Protein AF-B4D9F5-F1 (afdb_monomer_lite)

Sequence (417 aa):
MSVTVQQAARTLLSYIGVTQFTPQPAGSQLESCQPGDLDNVALALTQALHEVHEVSPIANREVSTGAMLYGPAAVTLDVTQGSTTIANLTGYAARMNGGTIRIGGDDQDNELASQTQLARPYNGPTATGVAATIYGDSVTLPSNYSRAIGPLWLPNQFPMPIADSLEEFLRLSGWPMVVSPDGRGDLSPLFSFIRKSVGRPRVALALGAYDGTLDYVPRRLRVAPLPDQNYTLAFRAAANPPRFTRADIVSPLTTLTVSGSGGDADQSYTYLCDINGYRAFLGVTRPGYAIFYAPWASAYVLASSLTGLSAAPASYWQSGAVTSPLGGYSNEGSATGTVSVMTSDSGGGAGDPGTVIPIVDAAVELILIPMALWRFTSTPSFRNSEAKPGIEKQYRIALDKLKNSRALTAPRQVTYY

Structure (mmCIF, N/CA/C/O backbone):
data_AF-B4D9F5-F1
#
_entry.id   AF-B4D9F5-F1
#
loop_
_atom_site.group_PDB
_atom_site.id
_atom_site.type_symbol
_atom_site.label_atom_id
_atom_site.label_alt_id
_atom_site.label_comp_id
_atom_site.label_asym_id
_atom_site.label_entity_id
_atom_site.label_seq_id
_atom_site.pdbx_PDB_ins_code
_atom_site.Cartn_x
_atom_site.Cartn_y
_atom_site.Cartn_z
_atom_site.occupancy
_atom_site.B_iso_or_equiv
_atom_site.auth_seq_id
_atom_site.auth_comp_id
_atom_site.auth_asym_id
_atom_site.auth_atom_id
_atom_site.pdbx_PDB_model_num
ATOM 1 N N . MET A 1 1 ? 17.961 -14.082 -19.729 1.00 53.88 1 MET A N 1
ATOM 2 C CA . MET A 1 1 ? 18.798 -13.307 -18.795 1.00 53.88 1 MET A CA 1
ATOM 3 C C . MET A 1 1 ? 17.982 -12.080 -18.446 1.00 53.88 1 MET A C 1
ATOM 5 O O . MET A 1 1 ? 17.697 -11.308 -19.351 1.00 53.88 1 MET A O 1
ATOM 9 N N . SER A 1 2 ? 17.567 -11.949 -17.183 1.00 62.69 2 SER A N 1
ATOM 10 C CA . SER A 1 2 ? 16.666 -10.885 -16.724 1.00 62.69 2 SER A CA 1
ATOM 11 C C . SER A 1 2 ? 17.178 -9.498 -17.089 1.00 62.69 2 SER A C 1
ATOM 13 O O . SER A 1 2 ? 18.296 -9.151 -16.705 1.00 62.69 2 SER A O 1
ATOM 15 N N . VAL A 1 3 ? 16.365 -8.712 -17.802 1.00 70.50 3 VAL A N 1
ATOM 16 C CA . VAL A 1 3 ? 16.721 -7.330 -18.148 1.00 70.50 3 VAL A CA 1
ATOM 17 C C . VAL A 1 3 ? 16.555 -6.439 -16.919 1.00 70.50 3 VAL A C 1
ATOM 19 O O . VAL A 1 3 ? 15.478 -6.376 -16.320 1.00 70.50 3 VAL A O 1
ATOM 22 N N . THR A 1 4 ? 17.622 -5.741 -16.536 1.00 77.88 4 THR A N 1
ATOM 23 C CA . THR A 1 4 ? 17.597 -4.812 -15.398 1.00 77.88 4 THR A CA 1
ATOM 24 C C . THR A 1 4 ? 17.112 -3.425 -15.817 1.00 77.88 4 THR A C 1
ATOM 26 O O . THR A 1 4 ? 17.246 -3.022 -16.977 1.00 77.88 4 THR A O 1
ATOM 29 N N . VAL A 1 5 ? 16.604 -2.642 -14.858 1.00 78.56 5 VAL A N 1
ATOM 30 C CA . VAL A 1 5 ? 16.257 -1.221 -15.072 1.00 78.56 5 VAL A CA 1
ATOM 31 C C . VAL A 1 5 ? 17.439 -0.444 -15.645 1.00 78.56 5 VAL A C 1
ATOM 33 O O . VAL A 1 5 ? 17.272 0.354 -16.566 1.00 78.56 5 VAL A O 1
ATOM 36 N N . GLN A 1 6 ? 18.651 -0.733 -15.167 1.00 78.50 6 GLN A N 1
ATOM 37 C CA .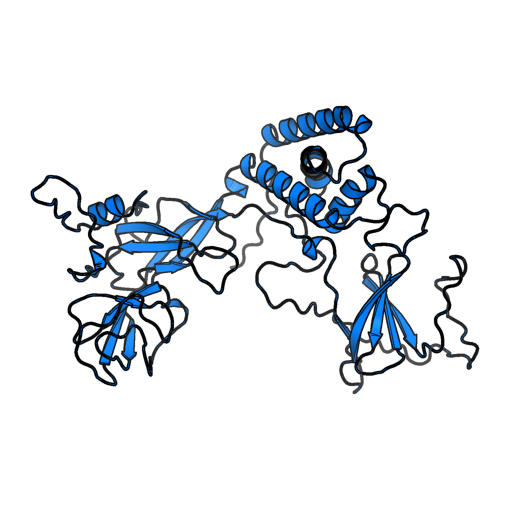 GLN A 1 6 ? 19.869 -0.101 -15.658 1.00 78.50 6 GLN A CA 1
ATOM 38 C C . GLN A 1 6 ? 20.132 -0.417 -17.137 1.00 78.50 6 GLN A C 1
ATOM 40 O O . GLN A 1 6 ? 20.511 0.479 -17.889 1.00 78.50 6 GLN A O 1
ATOM 45 N N . GLN A 1 7 ? 19.932 -1.664 -17.573 1.00 79.94 7 GLN A N 1
ATOM 46 C CA . GLN A 1 7 ? 20.091 -2.040 -18.981 1.00 79.94 7 GLN A CA 1
ATOM 47 C C . GLN A 1 7 ? 19.067 -1.321 -19.863 1.00 79.94 7 GLN A C 1
ATOM 49 O O . GLN A 1 7 ? 19.457 -0.708 -20.854 1.00 79.94 7 GLN A O 1
ATOM 54 N N . ALA A 1 8 ? 17.793 -1.302 -19.459 1.00 85.06 8 ALA A N 1
ATOM 55 C CA . ALA A 1 8 ? 16.754 -0.566 -20.178 1.00 85.06 8 ALA A CA 1
ATOM 56 C C . ALA A 1 8 ? 17.067 0.942 -20.249 1.00 85.06 8 ALA A C 1
ATOM 58 O O . ALA A 1 8 ? 16.972 1.550 -21.315 1.00 85.06 8 ALA A O 1
ATOM 59 N N . ALA A 1 9 ? 17.520 1.541 -19.144 1.00 86.81 9 ALA A N 1
ATOM 60 C CA . ALA A 1 9 ? 17.922 2.943 -19.094 1.00 86.81 9 ALA A CA 1
ATOM 61 C C . ALA A 1 9 ? 19.122 3.246 -20.008 1.00 86.81 9 ALA A C 1
ATOM 63 O O . ALA A 1 9 ? 19.103 4.259 -20.707 1.00 86.81 9 ALA A O 1
ATOM 64 N N . ARG A 1 10 ? 20.135 2.364 -20.068 1.00 83.00 10 ARG A N 1
ATOM 65 C CA . ARG A 1 10 ? 21.254 2.490 -21.026 1.00 83.00 10 ARG A CA 1
ATOM 66 C C . ARG A 1 10 ? 20.759 2.481 -22.462 1.00 83.00 10 ARG A C 1
ATOM 68 O O . ARG A 1 10 ? 21.216 3.295 -23.258 1.00 83.00 10 ARG A O 1
ATOM 75 N N . THR A 1 11 ? 19.817 1.596 -22.789 1.00 85.38 11 THR A N 1
ATOM 76 C CA . THR A 1 11 ? 19.225 1.570 -24.126 1.00 85.38 11 THR A CA 1
ATOM 77 C C . THR A 1 11 ? 18.565 2.906 -24.441 1.00 85.38 11 THR A C 1
ATOM 79 O O . THR A 1 11 ? 18.879 3.475 -25.478 1.00 85.38 11 THR A O 1
ATOM 82 N N . LEU A 1 12 ? 17.736 3.461 -23.550 1.00 86.50 12 LEU A N 1
ATOM 83 C CA . LEU A 1 12 ? 17.093 4.764 -23.772 1.00 86.50 12 LEU A CA 1
ATOM 84 C C . LEU A 1 12 ? 18.111 5.901 -23.949 1.00 86.50 12 LEU A C 1
ATOM 86 O O . LEU A 1 12 ? 17.980 6.705 -24.869 1.00 86.50 12 LEU A O 1
ATOM 90 N N . LEU A 1 13 ? 19.142 5.944 -23.104 1.00 85.44 13 LEU A N 1
ATOM 91 C CA . LEU A 1 13 ? 20.198 6.957 -23.177 1.00 85.44 13 LEU A CA 1
ATOM 92 C C . LEU A 1 13 ? 21.021 6.872 -24.469 1.00 85.44 13 LEU A C 1
ATOM 94 O O . LEU A 1 13 ? 21.401 7.905 -25.018 1.00 85.44 13 LEU A O 1
ATOM 98 N N . SER A 1 14 ? 21.227 5.670 -25.012 1.00 83.56 14 SER A N 1
ATOM 99 C CA . SER A 1 14 ? 21.954 5.497 -26.275 1.00 83.56 14 SER A CA 1
ATOM 100 C C . SER A 1 14 ? 21.280 6.213 -27.458 1.00 83.56 14 SER A C 1
ATOM 102 O O . SER A 1 14 ? 21.963 6.672 -28.370 1.00 83.56 14 SER A O 1
ATOM 104 N N . TYR A 1 15 ? 19.952 6.406 -27.414 1.00 80.31 15 TYR A N 1
ATOM 105 C CA . TYR A 1 15 ? 19.202 7.133 -28.451 1.00 80.31 15 TYR A CA 1
ATOM 106 C C . TYR A 1 15 ? 19.418 8.651 -28.426 1.00 80.31 15 TYR A C 1
ATOM 108 O O . TYR A 1 15 ? 19.107 9.320 -29.414 1.00 80.31 15 TYR A O 1
ATOM 116 N N . ILE A 1 16 ? 19.947 9.194 -27.327 1.00 76.62 16 ILE A N 1
ATOM 117 C CA . ILE A 1 16 ? 20.369 10.599 -27.226 1.00 76.62 16 ILE A CA 1
ATOM 118 C C . ILE A 1 16 ? 21.895 10.744 -27.235 1.00 76.62 16 ILE A C 1
ATOM 120 O O . ILE A 1 16 ? 22.392 11.794 -26.848 1.00 76.62 16 ILE A O 1
ATOM 124 N N . GLY A 1 17 ? 22.610 9.688 -27.651 1.00 71.12 17 GLY A N 1
ATOM 125 C CA . GLY A 1 17 ? 24.068 9.660 -27.800 1.00 71.12 17 GLY A CA 1
ATOM 126 C C . GLY A 1 17 ? 24.854 9.519 -26.491 1.00 71.12 17 GLY A C 1
ATOM 127 O O . GLY A 1 17 ? 26.079 9.405 -26.505 1.00 71.12 17 GLY A O 1
ATOM 128 N N . VAL A 1 18 ? 24.165 9.406 -25.351 1.00 72.38 18 VAL A N 1
ATOM 129 C CA . VAL A 1 18 ? 24.802 9.241 -24.042 1.00 72.38 18 VAL A CA 1
ATOM 130 C C . VAL A 1 18 ? 25.343 7.818 -23.895 1.00 72.38 18 VAL A C 1
ATOM 132 O O . VAL A 1 18 ? 24.595 6.839 -23.878 1.00 72.38 18 VAL A O 1
ATOM 135 N N . THR A 1 19 ? 26.664 7.708 -23.745 1.00 63.00 1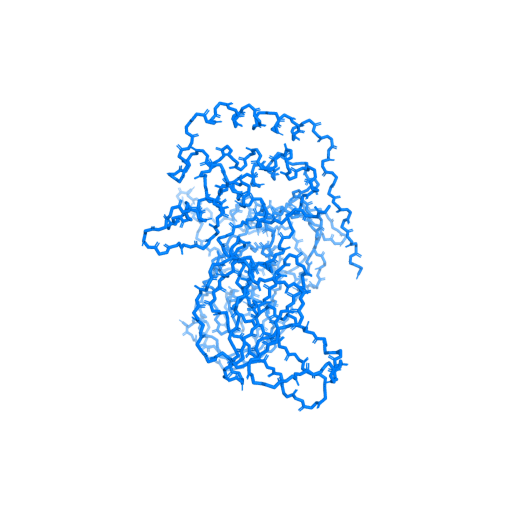9 THR A N 1
ATOM 136 C CA . THR A 1 19 ? 27.371 6.418 -23.621 1.00 63.00 19 THR A CA 1
ATOM 137 C C . THR A 1 19 ? 27.733 6.057 -22.177 1.00 63.00 19 THR A C 1
ATOM 139 O O . THR A 1 19 ? 28.068 4.905 -21.897 1.00 63.00 19 THR A O 1
ATOM 142 N N . GLN A 1 20 ? 27.654 7.013 -21.242 1.00 61.31 20 GLN A N 1
ATOM 143 C CA . GLN A 1 20 ? 28.023 6.836 -19.832 1.00 61.31 20 GLN A CA 1
ATOM 144 C C . GLN A 1 20 ? 27.036 7.548 -18.891 1.00 61.31 20 GLN A C 1
ATOM 146 O O . GLN A 1 20 ? 26.533 8.626 -19.197 1.00 61.31 20 GLN A O 1
ATOM 151 N N . PHE A 1 21 ? 26.778 6.950 -17.721 1.00 55.16 21 PHE A N 1
ATOM 152 C CA . PHE A 1 21 ? 25.875 7.506 -16.700 1.00 55.16 21 PHE A CA 1
ATOM 153 C C . PHE A 1 21 ? 26.505 8.621 -15.853 1.00 55.16 21 PHE A C 1
ATOM 155 O O . PHE A 1 21 ? 25.785 9.398 -15.228 1.00 55.16 21 PHE A O 1
ATOM 162 N N . THR A 1 22 ? 27.834 8.689 -15.804 1.00 54.19 22 THR A N 1
ATOM 163 C CA . THR A 1 22 ? 28.564 9.644 -14.969 1.00 54.19 22 THR A CA 1
ATOM 164 C C . THR A 1 22 ? 28.655 10.998 -15.685 1.00 54.19 22 THR A C 1
ATOM 166 O O . THR A 1 22 ? 29.118 11.036 -16.830 1.00 54.19 22 THR A O 1
ATOM 169 N N . PRO A 1 23 ? 28.243 12.114 -15.050 1.00 48.38 23 PRO A N 1
ATOM 170 C CA . PRO A 1 23 ? 28.476 13.452 -15.589 1.00 48.38 23 PRO A CA 1
ATOM 171 C C . PRO A 1 23 ? 29.981 13.672 -15.774 1.00 48.38 23 PRO A C 1
ATOM 173 O O . PRO A 1 23 ? 30.749 13.455 -14.836 1.00 48.38 23 PRO A O 1
ATOM 176 N N . GLN A 1 24 ? 30.420 14.070 -16.970 1.00 53.34 24 GLN A N 1
ATOM 177 C CA . GLN A 1 24 ? 31.840 14.321 -17.222 1.00 53.34 24 GLN A CA 1
ATOM 178 C C . GLN A 1 24 ? 32.225 15.778 -16.921 1.00 53.34 24 GLN A C 1
ATOM 180 O O . GLN A 1 24 ? 31.389 16.678 -17.037 1.00 53.34 24 GLN A O 1
ATOM 185 N N . PRO A 1 25 ? 33.492 16.036 -16.54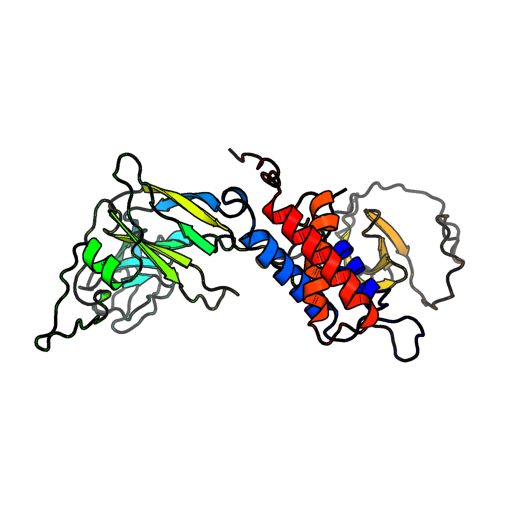3 1.00 47.66 25 PRO A N 1
ATOM 186 C CA . PRO A 1 25 ? 34.002 17.395 -16.412 1.00 47.66 25 PRO A CA 1
ATOM 187 C C . PRO A 1 25 ? 33.937 18.142 -17.754 1.00 47.66 25 PRO A C 1
ATOM 189 O O . PRO A 1 25 ? 33.998 17.543 -18.832 1.00 47.66 25 PRO A O 1
ATOM 192 N N . ALA A 1 26 ? 33.815 19.468 -17.682 1.00 46.59 26 ALA A N 1
ATOM 193 C CA . ALA A 1 26 ? 33.733 20.328 -18.859 1.00 46.59 26 ALA A CA 1
ATOM 194 C C . ALA A 1 26 ? 34.939 20.108 -19.799 1.00 46.59 26 ALA A C 1
ATOM 196 O O . ALA A 1 26 ? 36.085 20.204 -19.364 1.00 46.59 26 ALA A O 1
ATOM 197 N N . GLY A 1 27 ? 34.675 19.824 -21.083 1.00 52.50 27 GLY A N 1
ATOM 198 C CA . GLY A 1 27 ? 35.700 19.652 -22.127 1.00 52.50 27 GLY A CA 1
ATOM 199 C C . GLY A 1 27 ? 35.870 18.233 -22.691 1.00 52.50 27 GLY A C 1
ATOM 200 O O . GLY A 1 27 ? 36.669 18.047 -23.605 1.00 52.50 27 GLY A O 1
ATOM 201 N N . SER A 1 28 ? 35.129 17.237 -22.199 1.00 51.16 28 SER A N 1
ATOM 202 C CA . SER A 1 28 ? 35.133 15.889 -22.785 1.00 51.16 28 SER A CA 1
ATOM 203 C C . SER A 1 28 ? 34.336 15.804 -24.091 1.00 51.16 28 SER A C 1
ATOM 205 O O . SER A 1 28 ? 33.254 16.377 -24.199 1.00 51.16 28 SER A O 1
ATOM 207 N N . GLN A 1 29 ? 34.852 15.049 -25.069 1.00 47.91 29 GLN A N 1
ATOM 208 C CA . GLN A 1 29 ? 34.153 14.732 -26.325 1.00 47.91 29 GLN A CA 1
ATOM 209 C C . GLN A 1 29 ? 33.138 13.584 -26.192 1.00 47.91 29 GLN A C 1
ATOM 211 O O . GLN A 1 29 ? 32.431 13.281 -27.149 1.00 47.91 29 GLN A O 1
ATOM 216 N N . LEU A 1 30 ? 33.066 12.927 -25.031 1.00 51.31 30 LEU A N 1
ATOM 217 C CA . LEU A 1 30 ? 32.059 11.904 -24.768 1.00 51.31 30 LEU A CA 1
ATOM 218 C C . LEU A 1 30 ? 30.767 12.575 -24.296 1.00 51.31 30 LEU A C 1
ATOM 220 O O . LEU A 1 30 ? 30.758 13.274 -23.280 1.00 51.31 30 LEU A O 1
ATOM 224 N N . GLU A 1 31 ? 29.668 12.344 -25.015 1.00 61.62 31 GLU A N 1
ATOM 225 C CA . GLU A 1 31 ? 28.345 12.816 -24.609 1.00 61.62 31 GLU A CA 1
ATOM 226 C C . GLU A 1 31 ? 27.951 12.154 -23.281 1.00 61.62 31 GLU A C 1
ATOM 228 O O . GLU A 1 31 ? 27.708 10.945 -23.192 1.00 61.62 31 GLU A O 1
ATOM 233 N N . SER A 1 32 ? 27.951 12.961 -22.221 1.00 64.25 32 SER A N 1
ATOM 234 C CA . SER A 1 32 ? 27.592 12.545 -20.868 1.00 64.25 32 SER A CA 1
ATOM 235 C C . SER A 1 32 ? 26.184 13.001 -20.506 1.00 64.25 32 SER A C 1
ATOM 237 O O . SER A 1 32 ? 25.652 13.972 -21.057 1.00 64.25 32 SER A O 1
ATOM 239 N N . CYS A 1 33 ? 25.591 12.272 -19.564 1.00 71.00 33 CYS A N 1
ATOM 240 C CA . CYS A 1 33 ? 24.262 12.534 -19.036 1.00 71.00 33 CYS A CA 1
ATOM 241 C C . CYS A 1 33 ? 24.187 13.953 -18.442 1.00 71.00 33 CYS A C 1
ATOM 243 O O . CYS A 1 33 ? 24.977 14.305 -17.563 1.00 71.00 33 CYS A O 1
ATOM 245 N N . GLN A 1 34 ? 23.258 14.777 -18.928 1.00 78.31 34 GLN A N 1
ATOM 246 C CA . GLN A 1 34 ? 23.015 16.115 -18.394 1.00 78.31 34 GLN A CA 1
ATOM 247 C C . GLN A 1 34 ? 22.156 16.058 -17.122 1.00 78.31 34 GLN A C 1
ATOM 249 O O . GLN A 1 34 ? 21.435 15.079 -16.894 1.00 78.31 34 GLN A O 1
ATOM 254 N N . PRO A 1 35 ? 22.178 17.112 -16.284 1.00 75.38 35 PRO A N 1
ATOM 255 C CA . PRO A 1 35 ? 21.233 17.235 -15.179 1.00 75.38 35 PRO A CA 1
ATOM 256 C C . PRO A 1 35 ? 19.783 17.059 -15.662 1.00 75.38 35 PRO A C 1
ATOM 258 O O . PRO A 1 35 ? 19.350 17.731 -16.594 1.00 75.38 35 PRO A O 1
ATOM 261 N N . GLY A 1 36 ? 19.040 16.146 -15.031 1.00 78.50 36 GLY A N 1
ATOM 262 C CA . GLY A 1 36 ? 17.645 15.837 -15.369 1.00 78.50 36 GLY A CA 1
ATOM 263 C C . GLY A 1 36 ? 17.443 14.729 -16.411 1.00 78.50 36 GLY A C 1
ATOM 264 O O . GLY A 1 36 ? 16.337 14.201 -16.509 1.00 78.50 36 GLY A O 1
ATOM 265 N N . ASP A 1 37 ? 18.478 14.298 -17.140 1.00 82.50 37 ASP A N 1
ATOM 266 C CA . ASP A 1 37 ? 18.341 13.221 -18.135 1.00 82.50 37 ASP A CA 1
ATOM 267 C C . ASP A 1 37 ? 17.940 11.890 -17.480 1.00 82.50 37 ASP A C 1
ATOM 269 O O . ASP A 1 37 ? 17.031 11.213 -17.957 1.00 82.50 37 ASP A O 1
ATOM 273 N N . LEU A 1 38 ? 18.560 11.531 -16.349 1.00 83.62 38 LEU A N 1
ATOM 274 C CA . LEU A 1 38 ? 18.204 10.316 -15.603 1.00 83.62 38 LEU A CA 1
ATOM 275 C C . LEU A 1 38 ? 16.782 10.372 -15.039 1.00 83.62 38 LEU A C 1
ATOM 277 O O . LEU A 1 38 ? 16.089 9.358 -15.042 1.00 83.62 38 LEU A O 1
ATOM 281 N N . ASP A 1 39 ? 16.343 11.548 -14.589 1.00 84.00 39 ASP A N 1
ATOM 282 C CA . ASP A 1 39 ? 14.986 11.750 -14.079 1.00 84.00 39 ASP A CA 1
ATOM 283 C C . ASP A 1 39 ? 13.960 11.593 -15.214 1.00 84.00 39 ASP A C 1
ATOM 285 O O . ASP A 1 39 ? 12.950 10.908 -15.057 1.00 84.00 39 ASP A O 1
ATOM 289 N N . ASN A 1 40 ? 14.264 12.127 -16.402 1.00 87.38 40 ASN A N 1
ATOM 290 C CA . ASN A 1 40 ? 13.439 11.970 -17.601 1.00 87.38 40 ASN A CA 1
ATOM 291 C C . ASN A 1 40 ? 13.394 10.517 -18.103 1.00 87.38 40 ASN A C 1
ATOM 293 O O . ASN A 1 40 ? 12.336 10.052 -18.530 1.00 87.38 40 ASN A O 1
ATOM 297 N N . VAL A 1 41 ? 14.503 9.774 -18.020 1.00 89.69 41 VAL A N 1
ATOM 298 C CA . VAL A 1 41 ? 14.540 8.339 -18.352 1.00 89.69 41 VAL A CA 1
ATOM 299 C C . VAL A 1 41 ? 13.726 7.519 -17.347 1.00 89.69 41 VAL A C 1
ATOM 301 O O . VAL A 1 41 ? 12.915 6.688 -17.760 1.00 89.69 41 VAL A O 1
ATOM 304 N N . ALA A 1 42 ? 13.882 7.771 -16.044 1.00 86.69 42 ALA A N 1
ATOM 305 C CA . ALA A 1 42 ? 13.099 7.109 -14.997 1.00 86.69 42 ALA A CA 1
ATOM 306 C C . ALA A 1 42 ? 11.596 7.371 -15.169 1.00 86.69 42 ALA A C 1
ATOM 308 O O . ALA A 1 42 ? 10.781 6.444 -15.099 1.00 86.69 42 ALA A O 1
ATOM 309 N N . LEU A 1 43 ? 11.230 8.619 -15.476 1.00 88.00 43 LEU A N 1
ATOM 310 C CA . LEU A 1 43 ? 9.855 9.010 -15.762 1.00 88.00 43 LEU A CA 1
ATOM 311 C C . LEU A 1 43 ? 9.306 8.291 -17.001 1.00 88.00 43 LEU A C 1
ATOM 313 O O . LEU A 1 43 ? 8.202 7.752 -16.946 1.00 88.00 43 LEU A O 1
ATOM 317 N N . ALA A 1 44 ? 10.066 8.239 -18.097 1.00 91.31 44 ALA A N 1
ATOM 318 C CA . ALA A 1 44 ? 9.645 7.575 -19.328 1.00 91.31 44 ALA A CA 1
ATOM 319 C C . ALA A 1 44 ? 9.434 6.063 -19.135 1.00 91.31 44 ALA A C 1
ATOM 321 O O . ALA A 1 44 ? 8.420 5.523 -19.583 1.00 91.31 44 ALA A O 1
ATOM 322 N N . LEU A 1 45 ? 10.343 5.388 -18.421 1.00 89.88 45 LEU A N 1
ATOM 323 C CA . LEU A 1 45 ? 10.194 3.972 -18.069 1.00 89.88 45 LEU A CA 1
ATOM 324 C C . LEU A 1 45 ? 8.977 3.739 -17.164 1.00 89.88 45 LEU A C 1
ATOM 326 O O . LEU A 1 45 ? 8.207 2.809 -17.399 1.00 89.88 45 LEU A O 1
ATOM 330 N N . THR A 1 46 ? 8.761 4.607 -16.172 1.00 86.50 46 THR A N 1
ATOM 331 C CA . THR A 1 46 ? 7.597 4.540 -15.276 1.00 86.50 46 THR A CA 1
ATOM 332 C C . THR A 1 46 ? 6.285 4.709 -16.041 1.00 86.50 46 THR A C 1
ATOM 334 O O . THR A 1 46 ? 5.355 3.925 -15.864 1.00 86.50 46 THR A O 1
ATOM 337 N N . GLN A 1 47 ? 6.201 5.693 -16.938 1.00 86.75 47 GLN A N 1
ATOM 338 C CA . GLN A 1 47 ? 5.016 5.913 -17.769 1.00 86.75 47 GLN A CA 1
ATOM 339 C C . GLN A 1 47 ? 4.742 4.732 -18.706 1.00 86.75 47 GLN A C 1
ATOM 341 O O . GLN A 1 47 ? 3.589 4.336 -18.874 1.00 86.75 47 GLN A O 1
ATOM 346 N N . ALA A 1 48 ? 5.786 4.143 -19.290 1.00 89.81 48 ALA A N 1
ATOM 347 C CA . ALA A 1 48 ? 5.643 2.956 -20.122 1.00 89.81 48 ALA A CA 1
ATOM 348 C C . ALA A 1 48 ? 5.138 1.752 -19.319 1.00 89.81 48 ALA A C 1
ATOM 350 O O . ALA A 1 48 ? 4.226 1.064 -19.766 1.00 89.81 48 ALA A O 1
ATOM 351 N N . LEU A 1 49 ? 5.663 1.528 -18.112 1.00 86.69 49 LEU A N 1
ATOM 352 C CA . LEU A 1 49 ? 5.166 0.484 -17.215 1.00 86.69 49 LEU A CA 1
ATOM 353 C C . LEU A 1 49 ? 3.720 0.704 -16.790 1.00 86.69 49 LEU A C 1
ATOM 355 O O . LEU A 1 49 ? 2.968 -0.262 -16.714 1.00 86.69 49 LEU A O 1
ATOM 359 N N . HIS A 1 50 ? 3.323 1.948 -16.523 1.00 85.12 50 HIS A N 1
ATOM 360 C CA . HIS A 1 50 ? 1.931 2.274 -16.227 1.00 85.12 50 HIS A CA 1
ATOM 361 C C . HIS A 1 50 ? 1.019 1.874 -17.392 1.00 85.12 50 HIS A C 1
ATOM 363 O O . HIS A 1 50 ? 0.010 1.211 -17.176 1.00 85.12 50 HIS A O 1
ATOM 369 N N . GLU A 1 51 ? 1.402 2.201 -18.625 1.00 89.25 51 GLU A N 1
ATOM 370 C CA . GLU A 1 51 ? 0.631 1.838 -19.814 1.00 89.25 51 GLU A CA 1
ATOM 371 C C . GLU A 1 51 ? 0.606 0.317 -20.041 1.00 89.25 51 GLU A C 1
ATOM 373 O O . GLU A 1 51 ? -0.451 -0.258 -20.307 1.00 89.25 51 GLU A O 1
ATOM 378 N N . VAL A 1 52 ? 1.745 -0.364 -19.851 1.00 87.50 52 VAL A N 1
ATOM 379 C CA . VAL A 1 52 ? 1.807 -1.833 -19.883 1.00 87.50 52 VAL A CA 1
ATOM 380 C C . VAL A 1 52 ? 0.865 -2.430 -18.843 1.00 87.50 52 VAL A C 1
ATOM 382 O O . VAL A 1 52 ? 0.093 -3.337 -19.153 1.00 87.50 52 VAL A O 1
ATOM 385 N N . HIS A 1 53 ? 0.899 -1.911 -17.618 1.00 84.12 53 HIS A N 1
ATOM 386 C CA . HIS A 1 53 ? 0.052 -2.350 -16.520 1.00 84.12 53 HIS A CA 1
ATOM 387 C C . HIS A 1 53 ? -1.430 -2.132 -16.845 1.00 84.12 53 HIS A C 1
ATOM 389 O O . HIS A 1 53 ? -2.219 -3.054 -16.683 1.00 84.12 53 HIS A O 1
ATOM 395 N N . GLU A 1 54 ? -1.825 -0.969 -17.367 1.00 85.94 54 GLU A N 1
ATOM 396 C CA . GLU A 1 54 ? -3.217 -0.647 -17.717 1.00 85.94 54 GLU A CA 1
ATOM 397 C C . GLU A 1 54 ? -3.818 -1.570 -18.783 1.00 85.94 54 GLU A C 1
ATOM 399 O O . GLU A 1 54 ? -4.991 -1.949 -18.682 1.00 85.94 54 GLU A O 1
ATOM 404 N N . VAL A 1 55 ? -3.021 -1.957 -19.779 1.00 85.50 55 VAL A N 1
ATOM 405 C CA . VAL A 1 55 ? -3.455 -2.851 -20.864 1.00 85.50 55 VAL A CA 1
ATOM 406 C C . VAL A 1 55 ? -3.281 -4.329 -20.484 1.00 85.50 55 VAL A C 1
ATOM 408 O O . VAL A 1 55 ? -3.868 -5.206 -21.117 1.00 85.50 55 VAL A O 1
ATOM 411 N N . SER A 1 56 ? -2.530 -4.628 -19.420 1.00 80.88 56 SER A N 1
ATOM 412 C CA . SER A 1 56 ? -2.291 -6.002 -18.980 1.00 80.88 56 SER A CA 1
ATOM 413 C C . SER A 1 56 ? -3.581 -6.729 -18.568 1.00 80.88 56 SER A C 1
ATOM 415 O O . SER A 1 56 ? -4.540 -6.117 -18.070 1.00 80.88 56 SER A O 1
ATOM 417 N N . PRO A 1 57 ? -3.614 -8.068 -18.710 1.00 81.19 57 PRO A N 1
ATOM 418 C CA . PRO A 1 57 ? -4.704 -8.880 -18.191 1.00 81.19 57 PRO A CA 1
ATOM 419 C C . PRO A 1 57 ? -4.960 -8.601 -16.711 1.00 81.19 57 PRO A C 1
ATOM 421 O O . PRO A 1 57 ? -4.041 -8.310 -15.946 1.00 81.19 57 PRO A O 1
ATOM 424 N N . ILE A 1 58 ? -6.217 -8.748 -16.296 1.00 80.88 58 ILE A N 1
ATOM 425 C CA . ILE A 1 58 ? -6.643 -8.532 -14.907 1.00 80.88 58 ILE A CA 1
ATOM 426 C C . ILE A 1 58 ? -5.796 -9.349 -13.918 1.00 80.88 58 ILE A C 1
ATOM 428 O O . ILE A 1 58 ? -5.417 -8.824 -12.880 1.00 80.88 58 ILE A O 1
ATOM 432 N N . ALA A 1 59 ? -5.407 -10.577 -14.272 1.00 76.62 59 ALA A N 1
ATOM 433 C CA . ALA A 1 59 ? -4.575 -11.442 -13.430 1.00 76.62 59 ALA A CA 1
ATOM 434 C C . ALA A 1 59 ? -3.196 -10.852 -13.064 1.00 76.62 59 ALA A C 1
ATOM 436 O O . ALA A 1 59 ? -2.612 -11.260 -12.068 1.00 76.62 59 ALA A O 1
ATOM 437 N N . ASN A 1 60 ? -2.684 -9.894 -13.845 1.00 74.75 60 ASN A N 1
ATOM 438 C CA . ASN A 1 60 ? -1.405 -9.225 -13.578 1.00 74.75 60 ASN A CA 1
ATOM 439 C C . ASN A 1 60 ? -1.589 -7.919 -12.785 1.00 74.75 60 ASN A C 1
ATOM 441 O O . ASN A 1 60 ? -0.618 -7.359 -12.286 1.00 74.75 60 ASN A O 1
ATOM 445 N N . ARG A 1 61 ? -2.828 -7.423 -12.698 1.00 82.25 61 ARG A N 1
ATOM 446 C CA . ARG A 1 61 ? -3.198 -6.188 -11.993 1.00 82.25 61 ARG A CA 1
ATOM 447 C C . ARG A 1 61 ? -3.886 -6.445 -10.665 1.00 82.25 61 ARG A C 1
ATOM 449 O O . ARG A 1 61 ? -3.928 -5.552 -9.827 1.00 82.25 61 ARG A O 1
ATOM 456 N N . GLU A 1 62 ? -4.475 -7.619 -10.493 1.00 88.56 62 GLU A N 1
ATOM 457 C CA . GLU A 1 62 ? -5.249 -7.987 -9.319 1.00 88.56 62 GLU A CA 1
ATOM 458 C C . GLU A 1 62 ? -4.617 -9.188 -8.625 1.00 88.56 62 GLU A C 1
ATOM 460 O O . GLU A 1 62 ? -4.343 -10.209 -9.251 1.00 88.56 62 GLU A O 1
ATOM 465 N N . VAL A 1 63 ? -4.437 -9.080 -7.313 1.00 88.88 63 VAL A N 1
ATOM 466 C CA . VAL A 1 63 ? -3.944 -10.168 -6.465 1.00 88.88 63 VAL A CA 1
ATOM 467 C C . VAL A 1 63 ? -5.029 -10.532 -5.463 1.00 88.88 63 VAL A C 1
ATOM 469 O O . VAL A 1 63 ? -5.647 -9.656 -4.858 1.00 88.88 63 VAL A O 1
ATOM 472 N N . SER A 1 64 ? -5.274 -11.830 -5.284 1.00 90.75 64 SER A N 1
ATOM 473 C CA . SER A 1 64 ? -6.115 -12.309 -4.184 1.00 90.75 64 SER A CA 1
ATOM 474 C C . SER A 1 64 ? -5.299 -12.278 -2.901 1.00 90.75 64 SER A C 1
ATOM 476 O O . SER A 1 64 ? -4.234 -12.883 -2.828 1.00 90.75 64 SER A O 1
ATOM 478 N N . THR A 1 65 ? -5.782 -11.552 -1.905 1.00 92.38 65 THR A N 1
ATOM 479 C CA . THR A 1 65 ? -5.091 -11.341 -0.635 1.00 92.38 65 THR A CA 1
ATOM 480 C C . THR A 1 65 ? -6.094 -11.377 0.515 1.00 92.38 65 THR A C 1
ATOM 482 O O . THR A 1 65 ? -7.306 -11.513 0.325 1.00 92.38 65 THR A O 1
ATOM 485 N N . GLY A 1 66 ? -5.592 -11.259 1.735 1.00 91.50 66 GLY A N 1
ATOM 486 C CA . GLY A 1 66 ? -6.430 -11.097 2.903 1.00 91.50 66 GLY A CA 1
ATOM 487 C C . GLY A 1 66 ? -5.738 -10.322 4.007 1.00 91.50 66 GLY A C 1
ATOM 488 O O . GLY A 1 66 ? -4.549 -10.017 3.941 1.00 91.50 66 GLY A O 1
ATOM 489 N N . ALA A 1 67 ? -6.516 -9.986 5.022 1.00 93.31 67 ALA A N 1
ATOM 490 C CA . ALA A 1 67 ? -6.050 -9.350 6.237 1.00 93.31 67 ALA A CA 1
ATOM 491 C C . ALA A 1 67 ? -6.819 -9.900 7.436 1.00 93.31 67 ALA A C 1
ATOM 493 O O . ALA A 1 67 ? -7.894 -10.483 7.293 1.00 93.31 67 ALA A O 1
ATOM 494 N N . MET A 1 68 ? -6.277 -9.693 8.630 1.00 94.25 68 MET A N 1
ATOM 495 C CA . MET A 1 68 ? -6.986 -9.992 9.867 1.00 94.25 68 MET A CA 1
ATOM 496 C C . MET A 1 68 ? -7.705 -8.733 10.350 1.00 94.25 68 MET A C 1
ATOM 498 O O . MET A 1 68 ? -7.071 -7.701 10.561 1.00 94.25 68 MET A O 1
ATOM 502 N N . LEU A 1 69 ? -9.018 -8.827 10.538 1.00 94.88 69 LEU A N 1
ATOM 503 C CA . LEU A 1 69 ? -9.786 -7.877 11.333 1.00 94.88 69 LEU A CA 1
ATOM 504 C C . LEU A 1 69 ? -9.722 -8.345 12.778 1.00 94.88 69 LEU A C 1
ATOM 506 O O . LEU A 1 69 ? -10.120 -9.467 13.090 1.00 94.88 69 LEU A O 1
ATOM 510 N N . TYR A 1 70 ? -9.191 -7.505 13.652 1.00 96.44 70 TYR A N 1
ATOM 511 C CA . TYR A 1 70 ? -9.041 -7.850 15.057 1.00 96.44 70 TYR A CA 1
ATOM 512 C C . TYR A 1 70 ? -10.302 -7.462 15.820 1.00 96.44 70 TYR A C 1
ATOM 514 O O . TYR A 1 70 ? -10.834 -6.369 15.634 1.00 96.44 70 TYR A O 1
ATOM 522 N N . GLY A 1 71 ? -10.760 -8.356 16.688 1.00 96.50 71 GLY A N 1
ATOM 523 C CA . GLY A 1 71 ? -11.838 -8.085 17.622 1.00 96.50 71 GLY A CA 1
ATOM 524 C C . GLY A 1 71 ? -11.436 -7.077 18.707 1.00 96.50 71 GLY A C 1
ATOM 525 O O . GLY A 1 71 ? -10.363 -6.467 18.639 1.00 96.50 71 GLY A O 1
ATOM 526 N N . PRO A 1 72 ? -12.284 -6.913 19.732 1.00 98.12 72 PRO A N 1
ATOM 527 C CA . PRO A 1 72 ? -12.065 -5.952 20.802 1.00 98.12 72 PRO A CA 1
ATOM 528 C C . PRO A 1 72 ? -10.807 -6.292 21.613 1.00 98.12 72 PRO A C 1
ATOM 530 O O . PRO A 1 72 ? -10.654 -7.411 22.104 1.00 98.12 72 PRO A O 1
ATOM 533 N N . ALA A 1 73 ? -9.919 -5.315 21.786 1.00 98.12 73 ALA A N 1
ATOM 534 C CA . ALA A 1 73 ? -8.721 -5.414 22.611 1.00 98.12 73 ALA A CA 1
ATOM 535 C C . ALA A 1 73 ? -8.793 -4.411 23.766 1.00 98.12 73 ALA A C 1
ATOM 537 O O . ALA A 1 73 ? -8.977 -3.212 23.547 1.00 98.12 73 ALA A O 1
ATOM 538 N N . ALA A 1 74 ? -8.646 -4.900 24.996 1.00 98.06 74 ALA A N 1
ATOM 539 C CA . ALA A 1 74 ? -8.593 -4.052 26.181 1.00 98.06 74 ALA A CA 1
ATOM 540 C C . ALA A 1 74 ? -7.230 -3.353 26.284 1.00 98.06 74 ALA A C 1
ATOM 542 O O . ALA A 1 74 ? -6.190 -3.992 26.121 1.00 98.06 74 ALA A O 1
ATOM 543 N N . VAL A 1 75 ? -7.252 -2.055 26.577 1.00 98.25 75 VAL A N 1
ATOM 544 C CA . VAL A 1 75 ? -6.066 -1.220 26.811 1.00 98.25 75 VAL A CA 1
ATOM 545 C C . VAL A 1 75 ? -6.320 -0.262 27.972 1.00 98.25 75 VAL A C 1
ATOM 547 O O . VAL A 1 75 ? -7.469 -0.035 28.360 1.00 98.25 75 VAL A O 1
ATOM 550 N N . THR A 1 76 ? -5.257 0.329 28.510 1.00 98.19 76 THR A N 1
ATOM 551 C CA . THR A 1 76 ? -5.359 1.439 29.468 1.00 98.19 76 THR A CA 1
ATOM 552 C C . THR A 1 76 ? -4.542 2.622 28.986 1.00 98.19 76 THR A C 1
ATOM 554 O O . THR A 1 76 ? -3.483 2.423 28.392 1.00 98.19 76 THR A O 1
ATOM 557 N N . LEU A 1 77 ? -5.006 3.838 29.261 1.00 98.19 77 LEU A N 1
ATOM 558 C CA . LEU A 1 77 ? -4.302 5.060 28.893 1.00 98.19 77 LEU A CA 1
ATOM 559 C C . LEU A 1 77 ? -4.557 6.208 29.870 1.00 98.19 77 LEU A C 1
ATOM 561 O O . LEU A 1 77 ? -5.577 6.244 30.553 1.00 98.19 77 LEU A O 1
ATOM 565 N N . ASP A 1 78 ? -3.644 7.168 29.876 1.00 98.31 78 ASP A N 1
ATOM 566 C CA . ASP A 1 78 ? -3.814 8.452 30.540 1.00 98.31 78 ASP A CA 1
ATOM 567 C C . ASP A 1 78 ? -4.304 9.475 29.515 1.00 98.31 78 ASP A C 1
ATOM 569 O O . ASP A 1 78 ? -3.738 9.614 28.423 1.00 98.31 78 ASP A O 1
ATOM 573 N N . VAL A 1 79 ? -5.366 10.190 29.873 1.00 97.75 79 VAL A N 1
ATOM 574 C CA . VAL A 1 79 ? -6.051 11.143 28.998 1.00 97.75 79 VAL A CA 1
ATOM 575 C C . VAL A 1 79 ? -6.280 12.462 29.713 1.00 97.75 79 VAL A C 1
ATOM 577 O O . VAL A 1 79 ? -6.584 12.506 30.905 1.00 97.75 79 VAL A O 1
ATOM 580 N N . THR A 1 80 ? -6.184 13.544 28.949 1.00 98.19 80 THR A N 1
ATOM 581 C CA . THR A 1 80 ? -6.478 14.903 29.407 1.00 98.19 80 THR A CA 1
ATOM 582 C C . THR A 1 80 ? -7.666 15.436 28.626 1.00 98.19 80 THR A C 1
ATOM 584 O O . THR A 1 80 ? -7.687 15.346 27.397 1.00 98.19 80 THR A O 1
ATOM 587 N N . GLN A 1 81 ? -8.646 16.004 29.326 1.00 97.69 81 GLN A N 1
ATOM 588 C CA . GLN A 1 81 ? -9.813 16.615 28.696 1.00 97.69 81 GLN A CA 1
ATOM 589 C C . GLN A 1 81 ? -9.390 17.672 27.664 1.00 97.69 81 GLN A C 1
ATOM 591 O O . GLN A 1 81 ? -8.516 18.498 27.924 1.00 97.69 81 GLN A O 1
ATOM 596 N N . GLY A 1 82 ? -10.007 17.642 26.483 1.00 96.06 82 GLY A N 1
ATOM 597 C CA . GLY A 1 82 ? -9.722 18.560 25.382 1.00 96.06 82 GLY A CA 1
ATOM 598 C C . GLY A 1 82 ? -8.393 18.304 24.662 1.00 96.06 82 GLY A C 1
ATOM 599 O O . GLY A 1 82 ? -8.038 19.070 23.769 1.00 96.06 82 GLY A O 1
ATOM 600 N N . SER A 1 83 ? -7.665 17.235 25.000 1.00 97.12 83 SER A N 1
ATOM 601 C CA . SER A 1 83 ? -6.390 16.881 24.371 1.00 97.12 83 SER A CA 1
ATOM 602 C C . SER A 1 83 ? -6.541 15.728 23.383 1.00 97.12 83 SER A C 1
ATOM 604 O O . SER A 1 83 ? -7.298 14.786 23.616 1.00 97.12 83 SER A O 1
ATOM 606 N N . THR A 1 84 ? -5.779 15.771 22.290 1.00 96.56 84 THR A N 1
ATOM 607 C CA . THR A 1 84 ? -5.552 14.608 21.413 1.00 96.56 84 THR A CA 1
ATOM 608 C C . THR A 1 84 ? -4.424 13.714 21.921 1.00 96.56 84 THR A C 1
ATOM 610 O O . THR A 1 84 ? -4.246 12.614 21.414 1.00 96.56 84 THR A O 1
ATOM 613 N N . THR A 1 85 ? -3.608 14.183 22.862 1.00 97.50 85 THR A N 1
ATOM 614 C CA . THR A 1 85 ? -2.420 13.460 23.323 1.00 97.50 85 THR A CA 1
ATOM 615 C C . THR A 1 85 ? -2.797 12.384 24.331 1.00 97.50 85 THR A C 1
ATOM 617 O O . THR A 1 85 ? -3.553 12.636 25.268 1.00 97.50 85 THR A O 1
ATOM 620 N N . ILE A 1 86 ? -2.208 11.207 24.149 1.00 96.81 86 ILE A N 1
ATOM 621 C CA . ILE A 1 86 ? -2.312 10.058 25.040 1.00 96.81 86 ILE A CA 1
ATOM 622 C C . ILE A 1 86 ? -0.982 9.889 25.773 1.00 96.81 86 ILE A C 1
ATOM 624 O O . ILE A 1 86 ? 0.079 9.923 25.145 1.00 96.81 86 ILE A O 1
ATOM 628 N N . ALA A 1 87 ? -1.035 9.637 27.078 1.00 96.94 87 ALA A N 1
ATOM 629 C CA . ALA A 1 87 ? 0.114 9.164 27.843 1.00 96.94 87 ALA A CA 1
ATOM 630 C C . ALA A 1 87 ? -0.097 7.711 28.303 1.00 96.94 87 ALA A C 1
ATOM 632 O O . ALA A 1 87 ? -1.225 7.240 28.425 1.00 96.94 87 ALA A O 1
ATOM 633 N N . ASN A 1 88 ? 1.005 6.985 28.520 1.00 96.06 88 ASN A N 1
ATOM 634 C CA . ASN A 1 88 ? 1.025 5.646 29.126 1.00 96.06 88 ASN A CA 1
ATOM 635 C C . ASN A 1 88 ? 0.040 4.621 28.524 1.00 96.06 88 ASN A C 1
ATOM 637 O O . ASN A 1 88 ? -0.554 3.827 29.252 1.00 96.06 88 ASN A O 1
ATOM 641 N N . LEU A 1 89 ? -0.124 4.605 27.194 1.00 97.38 89 LEU A N 1
ATOM 642 C CA . LEU A 1 89 ? -0.955 3.603 26.520 1.00 97.38 89 LEU A CA 1
ATOM 643 C C . LEU A 1 89 ? -0.335 2.201 26.663 1.00 97.38 89 LEU A C 1
ATOM 645 O O . LEU A 1 89 ? 0.660 1.881 26.006 1.00 97.38 89 LEU A O 1
ATOM 649 N N . THR A 1 90 ? -0.939 1.355 27.499 1.00 97.12 90 THR A N 1
ATOM 650 C CA . THR A 1 90 ? -0.519 -0.039 27.703 1.00 97.12 90 THR A CA 1
ATOM 651 C C . THR A 1 90 ? -1.331 -0.997 26.828 1.00 97.12 90 THR A C 1
ATOM 653 O O . THR A 1 90 ? -2.468 -0.713 26.457 1.00 97.12 90 THR A O 1
ATOM 656 N N . GLY A 1 91 ? -0.739 -2.137 26.451 1.00 94.19 91 GLY A N 1
ATOM 657 C CA . GLY A 1 91 ? -1.385 -3.114 25.561 1.00 94.19 91 GLY A CA 1
ATOM 658 C C . GLY A 1 91 ? -1.418 -2.707 24.081 1.00 94.19 91 GLY A C 1
ATOM 659 O O . GLY A 1 91 ? -2.019 -3.406 23.266 1.00 94.19 91 GLY A O 1
ATOM 660 N N . TYR A 1 92 ? -0.756 -1.602 23.723 1.00 96.00 92 TYR A N 1
ATOM 661 C CA . TYR A 1 92 ? -0.638 -1.136 22.345 1.00 96.00 92 TYR A CA 1
ATOM 662 C C . TYR A 1 92 ? 0.089 -2.145 21.448 1.00 96.00 92 TYR A C 1
ATOM 664 O O . TYR A 1 92 ? 1.124 -2.707 21.806 1.00 96.00 92 TYR A O 1
ATOM 672 N N . ALA A 1 93 ? -0.419 -2.301 20.228 1.00 94.19 93 ALA A N 1
ATOM 673 C CA . ALA A 1 93 ? 0.270 -2.952 19.125 1.00 94.19 93 ALA A CA 1
ATOM 674 C C . ALA A 1 93 ? 0.117 -2.087 17.870 1.00 94.19 93 ALA A C 1
ATOM 676 O O . ALA A 1 93 ? -0.963 -1.557 17.632 1.00 94.19 93 ALA A O 1
ATOM 677 N N . ALA A 1 94 ? 1.143 -2.004 17.016 1.00 90.50 94 ALA A N 1
ATOM 678 C CA . ALA A 1 94 ? 1.125 -1.141 15.824 1.00 90.50 94 ALA A CA 1
ATOM 679 C C . ALA A 1 94 ? -0.087 -1.366 14.893 1.00 90.50 94 ALA A C 1
ATOM 681 O O . ALA A 1 94 ? -0.576 -0.433 14.262 1.00 90.50 94 ALA A O 1
ATOM 682 N N . ARG A 1 95 ? -0.633 -2.590 14.867 1.00 89.69 95 ARG A N 1
ATOM 683 C CA . ARG A 1 95 ? -1.869 -2.943 14.142 1.00 89.69 95 ARG A CA 1
ATOM 684 C C . ARG A 1 95 ? -3.130 -2.197 14.608 1.00 89.69 95 ARG A C 1
ATOM 686 O O . ARG A 1 95 ? -4.145 -2.271 13.931 1.00 89.69 95 ARG A O 1
ATOM 693 N N . MET A 1 96 ? -3.093 -1.557 15.776 1.00 94.88 96 MET A N 1
ATOM 694 C CA . MET A 1 96 ? -4.209 -0.799 16.349 1.00 94.88 96 MET A CA 1
ATOM 695 C C . MET A 1 96 ? -4.343 0.599 15.735 1.00 94.88 96 MET A C 1
ATOM 697 O O . MET A 1 96 ? -5.382 1.236 15.904 1.00 94.88 96 MET A O 1
ATOM 701 N N . ASN A 1 97 ? -3.320 1.078 15.019 1.00 91.44 97 ASN A N 1
ATOM 702 C CA . ASN A 1 97 ? -3.353 2.385 14.372 1.00 91.44 97 ASN A CA 1
ATOM 703 C C . ASN A 1 97 ? -4.475 2.461 13.333 1.00 91.44 97 ASN A C 1
ATOM 705 O O . ASN A 1 97 ? -4.638 1.591 12.478 1.00 91.44 97 ASN A O 1
ATOM 709 N N . GLY A 1 98 ? -5.246 3.538 13.410 1.00 89.75 98 GLY A N 1
ATOM 710 C CA . GLY A 1 98 ? -6.445 3.772 12.621 1.00 89.75 98 GLY A CA 1
ATOM 711 C C . GLY A 1 98 ? -7.696 3.056 13.122 1.00 89.75 98 GLY A C 1
ATOM 712 O O . GLY A 1 98 ? -8.768 3.293 12.568 1.00 89.75 98 GLY A O 1
ATOM 713 N N . GLY A 1 99 ? -7.593 2.193 14.135 1.00 93.50 99 GLY A N 1
ATOM 714 C CA . GLY A 1 99 ? -8.740 1.528 14.746 1.00 93.50 99 GLY A CA 1
ATOM 715 C C . GLY A 1 99 ? -9.575 2.473 15.608 1.00 93.50 99 GLY A C 1
ATOM 716 O O . GLY A 1 99 ? -9.095 3.489 16.121 1.00 93.50 99 GLY A O 1
ATOM 717 N N . THR A 1 100 ? -10.843 2.122 15.784 1.00 95.50 100 THR A N 1
ATOM 718 C CA . THR A 1 100 ? -11.749 2.812 16.701 1.00 95.50 100 THR A CA 1
ATOM 719 C C . THR A 1 100 ? -11.383 2.489 18.142 1.00 95.50 100 THR A C 1
ATOM 721 O O . THR A 1 100 ? -11.241 1.320 18.497 1.00 95.50 100 THR A O 1
ATOM 724 N N . ILE A 1 101 ? -11.297 3.509 18.991 1.00 96.81 101 ILE A N 1
ATOM 725 C CA . ILE A 1 101 ? -11.083 3.376 20.431 1.00 96.81 101 ILE A CA 1
ATOM 726 C C . ILE A 1 101 ? -12.290 3.923 21.197 1.00 96.81 101 ILE A C 1
ATOM 728 O O . ILE A 1 101 ? -12.746 5.039 20.959 1.00 96.81 101 ILE A O 1
ATOM 732 N N . ARG A 1 102 ? -12.803 3.126 22.133 1.00 96.44 102 ARG A N 1
ATOM 733 C CA . ARG A 1 102 ? -13.858 3.503 23.075 1.00 96.44 102 ARG A CA 1
ATOM 734 C C . ARG A 1 102 ? -13.235 3.697 24.449 1.00 96.44 102 ARG A C 1
ATOM 736 O O . ARG A 1 102 ? -12.783 2.722 25.044 1.00 96.44 102 ARG A O 1
ATOM 743 N N . ILE A 1 103 ? -13.190 4.938 24.923 1.00 97.00 103 ILE A N 1
ATOM 744 C CA . ILE A 1 103 ? -12.506 5.324 26.164 1.00 97.00 103 ILE A CA 1
ATOM 745 C C . ILE A 1 103 ? -13.544 5.487 27.281 1.00 97.00 103 ILE A C 1
ATOM 747 O O . ILE A 1 103 ? -14.601 6.079 27.068 1.00 97.00 103 ILE A O 1
ATOM 751 N N . GLY A 1 104 ? -13.275 4.941 28.470 1.00 95.88 104 GLY A N 1
ATOM 752 C CA . GLY A 1 104 ? -14.128 5.159 29.638 1.00 95.88 104 GLY A CA 1
ATOM 753 C C . GLY A 1 104 ? -14.223 6.646 29.994 1.00 95.88 104 GLY A C 1
ATOM 754 O O . GLY A 1 104 ? -13.218 7.343 29.990 1.00 95.88 104 GLY A O 1
ATOM 755 N N . GLY A 1 105 ? -15.426 7.137 30.294 1.00 92.62 105 GLY A N 1
ATOM 756 C CA . GLY A 1 105 ? -15.657 8.558 30.581 1.00 92.62 105 GLY A CA 1
ATOM 757 C C . GLY A 1 105 ? -15.882 9.442 29.349 1.00 92.62 105 GLY A C 1
ATOM 758 O O . GLY A 1 105 ? -16.265 10.593 29.530 1.00 92.62 105 GLY A O 1
ATOM 759 N N . ASP A 1 106 ? -15.711 8.917 28.129 1.00 92.56 106 ASP A N 1
ATOM 760 C CA . ASP A 1 106 ? -16.163 9.568 26.893 1.00 92.56 106 ASP A CA 1
ATOM 761 C C . ASP A 1 106 ? -17.454 8.913 26.382 1.00 92.56 106 ASP A C 1
ATOM 763 O O . ASP A 1 106 ? -17.583 7.682 26.315 1.00 92.56 106 ASP A O 1
ATOM 767 N N . ASP A 1 107 ? -18.414 9.735 25.978 1.00 88.75 107 ASP A N 1
ATOM 768 C CA . ASP A 1 107 ? -19.653 9.262 25.363 1.00 88.75 107 ASP A CA 1
ATOM 769 C C . ASP A 1 107 ? -19.459 8.942 23.874 1.00 88.75 107 ASP A C 1
ATOM 771 O O . ASP A 1 107 ? -20.261 8.213 23.283 1.00 88.75 107 ASP A O 1
ATOM 775 N N . GLN A 1 108 ? -18.361 9.414 23.276 1.00 88.12 108 GLN A N 1
ATOM 776 C CA . GLN A 1 108 ? -18.055 9.265 21.859 1.00 88.12 108 GLN A CA 1
ATOM 777 C C . GLN A 1 108 ? -16.950 8.228 21.627 1.00 88.12 108 GLN A C 1
ATOM 779 O O . GLN A 1 108 ? -15.983 8.118 22.379 1.00 88.12 108 GLN A O 1
ATOM 784 N N . ASP A 1 109 ? -17.076 7.469 20.537 1.00 92.31 109 ASP A N 1
ATOM 785 C CA . ASP A 1 109 ? -15.960 6.668 20.036 1.00 92.31 109 ASP A CA 1
ATOM 786 C C . ASP A 1 109 ? -14.946 7.600 19.357 1.00 92.31 109 ASP A C 1
ATOM 788 O O . ASP A 1 109 ? -15.342 8.542 18.670 1.00 92.31 109 ASP A O 1
ATOM 792 N N . ASN A 1 110 ? -13.649 7.322 19.492 1.00 93.06 110 ASN A N 1
ATOM 793 C CA . ASN A 1 110 ? -12.556 8.058 18.853 1.00 93.06 110 ASN A CA 1
ATOM 794 C C . ASN A 1 110 ? -11.760 7.137 17.909 1.00 93.06 110 ASN A C 1
ATOM 796 O O . ASN A 1 110 ? -12.071 5.956 17.767 1.00 93.06 110 ASN A O 1
ATOM 800 N N . GLU A 1 111 ? -10.744 7.662 17.235 1.00 93.06 111 GLU A N 1
ATOM 801 C CA . GLU A 1 111 ? -9.801 6.885 16.430 1.00 93.06 111 GLU A CA 1
ATOM 802 C C . GLU A 1 111 ? -8.391 7.026 17.003 1.00 93.06 111 GLU A C 1
ATOM 804 O O . GLU A 1 111 ? -7.969 8.124 17.371 1.00 93.06 111 GLU A O 1
ATOM 809 N N . LEU A 1 112 ? -7.658 5.915 17.057 1.00 93.88 112 LEU A N 1
ATOM 810 C CA . LEU A 1 112 ? -6.256 5.906 17.454 1.00 93.88 112 LEU A CA 1
ATOM 811 C C . LEU A 1 112 ? -5.380 6.303 16.259 1.00 93.88 112 LEU A C 1
ATOM 813 O O . LEU A 1 112 ? -5.232 5.529 15.315 1.00 93.88 112 LEU A O 1
ATOM 817 N N . ALA A 1 113 ? -4.793 7.499 16.278 1.00 91.00 113 ALA A N 1
ATOM 818 C CA . ALA A 1 113 ? -3.904 7.957 15.209 1.00 91.00 113 ALA A CA 1
ATOM 819 C C . ALA A 1 113 ? -2.501 7.341 15.342 1.00 91.00 113 ALA A C 1
ATOM 821 O O . ALA A 1 113 ? -1.913 6.916 14.347 1.00 91.00 113 ALA A O 1
ATOM 822 N N . SER A 1 114 ? -1.994 7.255 16.573 1.00 92.19 114 SER A N 1
ATOM 823 C CA . SER A 1 114 ? -0.720 6.626 16.929 1.00 92.19 114 SER A CA 1
ATOM 824 C C . SER A 1 114 ? -0.743 6.174 18.395 1.00 92.19 114 SER A C 1
ATOM 826 O O . SER A 1 114 ? -1.721 6.404 19.105 1.00 92.19 114 SER A O 1
ATOM 828 N N . GLN A 1 115 ? 0.351 5.585 18.891 1.00 95.50 115 GLN A N 1
ATOM 829 C CA . GLN A 1 115 ? 0.484 5.205 20.306 1.00 95.50 115 GLN A CA 1
ATOM 830 C C . GLN A 1 115 ? 0.263 6.378 21.282 1.00 95.50 115 GLN A C 1
ATOM 832 O O . GLN A 1 115 ? -0.144 6.163 22.422 1.00 95.50 115 GLN A O 1
ATOM 837 N N . THR A 1 116 ? 0.543 7.609 20.852 1.00 96.44 116 THR A N 1
ATOM 838 C CA . THR A 1 116 ? 0.515 8.812 21.694 1.00 96.44 116 THR A CA 1
ATOM 839 C C . THR A 1 116 ? -0.556 9.812 21.267 1.00 96.44 116 THR A C 1
ATOM 841 O O . THR A 1 116 ? -0.607 10.915 21.811 1.00 96.44 116 THR A O 1
ATOM 844 N N . GLN A 1 117 ? -1.411 9.466 20.298 1.00 95.75 117 GLN A N 1
ATOM 845 C CA . GLN A 1 117 ? -2.320 10.432 19.688 1.00 95.75 117 GLN A CA 1
ATOM 846 C C . GLN A 1 117 ? -3.673 9.830 19.287 1.00 95.75 117 GLN A C 1
ATOM 848 O O . GLN A 1 117 ? -3.755 8.809 18.603 1.00 95.75 117 GLN A O 1
ATOM 853 N N . LEU A 1 118 ? -4.741 10.529 19.664 1.00 95.00 118 LEU A N 1
ATOM 854 C CA . LEU A 1 118 ? -6.108 10.371 19.180 1.00 95.00 118 LEU A CA 1
ATOM 855 C C . LEU A 1 118 ? -6.348 11.272 17.965 1.00 95.00 118 LEU A C 1
ATOM 857 O O . LEU A 1 118 ? -5.787 12.362 17.863 1.00 95.00 118 LEU A O 1
ATOM 861 N N . ALA A 1 119 ? -7.244 10.860 17.072 1.00 91.75 119 ALA A N 1
ATOM 862 C CA . ALA A 1 119 ? -7.642 11.675 15.925 1.00 91.75 119 ALA A CA 1
ATOM 863 C C . ALA A 1 119 ? -8.451 12.922 16.328 1.00 91.75 119 ALA A C 1
ATOM 865 O O . ALA A 1 119 ? -8.456 13.919 15.609 1.00 91.75 119 ALA A O 1
ATOM 866 N N . ARG A 1 120 ? -9.157 12.864 17.463 1.00 91.38 120 ARG A N 1
ATOM 867 C CA . ARG A 1 120 ? -9.954 13.971 18.009 1.00 91.38 120 ARG A CA 1
ATOM 868 C C . ARG A 1 120 ? -9.648 14.189 19.490 1.00 91.38 120 ARG A C 1
ATOM 870 O O . ARG A 1 120 ? -9.253 13.229 20.154 1.00 91.38 120 ARG A O 1
ATOM 877 N N . PRO A 1 121 ? -9.838 15.410 20.014 1.00 95.00 121 PRO A N 1
ATOM 878 C CA . PRO A 1 121 ? -9.752 15.662 21.446 1.00 95.00 121 PRO A CA 1
ATOM 879 C C . PRO A 1 121 ? -10.659 14.728 22.257 1.00 95.00 121 PRO A C 1
ATOM 881 O O . PRO A 1 121 ? -11.792 14.470 21.855 1.00 95.00 121 PRO A O 1
ATOM 884 N N . TYR A 1 122 ? -10.160 14.227 23.384 1.00 95.56 122 TYR A N 1
ATOM 885 C CA . TYR A 1 122 ? -10.947 13.459 24.352 1.00 95.56 122 TYR A CA 1
ATOM 886 C C . TYR A 1 122 ? -11.887 14.387 25.134 1.00 95.56 122 TYR A C 1
ATOM 888 O O . TYR A 1 122 ? -11.448 15.418 25.647 1.00 95.56 122 TYR A O 1
ATOM 896 N N . ASN A 1 123 ? -13.172 14.038 25.233 1.00 93.88 123 ASN A N 1
ATOM 897 C CA . ASN A 1 123 ? -14.190 14.915 25.828 1.00 93.88 123 ASN A CA 1
ATOM 898 C C . ASN A 1 123 ? -14.515 14.592 27.295 1.00 93.88 123 ASN A C 1
ATOM 900 O O . ASN A 1 123 ? -15.169 15.398 27.961 1.00 93.88 123 ASN A O 1
ATOM 904 N N . GLY A 1 124 ? -14.057 13.447 27.807 1.00 95.00 124 GLY A N 1
ATOM 905 C CA . GLY A 1 124 ? -14.283 13.042 29.193 1.00 95.00 124 GLY A CA 1
ATOM 906 C C . GLY A 1 124 ? -13.362 13.731 30.217 1.00 95.00 124 GLY A C 1
ATOM 907 O O . GLY A 1 124 ? -12.479 14.512 29.850 1.00 95.00 124 GLY A O 1
ATOM 908 N N . PRO A 1 125 ? -13.530 13.442 31.522 1.00 97.50 125 PRO A N 1
ATOM 909 C CA . PRO A 1 125 ? -12.678 13.985 32.581 1.00 97.50 125 PRO A CA 1
ATOM 910 C C . PRO A 1 125 ? -11.226 13.509 32.471 1.00 97.50 125 PRO A C 1
ATOM 912 O O . PRO A 1 125 ? -10.980 12.334 32.189 1.00 97.50 125 PRO A O 1
ATOM 915 N N . THR A 1 126 ? -10.272 14.400 32.757 1.00 98.06 126 THR A N 1
ATOM 916 C CA . THR A 1 126 ? -8.844 14.057 32.874 1.00 98.06 126 THR A CA 1
ATOM 917 C C . THR A 1 126 ? -8.641 12.970 33.926 1.00 98.06 126 THR A C 1
ATOM 919 O O . THR A 1 126 ? -9.055 13.134 35.075 1.00 98.06 126 THR A O 1
ATOM 922 N N . ALA A 1 127 ? -7.988 11.875 33.544 1.00 97.38 127 ALA A N 1
ATOM 923 C CA . ALA A 1 127 ? -7.756 10.730 34.414 1.00 97.38 127 ALA A CA 1
ATOM 924 C C . ALA A 1 127 ? -6.561 9.894 33.933 1.00 97.38 127 ALA A C 1
ATOM 926 O O . ALA A 1 127 ? -6.199 9.907 32.755 1.00 97.38 127 ALA A O 1
ATOM 927 N N . THR A 1 128 ? -5.963 9.153 34.864 1.00 98.06 128 THR A N 1
ATOM 928 C CA . THR A 1 128 ? -4.890 8.190 34.600 1.00 98.06 128 THR A CA 1
ATOM 929 C C . THR A 1 128 ? -5.416 6.758 34.675 1.00 98.06 128 THR A C 1
ATOM 931 O O . THR A 1 128 ? -6.374 6.476 35.397 1.00 98.06 128 THR A O 1
ATOM 934 N N . GLY A 1 129 ? -4.810 5.845 33.915 1.00 97.00 129 GLY A N 1
ATOM 935 C CA . GLY A 1 129 ? -5.180 4.429 33.894 1.00 97.00 129 GLY A CA 1
ATOM 936 C C . GLY A 1 129 ? -6.610 4.168 33.413 1.00 97.00 129 GLY A C 1
ATOM 937 O O . GLY A 1 129 ? -7.232 3.191 33.833 1.00 97.00 129 GLY A O 1
ATOM 938 N N . VAL A 1 130 ? -7.150 5.031 32.550 1.00 98.00 130 VAL A N 1
ATOM 939 C CA . VAL A 1 130 ? -8.511 4.907 32.025 1.00 98.00 130 VAL A CA 1
ATOM 940 C C . VAL A 1 130 ? -8.610 3.654 31.167 1.00 98.00 130 VAL A C 1
ATOM 942 O O . VAL A 1 130 ? -7.858 3.480 30.206 1.00 98.00 130 VAL A O 1
ATOM 945 N N . ALA A 1 131 ? -9.555 2.777 31.507 1.00 97.88 131 ALA A N 1
ATOM 946 C CA . ALA A 1 131 ? -9.852 1.596 30.713 1.00 97.88 131 ALA A CA 1
ATOM 947 C C . ALA A 1 131 ? -10.477 1.998 29.370 1.00 97.88 131 ALA A C 1
ATOM 949 O O . ALA A 1 131 ? -11.416 2.798 29.313 1.00 97.88 131 ALA A O 1
ATOM 950 N N . ALA A 1 132 ? -9.983 1.405 28.290 1.00 98.12 132 ALA A N 1
ATOM 951 C CA . ALA A 1 132 ? -10.520 1.592 26.955 1.00 98.12 132 ALA A CA 1
ATOM 952 C C . ALA A 1 132 ? -10.523 0.281 26.166 1.00 98.12 132 ALA A C 1
ATOM 954 O O . ALA A 1 132 ? -9.902 -0.718 26.534 1.00 98.12 132 ALA A O 1
ATOM 955 N N . THR A 1 133 ? -11.258 0.279 25.062 1.00 98.31 133 THR A N 1
ATOM 956 C CA . THR A 1 133 ? -11.333 -0.854 24.140 1.00 98.31 133 THR A CA 1
ATOM 957 C C . THR A 1 133 ? -11.041 -0.381 22.730 1.00 98.31 133 THR A C 1
ATOM 959 O O . THR A 1 133 ? -11.710 0.527 22.238 1.00 98.31 133 THR A O 1
ATOM 962 N N . ILE A 1 134 ? -10.064 -1.002 22.076 1.00 97.75 134 ILE A N 1
ATOM 963 C CA . ILE A 1 134 ? -9.743 -0.759 20.670 1.00 97.75 134 ILE A CA 1
ATOM 964 C C . ILE A 1 134 ? -10.371 -1.861 19.820 1.00 97.75 134 ILE A C 1
ATOM 966 O O . ILE A 1 134 ? -10.265 -3.041 20.148 1.00 97.75 134 ILE A O 1
ATOM 970 N N . TYR A 1 135 ? -10.993 -1.478 18.713 1.00 97.62 135 TYR A N 1
ATOM 971 C CA . TYR A 1 135 ? -11.585 -2.376 17.731 1.00 97.62 135 TYR A CA 1
ATOM 972 C C . TYR A 1 135 ? -10.778 -2.309 16.433 1.00 97.62 135 TYR A C 1
ATOM 974 O O . TYR A 1 135 ? -10.458 -1.224 15.947 1.00 97.62 135 TYR A O 1
ATOM 982 N N . GLY A 1 136 ? -10.463 -3.465 15.846 1.00 95.38 136 GLY A N 1
ATOM 983 C CA . GLY A 1 136 ? -9.740 -3.567 14.577 1.00 95.38 136 GLY A CA 1
ATOM 984 C C . GLY A 1 136 ? -10.632 -3.326 13.359 1.00 95.38 136 GLY A C 1
ATOM 985 O O . GLY A 1 136 ? -10.650 -4.153 12.450 1.00 95.38 136 GLY A O 1
ATOM 986 N N . ASP A 1 137 ? -11.384 -2.220 13.337 1.00 95.06 137 ASP A N 1
ATOM 987 C CA . ASP A 1 137 ? -12.300 -1.852 12.244 1.00 95.06 137 ASP A CA 1
ATOM 988 C C . ASP A 1 137 ? -11.607 -1.180 11.049 1.00 95.06 137 ASP A C 1
ATOM 990 O O . ASP A 1 137 ? -12.273 -0.703 10.134 1.00 95.06 137 ASP A O 1
ATOM 994 N N . SER A 1 138 ? -10.276 -1.132 11.045 1.00 92.94 138 SER A N 1
ATOM 995 C CA . SER A 1 138 ? -9.465 -0.542 9.985 1.00 92.94 138 SER A CA 1
ATOM 996 C C . SER A 1 138 ? -8.307 -1.465 9.630 1.00 92.94 138 SER A C 1
ATOM 998 O O . SER A 1 138 ? -7.553 -1.894 10.500 1.00 92.94 138 SER A O 1
ATOM 1000 N N . VAL A 1 139 ? -8.133 -1.722 8.337 1.00 91.75 139 VAL A N 1
ATOM 1001 C CA . VAL A 1 139 ? -6.997 -2.463 7.782 1.00 91.75 139 VAL A CA 1
ATOM 1002 C C . VAL A 1 139 ? -6.199 -1.534 6.884 1.00 91.75 139 VAL A C 1
ATOM 1004 O O . VAL A 1 139 ? -6.717 -1.046 5.881 1.00 91.75 139 VAL A O 1
ATOM 1007 N N . THR A 1 140 ? -4.929 -1.313 7.205 1.00 89.12 140 THR A N 1
ATOM 1008 C CA . THR A 1 140 ? -4.007 -0.620 6.298 1.00 89.12 140 THR A CA 1
ATOM 1009 C C . THR A 1 140 ? -3.611 -1.564 5.171 1.00 89.12 140 THR A C 1
ATOM 1011 O O . THR A 1 140 ? -3.094 -2.654 5.421 1.00 89.12 140 THR A O 1
ATOM 1014 N N . LEU A 1 141 ? -3.863 -1.159 3.928 1.00 86.56 141 LEU A N 1
ATOM 1015 C CA . LEU A 1 141 ? -3.403 -1.911 2.771 1.00 86.56 141 LEU A CA 1
ATOM 1016 C C . LEU A 1 141 ? -1.879 -1.771 2.634 1.00 86.56 141 LEU A C 1
ATOM 1018 O O . LEU A 1 141 ? -1.359 -0.664 2.790 1.00 86.56 141 LEU A O 1
ATOM 1022 N N . PRO A 1 142 ? -1.166 -2.864 2.317 1.00 84.19 142 PRO A N 1
ATOM 1023 C CA . PRO A 1 142 ? 0.232 -2.810 1.910 1.00 84.19 142 PRO A CA 1
ATOM 1024 C C . PRO A 1 142 ? 0.511 -1.758 0.827 1.00 84.19 142 PRO A C 1
ATOM 1026 O O . PRO A 1 142 ? -0.314 -1.527 -0.059 1.00 84.19 142 PRO A O 1
ATOM 1029 N N . SER A 1 143 ? 1.702 -1.154 0.868 1.00 78.00 143 SER A N 1
ATOM 1030 C CA . SER A 1 143 ? 2.126 -0.077 -0.044 1.00 78.00 143 SER A CA 1
ATOM 1031 C C . SER A 1 143 ? 2.139 -0.478 -1.521 1.00 78.00 143 SER A C 1
ATOM 1033 O O . SER A 1 143 ? 2.040 0.373 -2.401 1.00 78.00 143 SER A O 1
ATOM 1035 N N . ASN A 1 144 ? 2.235 -1.773 -1.821 1.00 79.81 144 ASN A N 1
ATOM 1036 C CA . ASN A 1 144 ? 2.179 -2.310 -3.176 1.00 79.81 144 ASN A CA 1
ATOM 1037 C C . ASN A 1 144 ? 0.748 -2.424 -3.727 1.00 79.81 144 ASN A C 1
ATOM 1039 O O . ASN A 1 144 ? 0.586 -2.772 -4.897 1.00 79.81 144 ASN A O 1
ATOM 1043 N N . TYR A 1 145 ? -0.287 -2.122 -2.937 1.00 84.56 145 TYR A N 1
ATOM 1044 C CA . TYR A 1 145 ? -1.676 -2.151 -3.384 1.00 84.56 145 TYR A CA 1
ATOM 1045 C C . TYR A 1 145 ? -2.242 -0.747 -3.572 1.00 84.56 145 TYR A C 1
ATOM 1047 O O . TYR A 1 145 ? -2.196 0.108 -2.689 1.00 84.56 145 TYR A O 1
ATOM 1055 N N . SER A 1 146 ? -2.842 -0.528 -4.740 1.00 80.62 146 SER A N 1
ATOM 1056 C CA . SER A 1 146 ? -3.572 0.692 -5.040 1.00 80.62 146 SER A CA 1
ATOM 1057 C C . SER A 1 146 ? -4.949 0.675 -4.396 1.00 80.62 146 SER A C 1
ATOM 1059 O O . SER A 1 146 ? -5.366 1.688 -3.882 1.00 80.62 146 SER A O 1
ATOM 1061 N N . ARG A 1 147 ? -5.719 -0.412 -4.375 1.00 85.31 147 ARG A N 1
ATOM 1062 C CA . ARG A 1 147 ? -7.033 -0.421 -3.695 1.00 85.31 147 ARG A CA 1
ATOM 1063 C C . ARG A 1 147 ? -7.514 -1.831 -3.424 1.00 85.31 147 ARG A C 1
ATOM 1065 O O . ARG A 1 147 ? -7.163 -2.746 -4.161 1.00 85.31 147 ARG A O 1
ATOM 1072 N N . ALA A 1 148 ? -8.384 -1.982 -2.432 1.00 89.62 148 ALA A N 1
ATOM 1073 C CA . ALA A 1 148 ? -9.221 -3.168 -2.333 1.00 89.62 148 ALA A CA 1
ATOM 1074 C C . ALA A 1 148 ? -10.293 -3.135 -3.437 1.00 89.62 148 ALA A C 1
ATOM 1076 O O . ALA A 1 148 ? -10.835 -2.080 -3.766 1.00 89.62 148 ALA A O 1
ATOM 1077 N N . ILE A 1 149 ? -10.575 -4.296 -4.013 1.00 89.31 149 ILE A N 1
ATOM 1078 C CA . ILE A 1 149 ? -11.590 -4.536 -5.031 1.00 89.31 149 ILE A CA 1
ATOM 1079 C C . ILE A 1 149 ? -12.638 -5.456 -4.416 1.00 89.31 149 ILE A C 1
ATOM 1081 O O . ILE A 1 149 ? -12.321 -6.526 -3.889 1.00 89.31 149 ILE A O 1
ATOM 1085 N N . GLY A 1 150 ? -13.893 -5.024 -4.503 1.00 84.12 150 GLY A N 1
ATOM 1086 C CA . GLY A 1 150 ? -15.025 -5.762 -3.973 1.00 84.12 150 GLY A CA 1
ATOM 1087 C C . GLY A 1 150 ? -15.435 -6.981 -4.820 1.00 84.12 150 GLY A C 1
ATOM 1088 O O . GLY A 1 150 ? -15.017 -7.138 -5.975 1.00 84.12 150 GLY A O 1
ATOM 1089 N N . PRO A 1 151 ? -16.296 -7.840 -4.254 1.00 88.50 151 PRO A N 1
ATOM 1090 C CA . PRO A 1 151 ? -16.743 -7.798 -2.862 1.00 88.50 151 PRO A CA 1
ATOM 1091 C C . PRO A 1 151 ? -15.688 -8.370 -1.899 1.00 88.50 151 PRO A C 1
ATOM 1093 O O . PRO A 1 151 ? -14.807 -9.133 -2.300 1.00 88.50 151 PRO A O 1
ATOM 1096 N N . LEU A 1 152 ? -15.787 -7.993 -0.625 1.00 93.75 152 LEU A N 1
ATOM 1097 C CA . LEU A 1 152 ? -14.957 -8.538 0.447 1.00 93.75 152 LEU A CA 1
ATOM 1098 C C . LEU A 1 152 ? -15.635 -9.766 1.056 1.00 93.75 152 LEU A C 1
ATOM 1100 O O . LEU A 1 152 ? -16.862 -9.850 1.094 1.00 93.75 152 LEU A O 1
ATOM 1104 N N . TRP A 1 153 ? -14.854 -10.698 1.583 1.00 94.94 153 TRP A N 1
ATOM 1105 C CA . TRP A 1 153 ? -15.367 -11.964 2.096 1.00 94.94 153 TRP A CA 1
ATOM 1106 C C . TRP A 1 153 ? -14.961 -12.176 3.546 1.00 94.94 153 TRP A C 1
ATOM 1108 O O . TRP A 1 153 ? -13.785 -12.081 3.895 1.00 94.94 153 TRP A O 1
ATOM 1118 N N . LEU A 1 154 ? -15.954 -12.506 4.369 1.00 93.12 154 LEU A N 1
ATOM 1119 C CA . LEU A 1 154 ? -15.778 -13.008 5.726 1.00 93.12 154 LEU A CA 1
ATOM 1120 C C . LEU A 1 154 ? -16.227 -14.483 5.769 1.00 93.12 154 LEU A C 1
ATOM 1122 O O . LEU A 1 154 ? -17.225 -14.822 5.128 1.00 93.12 154 LEU A O 1
ATOM 1126 N N . PRO A 1 155 ? -15.544 -15.371 6.517 1.00 88.38 155 PRO A N 1
ATOM 1127 C CA . PRO A 1 155 ? -15.868 -16.797 6.570 1.00 88.38 155 PRO A CA 1
ATOM 1128 C C . PRO A 1 155 ? -17.313 -17.045 6.998 1.00 88.38 155 PRO A C 1
ATOM 1130 O O . PRO A 1 155 ? -17.683 -16.641 8.090 1.00 88.38 155 PRO A O 1
ATOM 1133 N N . ASN A 1 156 ? -18.129 -17.754 6.214 1.00 87.25 156 ASN A N 1
ATOM 1134 C CA . ASN A 1 156 ? -19.546 -18.025 6.528 1.00 87.25 156 ASN A CA 1
ATOM 1135 C C . ASN A 1 156 ? -20.443 -16.767 6.544 1.00 87.25 156 ASN A C 1
ATOM 1137 O O . ASN A 1 156 ? -21.273 -16.606 7.443 1.00 87.25 156 ASN A O 1
ATOM 1141 N N . GLN A 1 157 ? -20.264 -15.850 5.588 1.00 86.56 157 GLN A N 1
ATOM 1142 C CA . GLN A 1 157 ? -21.132 -14.682 5.397 1.00 86.56 157 GLN A CA 1
ATOM 1143 C C . GLN A 1 157 ? -21.357 -14.373 3.921 1.00 86.56 157 GLN A C 1
ATOM 1145 O O . GLN A 1 157 ? -20.561 -14.750 3.063 1.00 86.56 157 GLN A O 1
ATOM 1150 N N . PHE A 1 158 ? -22.429 -13.629 3.647 1.00 86.12 158 PHE A N 1
ATOM 1151 C CA . PHE A 1 158 ? -22.600 -12.950 2.371 1.00 86.12 158 PHE A CA 1
ATOM 1152 C C . PHE A 1 158 ? -21.435 -11.994 2.068 1.00 86.12 158 PHE A C 1
ATOM 1154 O O . PHE A 1 158 ? -20.864 -11.414 2.999 1.00 86.12 158 PHE A O 1
ATOM 1161 N N . PRO A 1 159 ? -21.105 -11.801 0.780 1.00 91.94 159 PRO A N 1
ATOM 1162 C CA . PRO A 1 159 ? -20.067 -10.868 0.376 1.00 91.94 159 PRO A CA 1
ATOM 1163 C C . PRO A 1 159 ? -20.390 -9.458 0.874 1.00 91.94 159 PRO A C 1
ATOM 1165 O O . PRO A 1 159 ? -21.496 -8.952 0.688 1.00 91.94 159 PRO A O 1
ATOM 1168 N N . MET A 1 160 ? -19.411 -8.832 1.510 1.00 93.88 160 MET A N 1
ATOM 1169 C CA . MET A 1 160 ? -19.502 -7.482 2.037 1.00 93.88 160 MET A CA 1
ATOM 1170 C C . MET A 1 160 ? -19.222 -6.475 0.907 1.00 93.88 160 MET A C 1
ATOM 1172 O O . MET A 1 160 ? -18.141 -6.529 0.305 1.00 93.88 160 MET A O 1
ATOM 1176 N N . PRO A 1 161 ? -20.164 -5.566 0.588 1.00 93.44 161 PRO A N 1
ATOM 1177 C CA . PRO A 1 161 ? -19.928 -4.518 -0.393 1.00 93.44 161 PRO A CA 1
ATOM 1178 C C . PRO A 1 161 ? -18.892 -3.512 0.117 1.00 93.44 161 PRO A C 1
ATOM 1180 O O . PRO A 1 161 ? -18.772 -3.264 1.321 1.00 93.44 161 PRO A O 1
ATOM 1183 N N . ILE A 1 162 ? -18.160 -2.921 -0.826 1.00 93.38 162 ILE A N 1
ATOM 1184 C CA . ILE A 1 162 ? -17.352 -1.725 -0.588 1.00 93.38 162 ILE A CA 1
ATOM 1185 C C . ILE A 1 162 ? -18.207 -0.545 -1.040 1.00 93.38 162 ILE A C 1
ATOM 1187 O O . ILE A 1 162 ? -18.620 -0.520 -2.193 1.00 93.38 162 ILE A O 1
ATOM 1191 N N . ALA A 1 163 ? -18.498 0.374 -0.129 1.00 91.19 163 ALA A N 1
ATOM 1192 C CA . ALA A 1 163 ? -19.217 1.602 -0.422 1.00 91.19 163 ALA A CA 1
ATOM 1193 C C . ALA A 1 163 ? -18.346 2.550 -1.257 1.00 91.19 163 ALA A C 1
ATOM 1195 O O . ALA A 1 163 ? -17.145 2.687 -0.994 1.00 91.19 163 ALA A O 1
ATOM 1196 N N . ASP A 1 164 ? -18.965 3.233 -2.216 1.00 86.00 164 ASP A N 1
ATOM 1197 C CA . ASP A 1 164 ? -18.294 4.180 -3.111 1.00 86.00 164 ASP A CA 1
ATOM 1198 C C . ASP A 1 164 ? -18.038 5.534 -2.433 1.00 86.00 164 ASP A C 1
ATOM 1200 O O . ASP A 1 164 ? -17.151 6.291 -2.831 1.00 86.00 164 ASP A O 1
ATOM 1204 N N . SER A 1 165 ? -18.804 5.846 -1.384 1.00 85.56 165 SER A N 1
ATOM 1205 C CA . SER A 1 165 ? -18.694 7.089 -0.626 1.00 85.56 165 SER A CA 1
ATOM 1206 C C . SER A 1 165 ? -18.893 6.874 0.873 1.00 85.56 165 SER A C 1
ATOM 1208 O O . SER A 1 165 ? -19.439 5.865 1.326 1.00 85.56 165 SER A O 1
ATOM 1210 N N . LEU A 1 166 ? -18.471 7.862 1.668 1.00 83.38 166 LEU A N 1
ATOM 1211 C CA . LEU A 1 166 ? -18.726 7.868 3.108 1.00 83.38 166 LEU A CA 1
ATOM 1212 C C . LEU A 1 166 ? -20.231 7.873 3.420 1.00 83.38 166 LEU A C 1
ATOM 1214 O O . LEU A 1 166 ? -20.664 7.203 4.351 1.00 83.38 166 LEU A O 1
ATOM 1218 N N . GLU A 1 167 ? -21.028 8.595 2.636 1.00 79.44 167 GLU A N 1
ATOM 1219 C CA . GLU A 1 167 ? -22.483 8.648 2.794 1.00 79.44 167 GLU A CA 1
ATOM 1220 C C . GLU A 1 167 ? -23.116 7.268 2.587 1.00 79.44 167 GLU A C 1
ATOM 1222 O O . GLU A 1 167 ? -23.893 6.798 3.421 1.00 79.44 167 GLU A O 1
ATOM 1227 N N . GLU A 1 168 ? -22.722 6.572 1.518 1.00 85.25 168 GLU A N 1
ATOM 1228 C CA . GLU A 1 168 ? -23.192 5.216 1.269 1.00 85.25 168 GLU A CA 1
ATOM 1229 C C . GLU A 1 168 ? -22.739 4.257 2.372 1.00 85.25 168 GLU A C 1
ATOM 1231 O O . GLU A 1 168 ? -23.534 3.43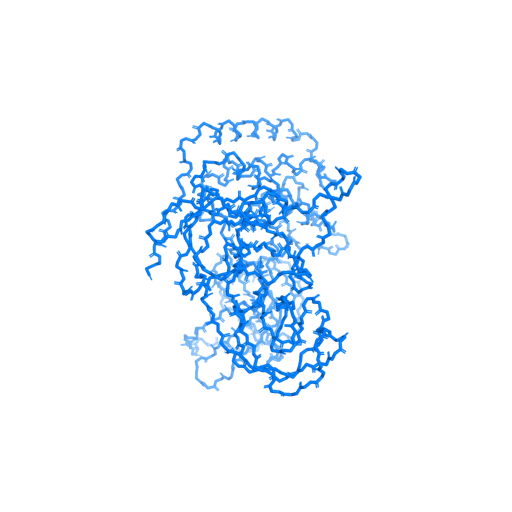6 2.836 1.00 85.25 168 GLU A O 1
ATOM 1236 N N . PHE A 1 169 ? -21.495 4.384 2.837 1.00 89.00 169 PHE A N 1
ATOM 1237 C CA . PHE A 1 169 ? -20.981 3.582 3.940 1.00 89.00 169 PHE A CA 1
ATOM 1238 C C . PHE A 1 169 ? -21.832 3.751 5.198 1.00 89.00 169 PHE A C 1
ATOM 1240 O O . PHE A 1 169 ? -22.217 2.752 5.804 1.00 89.00 169 PHE A O 1
ATOM 1247 N N . LEU A 1 170 ? -22.170 4.985 5.578 1.00 83.56 170 LEU A N 1
ATOM 1248 C CA . LEU A 1 170 ? -23.005 5.270 6.748 1.00 83.56 170 LEU A CA 1
ATOM 1249 C C . LEU A 1 170 ? -24.421 4.702 6.579 1.00 83.56 170 LEU A C 1
ATOM 1251 O O . LEU A 1 170 ? -24.917 4.016 7.477 1.00 83.56 170 LEU A O 1
ATOM 1255 N N . ARG A 1 171 ? -25.027 4.896 5.400 1.00 83.00 171 ARG A N 1
ATOM 1256 C CA . ARG A 1 171 ? -26.348 4.351 5.054 1.00 83.00 171 ARG A CA 1
ATOM 1257 C C . ARG A 1 171 ? -26.379 2.824 5.161 1.00 83.00 171 ARG A C 1
ATOM 1259 O O . ARG A 1 171 ? -27.266 2.264 5.801 1.00 83.00 171 ARG A O 1
ATOM 1266 N N . LEU A 1 172 ? -25.405 2.139 4.560 1.00 86.31 172 LEU A N 1
ATOM 1267 C CA . LEU A 1 172 ? -25.295 0.674 4.577 1.00 86.31 172 LEU A CA 1
ATOM 1268 C C . LEU A 1 172 ? -24.918 0.122 5.956 1.00 86.31 172 LEU A C 1
ATOM 1270 O O . LEU A 1 172 ? -25.306 -0.992 6.305 1.00 86.31 172 LEU A O 1
ATOM 1274 N N . SER A 1 173 ? -24.201 0.908 6.756 1.00 84.06 173 SER A N 1
ATOM 1275 C CA . SER A 1 173 ? -23.852 0.567 8.136 1.00 84.06 173 SER A CA 1
ATOM 1276 C C . SER A 1 173 ? -25.053 0.654 9.092 1.00 84.06 173 SER A C 1
ATOM 1278 O O . SER A 1 173 ? -24.918 0.309 10.265 1.00 84.06 173 SER A O 1
ATOM 1280 N N . GLY A 1 174 ? -26.220 1.106 8.611 1.00 76.00 174 GLY A N 1
ATOM 1281 C CA . GLY A 1 174 ? -27.443 1.242 9.402 1.00 76.00 174 GLY A CA 1
ATOM 1282 C C . GLY A 1 174 ? -27.468 2.488 10.286 1.00 76.00 174 GLY A C 1
ATOM 1283 O O . GLY A 1 174 ? -28.185 2.506 11.285 1.00 76.00 174 GLY A O 1
ATOM 1284 N N . TRP A 1 175 ? -26.681 3.515 9.950 1.00 70.31 175 TRP A N 1
ATOM 1285 C CA . TRP A 1 175 ? -26.680 4.772 10.692 1.00 70.31 175 TRP A CA 1
ATOM 1286 C C . TRP A 1 175 ? -27.843 5.638 10.221 1.00 70.31 175 TRP A C 1
ATOM 1288 O O . TRP A 1 175 ? -28.044 5.772 9.010 1.00 70.31 175 TRP A O 1
ATOM 1298 N N . PRO A 1 176 ? -28.611 6.240 11.143 1.00 59.28 176 PRO A N 1
ATOM 1299 C CA . PRO A 1 176 ? -29.660 7.164 10.760 1.00 59.28 176 PRO A CA 1
ATOM 1300 C C . PRO A 1 176 ? -29.020 8.375 10.076 1.00 59.28 176 PRO A C 1
ATOM 1302 O O . PRO A 1 176 ? -28.242 9.108 10.686 1.00 59.28 176 PRO A O 1
ATOM 1305 N N . MET A 1 177 ? -29.344 8.587 8.801 1.00 57.12 177 MET A N 1
ATOM 1306 C CA . MET A 1 177 ? -29.057 9.855 8.143 1.00 57.12 177 MET A CA 1
ATOM 1307 C C . MET A 1 177 ? -30.020 10.891 8.718 1.00 57.12 177 MET A C 1
ATOM 1309 O O . MET A 1 177 ? -31.222 10.839 8.458 1.00 57.12 177 MET A O 1
ATOM 1313 N N . VAL A 1 178 ? -29.506 11.802 9.543 1.00 55.75 178 VAL A N 1
ATOM 1314 C CA . VAL A 1 178 ? -30.284 12.955 9.996 1.00 55.75 178 VAL A CA 1
ATOM 1315 C C . VAL A 1 178 ? -30.317 13.938 8.835 1.00 55.75 178 VAL A C 1
ATOM 1317 O O . VAL A 1 178 ? -29.324 14.592 8.537 1.00 55.75 178 VAL A O 1
ATOM 1320 N N . VAL A 1 179 ? -31.450 13.999 8.142 1.00 55.53 179 VAL A N 1
ATOM 1321 C CA . VAL A 1 179 ? -31.709 15.057 7.165 1.00 55.53 179 VAL A CA 1
ATOM 1322 C C . VAL A 1 179 ? -32.009 16.317 7.970 1.00 55.53 179 VAL A C 1
ATOM 1324 O O . VAL A 1 179 ? -32.897 16.291 8.828 1.00 55.53 179 VAL A O 1
ATOM 1327 N N . SER A 1 180 ? -31.257 17.398 7.759 1.00 54.91 180 SER A N 1
ATOM 1328 C CA . SER A 1 180 ? -31.565 18.656 8.437 1.00 54.91 180 SER A CA 1
ATOM 1329 C C . SER A 1 180 ? -32.934 19.183 7.969 1.00 54.91 180 SER A C 1
ATOM 1331 O O . SER A 1 180 ? -33.406 18.823 6.886 1.00 54.91 180 SER A O 1
ATOM 1333 N N . PRO A 1 181 ? -33.624 20.015 8.774 1.00 49.47 181 PRO A N 1
ATOM 1334 C CA . PRO A 1 181 ? -34.973 20.502 8.457 1.00 49.47 181 PRO A CA 1
ATOM 1335 C C . PRO A 1 181 ? -35.098 21.247 7.117 1.00 49.47 181 PRO A C 1
ATOM 1337 O O . PRO A 1 181 ? -36.198 21.378 6.589 1.00 49.47 181 PRO A O 1
ATOM 1340 N N . ASP A 1 182 ? -33.989 21.734 6.562 1.00 66.06 182 ASP A N 1
ATOM 1341 C CA . ASP A 1 182 ? -33.893 22.391 5.255 1.00 66.06 182 ASP A CA 1
ATOM 1342 C C . ASP A 1 182 ? -33.706 21.408 4.080 1.00 66.06 182 ASP A C 1
ATOM 1344 O O . ASP A 1 182 ? -33.507 21.831 2.940 1.00 66.06 182 ASP A O 1
ATOM 1348 N N . GLY A 1 183 ? -33.773 20.096 4.332 1.00 51.06 183 GLY A N 1
ATOM 1349 C CA . GLY A 1 183 ? -33.652 19.055 3.311 1.00 51.06 183 GLY A CA 1
ATOM 1350 C C . GLY A 1 183 ? -32.232 18.865 2.782 1.00 51.06 183 GLY A C 1
ATOM 1351 O O . GLY A 1 183 ? -32.032 18.103 1.834 1.00 51.06 183 GLY A O 1
ATOM 1352 N N . ARG A 1 184 ? -31.237 19.540 3.368 1.00 52.31 184 ARG A N 1
ATOM 1353 C CA . ARG A 1 184 ? -29.833 19.307 3.042 1.00 52.31 184 ARG A CA 1
ATOM 1354 C C . ARG A 1 184 ? -29.360 18.086 3.828 1.00 52.31 184 ARG A C 1
ATOM 1356 O O . ARG A 1 184 ? -29.641 17.920 5.009 1.00 52.31 184 ARG A O 1
ATOM 1363 N N . GLY A 1 185 ? -28.690 17.159 3.156 1.00 49.84 185 GLY A N 1
ATOM 1364 C CA . GLY A 1 185 ? -27.979 16.094 3.852 1.00 49.84 185 GLY A CA 1
ATOM 1365 C C . GLY A 1 185 ? -26.764 16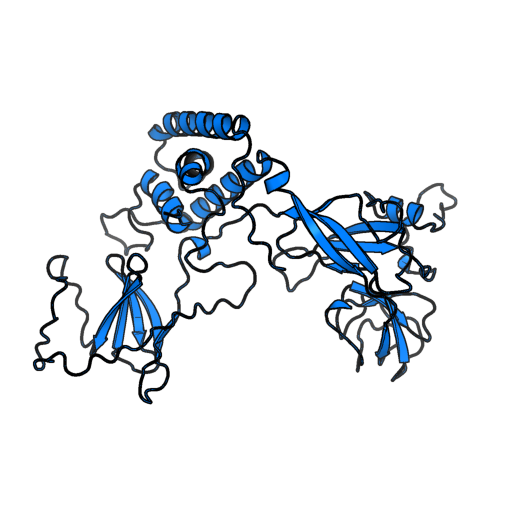.713 4.523 1.00 49.84 185 GLY A C 1
ATOM 1366 O O . GLY A 1 185 ? -25.697 16.746 3.917 1.00 49.84 185 GLY A O 1
ATOM 1367 N N . ASP A 1 186 ? -26.924 17.265 5.725 1.00 47.53 186 ASP A N 1
ATOM 1368 C CA . ASP A 1 186 ? -25.782 17.752 6.484 1.00 47.53 186 ASP A CA 1
ATOM 1369 C C . ASP A 1 186 ? -24.996 16.528 6.959 1.00 47.53 186 ASP A C 1
ATOM 1371 O O . ASP A 1 186 ? -25.304 15.888 7.967 1.00 47.53 186 ASP A O 1
ATOM 1375 N N . LEU A 1 187 ? -23.959 16.184 6.193 1.00 48.72 187 LEU A N 1
ATOM 1376 C CA . LEU A 1 187 ? -22.910 15.241 6.570 1.00 48.72 187 LEU A CA 1
ATOM 1377 C C . LEU A 1 187 ? -22.051 15.863 7.682 1.00 48.72 187 LEU A C 1
ATOM 1379 O O . LEU A 1 187 ? -20.827 15.935 7.574 1.00 48.72 187 LEU A O 1
ATOM 1383 N N . SER A 1 188 ? -22.675 16.341 8.763 1.00 44.91 188 SER A N 1
ATOM 1384 C CA . SER A 1 188 ? -21.957 16.572 10.011 1.00 44.91 188 SER A CA 1
ATOM 1385 C C . SER A 1 188 ? -21.226 15.268 10.326 1.00 44.91 188 SER A C 1
ATOM 1387 O O . SER A 1 188 ? -21.862 14.216 10.247 1.00 44.91 188 SER A O 1
ATOM 1389 N N . PRO A 1 189 ? -19.908 15.275 10.593 1.00 47.59 189 PRO A N 1
ATOM 1390 C CA . PRO A 1 189 ? -19.129 14.051 10.737 1.00 47.59 189 PRO A CA 1
ATOM 1391 C C . PRO A 1 189 ? -19.692 13.214 11.894 1.00 47.59 189 PRO A C 1
ATOM 1393 O O . PRO A 1 189 ? -19.314 13.385 13.047 1.00 47.59 189 PRO A O 1
ATOM 1396 N N . LEU A 1 190 ? -20.599 12.286 11.565 1.00 46.75 190 LEU A N 1
ATOM 1397 C CA . LEU A 1 190 ? -21.422 11.473 12.475 1.00 46.75 190 LEU A CA 1
ATOM 1398 C C . LEU A 1 190 ? -20.604 10.576 13.415 1.00 46.75 190 LEU A C 1
ATOM 1400 O O . LEU A 1 190 ? -21.157 9.920 14.294 1.00 46.75 190 LEU A O 1
ATOM 1404 N N . PHE A 1 191 ? -19.278 10.601 13.291 1.00 47.47 191 PHE A N 1
ATOM 1405 C CA . PHE A 1 191 ? -18.348 10.071 14.276 1.00 47.47 191 PHE A CA 1
ATOM 1406 C C . PHE A 1 191 ? -18.502 10.714 15.670 1.00 47.47 191 PHE A C 1
ATOM 1408 O O . PHE A 1 191 ? -17.905 10.206 16.617 1.00 47.47 191 PHE A O 1
ATOM 1415 N N . SER A 1 192 ? -19.230 11.829 15.822 1.00 49.78 192 SER A N 1
ATOM 1416 C CA . SER A 1 192 ? -19.268 12.628 17.057 1.00 49.78 192 SER A CA 1
ATOM 1417 C C . SER A 1 192 ? -20.485 12.450 17.969 1.00 49.78 192 SER A C 1
ATOM 1419 O O . SER A 1 192 ? -20.490 13.070 19.018 1.00 49.78 192 SER A O 1
ATOM 1421 N N . PHE A 1 193 ? -21.523 11.668 17.650 1.00 54.94 193 PHE A N 1
ATOM 1422 C CA . PHE A 1 193 ? -22.717 11.642 18.532 1.00 54.94 193 PHE A CA 1
ATOM 1423 C C . PHE A 1 193 ? -23.231 10.255 18.909 1.00 54.94 193 PHE A C 1
ATOM 1425 O O . PHE A 1 193 ? -23.989 10.135 19.867 1.00 54.94 193 PHE A O 1
ATOM 1432 N N . ILE A 1 194 ? -22.848 9.203 18.181 1.00 67.69 194 ILE A N 1
ATOM 1433 C CA . ILE A 1 194 ? -23.371 7.854 18.412 1.00 67.69 194 ILE A CA 1
ATOM 1434 C C . ILE A 1 194 ? -22.208 6.864 18.414 1.00 67.69 194 ILE A C 1
ATOM 1436 O O . ILE A 1 194 ? -21.380 6.846 17.503 1.00 67.69 194 ILE A O 1
ATOM 1440 N N . ARG A 1 195 ? -22.151 6.026 19.454 1.00 83.19 195 ARG A N 1
ATOM 1441 C CA . ARG A 1 195 ? -21.214 4.904 19.533 1.00 83.19 195 ARG A CA 1
ATOM 1442 C C . ARG A 1 195 ? -21.479 3.926 18.398 1.00 83.19 195 ARG A C 1
ATOM 1444 O O . ARG A 1 195 ? -22.617 3.518 18.170 1.00 83.19 195 ARG A O 1
ATOM 1451 N N . LYS A 1 196 ? -20.419 3.505 17.715 1.00 87.00 196 LYS A N 1
ATOM 1452 C CA . LYS A 1 196 ? -20.522 2.523 16.643 1.00 87.00 196 LYS A CA 1
ATOM 1453 C C . LYS A 1 196 ? -21.030 1.197 17.204 1.00 87.00 196 LYS A C 1
ATOM 1455 O O . LYS A 1 196 ? -20.612 0.750 18.281 1.00 87.00 196 LYS A O 1
ATOM 1460 N N . SER A 1 197 ? -21.938 0.567 16.464 1.00 90.44 197 SER A N 1
ATOM 1461 C CA . SER A 1 197 ? -22.419 -0.769 16.796 1.00 90.44 197 SER A CA 1
ATOM 1462 C C . SER A 1 197 ? -21.260 -1.762 16.751 1.00 90.44 197 SER A C 1
ATOM 1464 O O . SER A 1 197 ? -20.365 -1.659 15.910 1.00 90.44 197 SER A O 1
ATOM 1466 N N . VAL A 1 198 ? -21.273 -2.710 17.684 1.00 94.12 198 VAL A N 1
ATOM 1467 C CA . VAL A 1 198 ? -20.326 -3.826 17.736 1.00 94.12 198 VAL A CA 1
ATOM 1468 C C . VAL A 1 198 ? -21.045 -5.064 17.229 1.00 94.12 198 VAL A C 1
ATOM 1470 O O . VAL A 1 198 ? -22.199 -5.307 17.581 1.00 94.12 198 VAL A O 1
ATOM 1473 N N . GLY A 1 199 ? -20.383 -5.825 16.372 1.00 94.31 199 GLY A N 1
ATOM 1474 C CA . GLY A 1 199 ? -20.926 -7.036 15.795 1.00 94.31 199 GLY A CA 1
ATOM 1475 C C . GLY A 1 199 ? -20.125 -7.488 14.588 1.00 94.31 199 GLY A C 1
ATOM 1476 O O . GLY A 1 199 ? -19.026 -7.023 14.295 1.00 94.31 199 GLY A O 1
ATOM 1477 N N . ARG A 1 200 ? -20.725 -8.395 13.836 1.00 94.00 200 ARG A N 1
ATOM 1478 C CA . ARG A 1 200 ? -20.127 -8.905 12.614 1.00 94.00 200 ARG A CA 1
ATOM 1479 C C . ARG A 1 200 ? -20.138 -7.848 11.496 1.00 94.00 200 ARG A C 1
ATOM 1481 O O . ARG A 1 200 ? -21.239 -7.410 11.145 1.00 94.00 200 ARG A O 1
ATOM 1488 N N . PRO A 1 201 ? -18.987 -7.473 10.899 1.00 95.25 201 PRO A N 1
ATOM 1489 C CA . PRO A 1 201 ? -18.932 -6.452 9.850 1.00 95.25 201 PRO A CA 1
ATOM 1490 C C . PRO A 1 201 ? -19.760 -6.817 8.610 1.00 95.25 201 PRO A C 1
ATOM 1492 O O . PRO A 1 201 ? -19.863 -7.989 8.251 1.00 95.25 201 PRO A O 1
ATOM 1495 N N . ARG A 1 202 ? -20.380 -5.826 7.960 1.00 94.06 202 ARG A N 1
ATOM 1496 C CA . ARG A 1 202 ? -21.319 -6.005 6.833 1.00 94.06 202 ARG A CA 1
ATOM 1497 C C . ARG A 1 202 ? -21.071 -5.086 5.646 1.00 94.06 202 ARG A C 1
ATOM 1499 O O . ARG A 1 202 ? -21.533 -5.413 4.560 1.00 94.06 202 ARG A O 1
ATOM 1506 N N . VAL A 1 203 ? -20.379 -3.968 5.836 1.00 94.12 203 VAL A N 1
ATOM 1507 C CA . VAL A 1 203 ? -19.988 -3.032 4.776 1.00 94.12 203 VAL A CA 1
ATOM 1508 C C . VAL A 1 203 ? -18.566 -2.545 5.025 1.00 94.12 203 VAL A C 1
ATOM 1510 O O . VAL A 1 203 ? -18.117 -2.489 6.174 1.00 94.12 203 VAL A O 1
ATOM 1513 N N . ALA A 1 204 ? -17.861 -2.189 3.956 1.00 94.69 204 ALA A N 1
ATOM 1514 C CA . ALA A 1 204 ? -16.562 -1.546 4.040 1.00 94.69 204 ALA A CA 1
ATOM 1515 C C . ALA A 1 204 ? -16.489 -0.239 3.252 1.00 94.69 204 ALA A C 1
ATOM 1517 O O . ALA A 1 204 ? -17.289 -0.002 2.356 1.00 94.69 204 ALA A O 1
ATOM 1518 N N . LEU A 1 205 ? -15.496 0.586 3.564 1.00 92.50 205 LEU A N 1
ATOM 1519 C CA . LEU A 1 205 ? -15.162 1.817 2.858 1.00 92.50 205 LEU A CA 1
ATOM 1520 C C . LEU A 1 205 ? -13.651 1.895 2.673 1.00 92.50 205 LEU A C 1
ATOM 1522 O O . LEU A 1 205 ? -12.892 1.729 3.629 1.00 92.50 205 LEU A O 1
ATOM 1526 N N . ALA A 1 206 ? -13.211 2.172 1.449 1.00 88.69 206 ALA A N 1
ATOM 1527 C CA . ALA A 1 206 ? -11.814 2.471 1.173 1.00 88.69 206 ALA A CA 1
ATOM 1528 C C . ALA A 1 206 ? -11.570 3.974 1.364 1.00 88.69 206 ALA A C 1
ATOM 1530 O O . ALA A 1 206 ? -12.130 4.796 0.644 1.00 88.69 206 ALA A O 1
ATOM 1531 N N . LEU A 1 207 ? -10.723 4.335 2.326 1.00 83.69 207 LEU A N 1
ATOM 1532 C CA . LEU A 1 207 ? -10.337 5.717 2.602 1.00 83.69 207 LEU A CA 1
ATOM 1533 C C . LEU A 1 207 ? -8.864 5.936 2.271 1.00 83.69 207 LEU A C 1
ATOM 1535 O O . LEU A 1 207 ? -8.018 5.096 2.581 1.00 83.69 207 LEU A O 1
ATOM 1539 N N . GLY A 1 208 ? -8.548 7.094 1.695 1.00 74.44 208 GLY A N 1
ATOM 1540 C CA . GLY A 1 208 ? -7.189 7.622 1.745 1.00 74.44 208 GLY A CA 1
ATOM 1541 C C . GLY A 1 208 ? -6.938 8.206 3.133 1.00 74.44 208 GLY A C 1
ATOM 1542 O O . GLY A 1 208 ? -7.697 9.062 3.578 1.00 74.44 208 GLY A O 1
ATOM 1543 N N . ALA A 1 209 ? -5.903 7.741 3.822 1.00 61.28 209 ALA A N 1
ATOM 1544 C CA . ALA A 1 209 ? -5.404 8.357 5.042 1.00 61.28 209 ALA A CA 1
ATOM 1545 C C . ALA A 1 209 ? -4.080 9.042 4.708 1.00 61.28 209 ALA A C 1
ATOM 1547 O O . ALA A 1 209 ? -3.199 8.419 4.127 1.00 61.28 209 ALA A O 1
ATOM 1548 N N . TYR A 1 210 ? -3.939 10.324 5.031 1.00 49.59 210 TYR A N 1
ATOM 1549 C CA . TYR A 1 210 ? -2.637 10.977 4.953 1.00 49.59 210 TYR A CA 1
ATOM 1550 C C . TYR A 1 210 ? -1.802 10.534 6.159 1.00 49.59 210 TYR A C 1
ATOM 1552 O O . TYR A 1 210 ? -2.246 10.672 7.297 1.00 49.59 210 TYR A O 1
ATOM 1560 N N . ASP A 1 211 ? -0.615 9.993 5.905 1.00 50.16 211 ASP A N 1
ATOM 1561 C CA . ASP A 1 211 ? 0.388 9.689 6.921 1.00 50.16 211 ASP A CA 1
ATOM 1562 C C . ASP A 1 211 ? 1.647 10.467 6.546 1.00 50.16 211 ASP A C 1
ATOM 1564 O O . ASP A 1 211 ? 2.264 10.194 5.520 1.00 50.16 211 ASP A O 1
ATOM 1568 N N . GLY A 1 212 ? 1.999 11.471 7.352 1.00 46.44 212 GLY A N 1
ATOM 1569 C CA . GLY A 1 212 ? 3.131 12.360 7.076 1.00 46.44 212 GLY A CA 1
ATOM 1570 C C . GLY A 1 212 ? 4.500 11.679 7.157 1.00 46.44 212 GLY A C 1
ATOM 1571 O O . GLY A 1 212 ? 5.503 12.325 6.869 1.00 46.44 212 GLY A O 1
ATOM 1572 N N . THR A 1 213 ? 4.556 10.405 7.558 1.00 46.28 213 THR A N 1
ATOM 1573 C CA . THR A 1 213 ? 5.785 9.598 7.571 1.00 46.28 213 THR A CA 1
ATOM 1574 C C . THR A 1 213 ? 5.969 8.753 6.310 1.00 46.28 213 THR A C 1
ATOM 1576 O O . THR A 1 213 ? 7.027 8.152 6.130 1.00 46.28 213 THR A O 1
ATOM 1579 N N . LEU A 1 214 ? 4.957 8.697 5.437 1.00 45.66 214 LEU A N 1
ATOM 1580 C CA . LEU A 1 214 ? 4.962 7.884 4.227 1.00 45.66 214 LEU A CA 1
ATOM 1581 C C . LEU A 1 214 ? 4.973 8.780 2.983 1.00 45.66 214 LEU A C 1
ATOM 1583 O O . LEU A 1 214 ? 4.168 9.699 2.857 1.00 45.66 214 LEU A O 1
ATOM 1587 N N . ASP A 1 215 ? 5.808 8.441 1.997 1.00 48.78 215 ASP A N 1
ATOM 1588 C CA . ASP A 1 215 ? 5.838 9.106 0.677 1.00 48.78 215 ASP A CA 1
ATOM 1589 C C . ASP A 1 215 ? 4.580 8.824 -0.178 1.00 48.78 215 ASP A C 1
ATOM 1591 O O . ASP A 1 215 ? 4.485 9.201 -1.349 1.00 48.78 215 ASP A O 1
ATOM 1595 N N . TYR A 1 216 ? 3.592 8.129 0.389 1.00 58.03 216 TYR A N 1
ATOM 1596 C CA . TYR A 1 216 ? 2.318 7.805 -0.235 1.00 58.03 216 TYR A CA 1
ATOM 1597 C C . TYR A 1 216 ? 1.178 7.949 0.776 1.00 58.03 216 TYR A C 1
ATOM 1599 O O . TYR A 1 216 ? 1.372 7.841 1.979 1.00 58.03 216 TYR A O 1
ATOM 1607 N N . VAL A 1 217 ? -0.041 8.154 0.276 1.00 59.56 217 VAL A N 1
ATOM 1608 C CA . VAL A 1 217 ? -1.261 8.185 1.096 1.00 59.56 217 VAL A CA 1
ATOM 1609 C C . VAL A 1 217 ? -1.672 6.735 1.392 1.00 59.56 217 VAL A C 1
ATOM 1611 O O . VAL A 1 217 ? -2.190 6.083 0.472 1.00 59.56 217 VAL A O 1
ATOM 1614 N N . PRO A 1 218 ? -1.437 6.178 2.601 1.00 59.25 218 PRO A N 1
ATOM 1615 C CA . PRO A 1 218 ? -1.897 4.836 2.926 1.00 59.25 218 PRO A CA 1
ATOM 1616 C C . PRO A 1 218 ? -3.404 4.731 2.745 1.00 59.25 218 PRO A C 1
ATOM 1618 O O . PRO A 1 218 ? -4.185 5.580 3.177 1.00 59.25 218 PRO A O 1
ATOM 1621 N N . ARG A 1 219 ? -3.831 3.653 2.093 1.00 80.31 219 ARG A N 1
ATOM 1622 C CA . ARG A 1 219 ? -5.250 3.377 1.895 1.00 80.31 219 ARG A CA 1
ATOM 1623 C C . ARG A 1 219 ? -5.705 2.415 2.971 1.00 80.31 219 ARG A C 1
ATOM 1625 O O . ARG A 1 219 ? -5.149 1.328 3.124 1.00 80.31 219 ARG A O 1
ATOM 1632 N N . ARG A 1 220 ? -6.701 2.838 3.739 1.00 88.06 220 ARG A N 1
ATOM 1633 C CA . ARG A 1 220 ? -7.298 2.047 4.811 1.00 88.06 220 ARG A CA 1
ATOM 1634 C C . ARG A 1 220 ? -8.635 1.507 4.344 1.00 88.06 220 ARG A C 1
ATOM 1636 O O . ARG A 1 220 ? -9.444 2.236 3.775 1.00 88.06 220 ARG A O 1
ATOM 1643 N N . LEU A 1 221 ? -8.867 0.232 4.605 1.00 92.25 221 LEU A N 1
ATOM 1644 C CA . LEU A 1 221 ? -10.166 -0.391 4.460 1.00 92.25 221 LEU A CA 1
ATOM 1645 C C . LEU A 1 221 ? -10.852 -0.361 5.822 1.00 92.25 221 LEU A C 1
ATOM 1647 O O . LEU A 1 221 ? -10.453 -1.088 6.731 1.00 92.25 221 LEU A O 1
ATOM 1651 N N . ARG A 1 222 ? -11.853 0.506 5.970 1.00 93.25 222 ARG A N 1
ATOM 1652 C CA . ARG A 1 222 ? -12.691 0.555 7.168 1.00 93.25 222 ARG A CA 1
ATOM 1653 C C . ARG A 1 222 ? -13.874 -0.371 7.024 1.00 93.25 222 ARG A C 1
ATOM 1655 O O . ARG A 1 222 ? -14.428 -0.462 5.936 1.00 93.25 222 ARG A O 1
ATOM 1662 N N . VAL A 1 223 ? -14.283 -1.008 8.110 1.00 94.69 223 VAL A N 1
ATOM 1663 C CA . VAL A 1 223 ? -15.447 -1.896 8.138 1.00 94.69 223 VAL A CA 1
ATOM 1664 C C . VAL A 1 223 ? -16.445 -1.457 9.204 1.00 94.69 223 VAL A C 1
ATOM 1666 O O . VAL A 1 223 ? -16.081 -0.830 10.195 1.00 94.69 223 VAL A O 1
ATOM 1669 N N . ALA A 1 224 ? -17.717 -1.778 8.997 1.00 93.62 224 ALA A N 1
ATOM 1670 C CA . ALA A 1 224 ? -18.769 -1.570 9.984 1.00 93.62 224 ALA A CA 1
ATOM 1671 C C . ALA A 1 224 ? -19.809 -2.699 9.910 1.00 93.62 224 ALA A C 1
ATOM 1673 O O . ALA A 1 224 ? -20.076 -3.197 8.808 1.00 93.62 224 ALA A O 1
ATOM 1674 N N . PRO A 1 225 ? -20.446 -3.106 11.028 1.00 94.25 225 PRO A N 1
ATOM 1675 C CA . PRO A 1 225 ? -20.166 -2.753 12.434 1.00 94.25 225 PRO A CA 1
ATOM 1676 C C . PRO A 1 225 ? -18.722 -3.013 12.909 1.00 94.25 225 PRO A C 1
ATOM 1678 O O . PRO A 1 225 ? -17.956 -3.677 12.210 1.00 94.25 225 PRO A O 1
ATOM 1681 N N . LEU A 1 226 ? -18.358 -2.491 14.090 1.00 95.31 226 LEU A N 1
ATOM 1682 C CA . LEU A 1 226 ? -17.071 -2.774 14.738 1.00 95.31 226 LEU A CA 1
ATOM 1683 C C . LEU A 1 226 ? -16.949 -4.278 15.013 1.00 95.31 226 LEU A C 1
ATOM 1685 O O . LEU A 1 226 ? -17.881 -4.828 15.598 1.00 95.31 226 LEU A O 1
ATOM 1689 N N . PRO A 1 227 ? -15.828 -4.935 14.671 1.00 96.69 227 PRO A N 1
ATOM 1690 C CA . PRO A 1 227 ? -15.680 -6.376 14.844 1.00 96.69 227 PRO A CA 1
ATOM 1691 C C . PRO A 1 227 ? -15.814 -6.781 16.320 1.00 96.69 227 PRO A C 1
ATOM 1693 O O . PRO A 1 227 ? -15.089 -6.295 17.184 1.00 96.69 227 PRO A O 1
ATOM 1696 N N . ASP A 1 228 ? -16.739 -7.695 16.599 1.00 96.88 228 ASP A N 1
ATOM 1697 C CA . ASP A 1 228 ? -16.980 -8.315 17.912 1.00 96.88 228 ASP A CA 1
ATOM 1698 C C . ASP A 1 228 ? -15.991 -9.439 18.257 1.00 96.88 228 ASP A C 1
ATOM 1700 O O . ASP A 1 228 ? -15.808 -9.781 19.423 1.00 96.88 228 ASP A O 1
ATOM 1704 N N . GLN A 1 229 ? -15.318 -9.986 17.251 1.00 96.62 229 GLN A N 1
ATOM 1705 C CA . GLN A 1 229 ? -14.281 -11.005 17.370 1.00 96.62 229 GLN A CA 1
ATOM 1706 C C . GLN A 1 229 ? -13.274 -10.863 16.228 1.00 96.62 229 GLN A C 1
ATOM 1708 O O . GLN A 1 229 ? -13.415 -10.011 15.350 1.00 96.62 229 GLN A O 1
ATOM 1713 N N . ASN A 1 230 ? -12.246 -11.707 16.230 1.00 96.81 230 ASN A N 1
ATOM 1714 C CA . ASN A 1 230 ? -11.307 -11.746 15.121 1.00 96.81 230 ASN A CA 1
ATOM 1715 C C . ASN A 1 230 ? -11.964 -12.357 13.873 1.00 96.81 230 ASN A C 1
ATOM 1717 O O . ASN A 1 230 ? -12.596 -13.410 13.955 1.00 96.81 230 ASN A O 1
ATOM 1721 N N . TYR A 1 231 ? -11.745 -11.745 12.712 1.00 96.06 231 TYR A N 1
ATOM 1722 C CA . TYR A 1 231 ? -12.198 -12.259 11.425 1.00 96.06 231 TYR A CA 1
ATOM 1723 C C . TYR A 1 231 ? -11.073 -12.260 10.395 1.00 96.06 231 TYR A C 1
ATOM 1725 O O . TYR A 1 231 ? -10.324 -11.294 10.276 1.00 96.06 231 TYR A O 1
ATOM 1733 N N . THR A 1 232 ? -11.008 -13.303 9.571 1.00 95.38 232 THR A N 1
ATOM 1734 C CA . THR A 1 232 ? -10.197 -13.278 8.350 1.00 95.38 232 THR A CA 1
ATOM 1735 C C . THR A 1 232 ? -10.979 -12.569 7.251 1.00 95.38 232 THR A C 1
ATOM 1737 O O . THR A 1 232 ? -12.083 -12.980 6.913 1.00 95.38 232 THR A O 1
ATOM 1740 N N . LEU A 1 233 ? -10.420 -11.503 6.693 1.00 95.06 233 LEU A N 1
ATOM 1741 C CA . LEU A 1 233 ? -10.997 -10.742 5.595 1.00 95.06 233 LEU A CA 1
ATOM 1742 C C . LEU A 1 233 ? -10.272 -11.105 4.304 1.00 95.06 233 LEU A C 1
ATOM 1744 O O . LEU A 1 233 ? -9.089 -10.811 4.176 1.00 95.06 233 LEU A O 1
ATOM 1748 N N . ALA A 1 234 ? -10.967 -11.710 3.347 1.00 95.06 234 ALA A N 1
ATOM 1749 C CA . ALA A 1 234 ? -10.416 -12.019 2.030 1.00 95.06 234 ALA A CA 1
ATOM 1750 C C . ALA A 1 234 ? -10.931 -11.030 0.980 1.00 95.06 234 ALA A C 1
ATOM 1752 O O . ALA A 1 234 ? -12.109 -10.666 0.974 1.00 95.06 234 ALA A O 1
ATOM 1753 N N . PHE A 1 235 ? -10.050 -10.579 0.092 1.00 93.88 235 PHE A N 1
ATOM 1754 C CA . PHE A 1 235 ? -10.387 -9.617 -0.950 1.00 93.88 235 PHE A CA 1
ATOM 1755 C C . PHE A 1 235 ? -9.407 -9.663 -2.116 1.00 93.88 235 PHE A C 1
ATOM 1757 O O . PHE A 1 235 ? -8.303 -10.193 -2.014 1.00 93.88 235 PHE A O 1
ATOM 1764 N N . ARG A 1 236 ? -9.801 -9.075 -3.244 1.00 93.06 236 ARG A N 1
ATOM 1765 C CA . ARG A 1 236 ? -8.862 -8.791 -4.330 1.00 93.06 236 ARG A CA 1
ATOM 1766 C C . ARG A 1 236 ? -8.281 -7.406 -4.125 1.00 93.06 236 ARG A C 1
ATOM 1768 O O . ARG A 1 236 ? -9.005 -6.492 -3.750 1.00 93.06 236 ARG A O 1
ATOM 1775 N N . ALA A 1 237 ? -6.998 -7.230 -4.378 1.00 90.88 237 ALA A N 1
ATOM 1776 C CA . ALA A 1 237 ? -6.354 -5.929 -4.364 1.00 90.88 237 ALA A CA 1
ATOM 1777 C C . ALA A 1 237 ? -5.854 -5.596 -5.766 1.00 90.88 237 ALA A C 1
ATOM 1779 O O . ALA A 1 237 ? -5.245 -6.439 -6.419 1.00 90.88 237 ALA A O 1
ATOM 1780 N N . ALA A 1 238 ? -6.088 -4.367 -6.217 1.00 86.94 238 ALA A N 1
ATOM 1781 C CA . ALA A 1 238 ? -5.385 -3.831 -7.371 1.00 86.94 238 ALA A CA 1
ATOM 1782 C C . ALA A 1 238 ? -3.937 -3.545 -6.959 1.00 86.94 238 ALA A C 1
ATOM 1784 O O . ALA A 1 238 ? -3.716 -2.775 -6.023 1.00 86.94 238 ALA A O 1
ATOM 1785 N N . ALA A 1 239 ? -2.960 -4.115 -7.652 1.00 84.06 239 ALA A N 1
ATOM 1786 C CA . ALA A 1 239 ? -1.560 -3.760 -7.494 1.00 84.06 239 ALA A CA 1
ATOM 1787 C C . ALA A 1 239 ? -1.326 -2.303 -7.928 1.00 84.06 239 ALA A C 1
ATOM 1789 O O . ALA A 1 239 ? -2.035 -1.757 -8.780 1.00 84.06 239 ALA A O 1
ATOM 1790 N N . ASN A 1 240 ? -0.354 -1.646 -7.301 1.00 78.25 240 ASN A N 1
ATOM 1791 C CA . ASN A 1 240 ? 0.198 -0.408 -7.831 1.00 78.25 240 ASN A CA 1
ATOM 1792 C C . ASN A 1 240 ? 1.022 -0.738 -9.084 1.00 78.25 240 ASN A C 1
ATOM 1794 O O . ASN A 1 240 ? 1.738 -1.743 -9.089 1.00 78.25 240 ASN A O 1
ATOM 1798 N N . PRO A 1 241 ? 0.954 0.092 -10.139 1.00 73.50 241 PRO A N 1
ATOM 1799 C CA . PRO A 1 241 ? 1.854 -0.079 -11.264 1.00 73.50 241 PRO A CA 1
ATOM 1800 C C . PRO A 1 241 ? 3.304 0.104 -10.778 1.00 73.50 241 PRO A C 1
ATOM 1802 O O . PRO A 1 241 ? 3.549 0.975 -9.933 1.00 73.50 241 PRO A O 1
ATOM 1805 N N . PRO A 1 242 ? 4.267 -0.685 -11.286 1.00 76.38 242 PRO A N 1
ATOM 1806 C CA . PRO A 1 242 ? 5.667 -0.510 -10.930 1.00 76.38 242 PRO A CA 1
ATOM 1807 C C . PRO A 1 242 ? 6.154 0.887 -11.325 1.00 76.38 242 PRO A C 1
ATOM 1809 O O . PRO A 1 242 ? 5.753 1.427 -12.360 1.00 76.38 242 PRO A O 1
ATOM 1812 N N . ARG A 1 243 ? 7.021 1.468 -10.497 1.00 77.56 243 ARG A N 1
ATOM 1813 C CA . ARG A 1 243 ? 7.624 2.783 -10.720 1.00 77.56 243 ARG A CA 1
ATOM 1814 C C . ARG A 1 243 ? 9.128 2.676 -10.585 1.00 77.56 243 ARG A C 1
ATOM 1816 O O . ARG A 1 243 ? 9.608 1.897 -9.770 1.00 77.56 243 ARG A O 1
ATOM 1823 N N . PHE A 1 244 ? 9.834 3.482 -11.362 1.00 80.75 244 PHE A N 1
ATOM 1824 C CA . PHE A 1 244 ? 11.270 3.650 -11.247 1.00 80.75 244 PHE A CA 1
ATOM 1825 C C . PHE A 1 244 ? 11.596 5.107 -10.965 1.00 80.75 244 PHE A C 1
ATOM 1827 O O . PHE A 1 244 ? 11.000 6.037 -11.510 1.00 80.75 244 PHE A O 1
ATOM 1834 N N . THR A 1 245 ? 12.579 5.285 -10.110 1.00 79.75 245 THR A N 1
ATOM 1835 C CA . THR A 1 245 ? 13.191 6.548 -9.750 1.00 79.75 245 THR A CA 1
ATOM 1836 C C . THR A 1 245 ? 14.585 6.618 -10.356 1.00 79.75 245 THR A C 1
ATOM 1838 O O . THR A 1 245 ? 15.132 5.636 -10.866 1.00 79.75 245 THR A O 1
ATOM 1841 N N . ARG A 1 246 ? 15.207 7.794 -10.277 1.00 77.94 246 ARG A N 1
ATOM 1842 C CA . ARG A 1 246 ? 16.615 7.945 -10.635 1.00 77.94 246 ARG A CA 1
ATOM 1843 C C . ARG A 1 246 ? 17.513 6.987 -9.845 1.00 77.94 246 ARG A C 1
ATOM 1845 O O . ARG A 1 246 ? 18.441 6.443 -10.436 1.00 77.94 246 ARG A O 1
ATOM 1852 N N . ALA A 1 247 ? 17.230 6.752 -8.562 1.00 72.12 247 ALA A N 1
ATOM 1853 C CA . ALA A 1 247 ? 18.017 5.849 -7.720 1.00 72.12 247 ALA A CA 1
ATOM 1854 C C . ALA A 1 247 ? 18.025 4.405 -8.256 1.00 72.12 247 ALA A C 1
ATOM 1856 O O . ALA A 1 247 ? 19.061 3.747 -8.217 1.00 72.12 247 ALA A O 1
ATOM 1857 N N . ASP A 1 248 ? 16.927 3.952 -8.870 1.00 73.19 248 ASP A N 1
ATOM 1858 C CA . ASP A 1 248 ? 16.847 2.618 -9.485 1.00 73.19 248 ASP A CA 1
ATOM 1859 C C . ASP A 1 248 ? 17.739 2.481 -10.739 1.00 73.19 248 ASP A C 1
ATOM 1861 O O . ASP A 1 248 ? 18.129 1.378 -11.126 1.00 73.19 248 ASP A O 1
ATOM 1865 N N . ILE A 1 249 ? 18.078 3.600 -11.393 1.00 75.38 249 ILE A N 1
ATOM 1866 C CA . ILE A 1 249 ? 18.958 3.642 -12.575 1.00 75.38 249 ILE A CA 1
ATOM 1867 C C . ILE A 1 249 ? 20.424 3.768 -12.152 1.00 75.38 249 ILE A C 1
ATOM 1869 O O . ILE A 1 249 ? 21.290 3.014 -12.609 1.00 75.38 249 ILE A O 1
ATOM 1873 N N . VAL A 1 250 ? 20.702 4.745 -11.287 1.00 68.88 250 VAL A N 1
ATOM 1874 C CA . VAL A 1 250 ? 22.012 4.985 -10.677 1.00 68.88 250 VAL A CA 1
ATOM 1875 C C . VAL A 1 250 ? 22.022 4.354 -9.301 1.00 68.88 250 VAL A C 1
ATOM 1877 O O . VAL A 1 250 ? 21.965 5.028 -8.284 1.00 68.88 250 VAL A O 1
ATOM 1880 N N . SER A 1 251 ? 22.074 3.029 -9.305 1.00 58.75 251 SER A N 1
ATOM 1881 C CA . SER A 1 251 ? 22.415 2.200 -8.160 1.00 58.75 251 SER A CA 1
ATOM 1882 C C . SER A 1 251 ? 23.160 2.932 -7.027 1.00 58.75 251 SER A C 1
ATOM 1884 O O . SER A 1 251 ? 24.336 3.280 -7.202 1.00 58.75 251 SER A O 1
ATOM 1886 N N . PRO A 1 252 ? 22.550 3.079 -5.844 1.00 49.25 252 PRO A N 1
ATOM 1887 C CA . PRO A 1 252 ? 23.208 3.645 -4.682 1.00 49.25 252 PRO A CA 1
ATOM 1888 C C . PRO A 1 252 ? 24.004 2.551 -3.965 1.00 49.25 252 PRO A C 1
ATOM 1890 O O . PRO A 1 252 ? 23.800 2.295 -2.786 1.00 49.25 252 PRO A O 1
ATOM 1893 N N . LEU A 1 253 ? 24.936 1.879 -4.649 1.00 54.41 253 LEU A N 1
ATOM 1894 C CA . LEU A 1 253 ? 25.961 1.133 -3.910 1.00 54.41 253 LEU A CA 1
ATOM 1895 C C . LEU A 1 253 ? 26.932 2.190 -3.376 1.00 54.41 253 LEU A C 1
ATOM 1897 O O . LEU A 1 253 ? 27.934 2.510 -4.009 1.00 54.41 253 LEU A O 1
ATOM 1901 N N . THR A 1 254 ? 26.518 2.837 -2.288 1.00 52.78 254 THR A N 1
ATOM 1902 C CA . THR A 1 254 ? 27.216 3.931 -1.602 1.00 52.78 254 THR A CA 1
ATOM 1903 C C . THR A 1 254 ? 28.227 3.391 -0.603 1.00 52.78 254 THR A C 1
ATOM 1905 O O . THR A 1 254 ? 29.225 4.050 -0.313 1.00 52.78 254 THR A O 1
ATOM 1908 N N . THR A 1 255 ? 27.996 2.175 -0.120 1.00 51.44 255 THR A N 1
ATOM 1909 C CA . THR A 1 255 ? 28.822 1.479 0.856 1.00 51.44 255 THR A CA 1
ATOM 1910 C C . THR A 1 255 ? 29.039 0.033 0.427 1.00 51.44 255 THR A C 1
ATOM 1912 O O . THR A 1 255 ? 28.163 -0.617 -0.144 1.00 51.44 255 THR A O 1
ATOM 1915 N N . LEU A 1 256 ? 30.247 -0.464 0.671 1.00 56.78 256 LEU A N 1
ATOM 1916 C CA . LEU A 1 256 ? 30.625 -1.856 0.468 1.00 56.78 256 LEU A CA 1
ATOM 1917 C C . LEU A 1 256 ? 31.275 -2.342 1.762 1.00 56.78 256 LEU A C 1
ATOM 1919 O O . LEU A 1 256 ? 32.252 -1.747 2.214 1.00 56.78 256 LEU A O 1
ATOM 1923 N N . THR A 1 257 ? 30.750 -3.412 2.354 1.00 59.97 257 THR A N 1
ATOM 1924 C CA . THR A 1 257 ? 31.364 -4.051 3.523 1.00 59.97 257 THR A CA 1
ATOM 1925 C C . THR A 1 257 ? 32.030 -5.348 3.091 1.00 59.97 257 THR A C 1
ATOM 1927 O O . THR A 1 257 ? 31.414 -6.191 2.444 1.00 59.97 257 THR A O 1
ATOM 1930 N N . VAL A 1 258 ? 33.306 -5.505 3.432 1.00 61.41 258 VAL A N 1
ATOM 1931 C CA . VAL A 1 258 ? 34.059 -6.738 3.206 1.00 61.41 258 VAL A CA 1
ATOM 1932 C C . VAL A 1 258 ? 34.318 -7.395 4.552 1.00 61.41 258 VAL A C 1
ATOM 1934 O O . VAL A 1 258 ? 35.064 -6.864 5.375 1.00 61.41 258 VAL A O 1
ATOM 1937 N N . SER A 1 259 ? 33.707 -8.559 4.757 1.00 57.94 259 SER A N 1
ATOM 1938 C CA . SER A 1 259 ? 33.965 -9.432 5.900 1.00 57.94 259 SER A CA 1
ATOM 1939 C C . SER A 1 259 ? 35.166 -10.331 5.602 1.00 57.94 259 SER A C 1
ATOM 1941 O O . SER A 1 259 ? 35.139 -11.128 4.661 1.00 57.94 259 SER A O 1
ATOM 1943 N N . GLY A 1 260 ? 36.239 -10.191 6.381 1.00 52.22 260 GLY A N 1
ATOM 1944 C CA . GLY A 1 260 ? 37.416 -11.054 6.284 1.00 52.22 260 GLY A CA 1
ATOM 1945 C C . GLY A 1 260 ?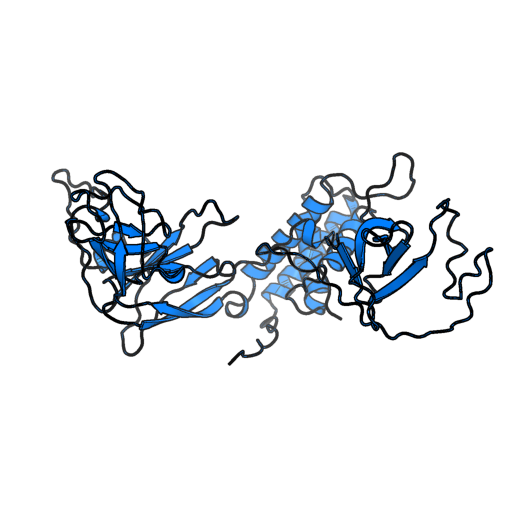 37.216 -12.371 7.037 1.00 52.22 260 GLY A C 1
ATOM 1946 O O . GLY A 1 260 ? 36.645 -12.398 8.124 1.00 52.22 260 GLY A O 1
ATOM 1947 N N . SER A 1 261 ? 37.722 -13.482 6.501 1.00 45.81 261 SER A N 1
ATOM 1948 C CA . SER A 1 261 ? 37.883 -14.710 7.286 1.00 45.81 261 SER A CA 1
ATOM 1949 C C . SER A 1 261 ? 39.169 -14.612 8.113 1.00 45.81 261 SER A C 1
ATOM 1951 O O . SER A 1 261 ? 40.242 -14.486 7.526 1.00 45.81 261 SER A O 1
ATOM 1953 N N . GLY A 1 262 ? 39.086 -14.710 9.444 1.00 49.59 262 GLY A N 1
ATOM 1954 C CA . GLY A 1 262 ? 40.277 -14.874 10.298 1.00 49.59 262 GLY A CA 1
ATOM 1955 C C . GLY A 1 262 ? 40.568 -13.769 11.320 1.00 49.59 262 GLY A C 1
ATOM 1956 O O . GLY A 1 262 ? 41.731 -13.490 11.578 1.00 49.59 262 GLY A O 1
ATOM 1957 N N . GLY A 1 263 ? 39.547 -13.163 11.933 1.00 48.88 263 GLY A N 1
ATOM 1958 C CA . GLY A 1 263 ? 39.734 -12.221 13.051 1.00 48.88 263 GLY A CA 1
ATOM 1959 C C . GLY A 1 263 ? 39.981 -10.765 12.644 1.00 48.88 263 GLY A C 1
ATOM 1960 O O . GLY A 1 263 ? 40.085 -9.905 13.516 1.00 48.88 263 GLY A O 1
ATOM 1961 N N . ASP A 1 264 ? 40.013 -10.472 11.344 1.00 57.50 264 ASP A N 1
ATOM 1962 C CA . ASP A 1 264 ? 39.959 -9.102 10.839 1.00 57.50 264 ASP A CA 1
ATOM 1963 C C . ASP A 1 264 ? 38.528 -8.559 10.975 1.00 57.50 264 ASP A C 1
ATOM 1965 O O . ASP A 1 264 ? 37.572 -9.175 10.503 1.00 57.50 264 ASP A O 1
ATOM 1969 N N . ALA A 1 265 ? 38.383 -7.408 11.638 1.00 60.50 265 ALA A N 1
ATOM 1970 C CA . ALA A 1 265 ? 37.104 -6.713 11.757 1.00 60.50 265 ALA A CA 1
ATOM 1971 C C . ALA A 1 265 ? 36.545 -6.342 10.373 1.00 60.50 265 ALA A C 1
ATOM 1973 O O . ALA A 1 265 ? 37.315 -6.036 9.456 1.00 60.50 265 ALA A O 1
ATOM 1974 N N . ASP A 1 266 ? 35.215 -6.329 10.250 1.00 68.38 266 ASP A N 1
ATOM 1975 C CA . ASP A 1 266 ? 34.514 -5.919 9.032 1.00 68.38 266 ASP A CA 1
ATOM 1976 C C . ASP A 1 266 ? 35.057 -4.582 8.512 1.00 68.38 266 ASP A C 1
ATOM 1978 O O . ASP A 1 266 ? 35.142 -3.577 9.229 1.00 68.38 266 ASP A O 1
ATOM 1982 N N . GLN A 1 267 ? 35.458 -4.576 7.243 1.00 68.94 267 GLN A N 1
ATOM 1983 C CA . GLN A 1 267 ? 36.002 -3.391 6.599 1.00 68.94 267 GLN A CA 1
ATOM 1984 C C . GLN A 1 267 ? 34.897 -2.697 5.820 1.00 68.94 267 GLN A C 1
ATOM 1986 O O . GLN A 1 267 ? 34.324 -3.272 4.896 1.00 68.94 267 GLN A O 1
ATOM 1991 N N . SER A 1 268 ? 34.628 -1.444 6.170 1.00 72.00 268 SER A N 1
ATOM 1992 C CA . SER A 1 268 ? 33.676 -0.604 5.455 1.00 72.00 268 SER A CA 1
ATOM 1993 C C . SER A 1 268 ? 34.405 0.240 4.424 1.00 72.00 268 SER A C 1
ATOM 1995 O O . SER A 1 268 ? 35.453 0.824 4.713 1.00 72.00 268 SER A O 1
ATOM 1997 N N . TYR A 1 269 ? 33.828 0.333 3.234 1.00 70.56 269 TYR A N 1
ATOM 1998 C CA . TYR A 1 269 ? 34.302 1.164 2.142 1.00 70.56 269 TYR A CA 1
ATOM 1999 C C . TYR A 1 269 ? 33.181 2.101 1.683 1.00 70.56 269 TYR A C 1
ATOM 2001 O O . TYR A 1 269 ? 32.023 1.691 1.615 1.00 70.56 269 TYR A O 1
ATOM 2009 N N . THR A 1 270 ? 33.525 3.343 1.341 1.00 68.75 270 THR A N 1
ATOM 2010 C CA . THR A 1 270 ? 32.587 4.354 0.827 1.00 68.75 270 THR A CA 1
ATOM 2011 C C . THR A 1 270 ? 32.818 4.565 -0.658 1.00 68.75 270 THR A C 1
ATOM 2013 O O . THR A 1 270 ? 33.959 4.642 -1.109 1.00 68.75 270 THR A O 1
ATOM 2016 N N . TYR A 1 271 ? 31.740 4.673 -1.423 1.00 68.38 271 TYR A N 1
ATOM 2017 C CA . TYR A 1 271 ? 31.789 4.960 -2.849 1.00 68.38 271 TYR A CA 1
ATOM 2018 C C . TYR A 1 271 ? 32.534 6.269 -3.132 1.00 68.38 271 TYR A C 1
ATOM 2020 O O . TYR A 1 271 ? 32.272 7.298 -2.508 1.00 68.38 271 TYR A O 1
ATOM 2028 N N . LEU A 1 272 ? 33.456 6.217 -4.089 1.00 66.06 272 LEU A N 1
ATOM 2029 C CA . LEU A 1 272 ? 34.236 7.361 -4.544 1.00 66.06 272 LEU A CA 1
ATOM 2030 C C . LEU A 1 272 ? 33.743 7.840 -5.911 1.00 66.06 272 LEU A C 1
ATOM 2032 O O . LEU A 1 272 ? 33.350 8.996 -6.060 1.00 66.06 272 LEU A O 1
ATOM 2036 N N . CYS A 1 273 ? 33.786 6.964 -6.916 1.00 57.38 273 CYS A N 1
ATOM 2037 C CA . CYS A 1 273 ? 33.420 7.282 -8.294 1.00 57.38 273 CYS A CA 1
ATOM 2038 C C . CYS A 1 273 ? 33.277 6.021 -9.159 1.00 57.38 273 CYS A C 1
ATOM 2040 O O . CYS A 1 273 ? 33.715 4.933 -8.783 1.00 57.38 273 CYS A O 1
ATOM 2042 N N . ASP A 1 274 ? 32.719 6.190 -10.355 1.00 59.75 274 ASP A N 1
ATOM 2043 C CA . ASP A 1 274 ? 32.752 5.188 -11.416 1.00 59.75 274 ASP A CA 1
ATOM 2044 C C . ASP A 1 274 ? 33.957 5.444 -12.336 1.00 59.75 274 ASP A C 1
ATOM 2046 O O . ASP A 1 274 ? 34.181 6.571 -12.781 1.00 59.75 274 ASP A O 1
ATOM 2050 N N . ILE A 1 275 ? 34.729 4.400 -12.652 1.00 56.31 275 ILE A N 1
ATOM 2051 C CA . ILE A 1 275 ? 35.881 4.456 -13.566 1.00 56.31 275 ILE A CA 1
ATOM 2052 C C . ILE A 1 275 ? 35.839 3.229 -14.483 1.00 56.31 275 ILE A C 1
ATOM 2054 O O . ILE A 1 275 ? 35.923 2.096 -14.019 1.00 56.31 275 ILE A O 1
ATOM 2058 N N . ASN A 1 276 ? 35.727 3.439 -15.801 1.00 63.25 276 ASN A N 1
ATOM 2059 C CA . ASN A 1 276 ? 35.777 2.380 -16.826 1.00 63.25 276 ASN A CA 1
ATOM 2060 C C . ASN A 1 276 ? 34.824 1.188 -16.581 1.00 63.25 276 ASN A C 1
ATOM 2062 O O . ASN A 1 276 ? 35.173 0.039 -16.839 1.00 63.25 276 ASN A O 1
ATOM 2066 N N . GLY A 1 277 ? 33.616 1.445 -16.071 1.00 52.09 277 GLY A N 1
ATOM 2067 C CA . GLY A 1 277 ? 32.630 0.393 -15.783 1.00 52.09 277 GLY A CA 1
ATOM 2068 C C . GLY A 1 277 ? 32.850 -0.356 -14.462 1.00 52.09 277 GLY A C 1
ATOM 2069 O O . GLY A 1 277 ? 32.087 -1.277 -14.163 1.00 52.09 277 GLY A O 1
ATOM 2070 N N . TYR A 1 278 ? 33.842 0.059 -13.671 1.00 61.19 278 TYR A N 1
ATOM 2071 C CA . TYR A 1 278 ? 34.042 -0.339 -12.281 1.00 61.19 278 TYR A CA 1
ATOM 2072 C C . TYR A 1 278 ? 33.580 0.772 -11.344 1.00 61.19 278 TYR A C 1
ATOM 2074 O O . TYR A 1 278 ? 33.668 1.954 -11.673 1.00 61.19 278 TYR A O 1
ATOM 2082 N N . ARG A 1 279 ? 33.151 0.386 -10.147 1.00 62.09 279 ARG A N 1
ATOM 2083 C CA . ARG A 1 279 ? 32.870 1.294 -9.039 1.00 62.09 279 ARG A CA 1
ATOM 2084 C C . ARG A 1 279 ? 34.029 1.288 -8.074 1.00 62.09 279 ARG A C 1
ATOM 2086 O O . ARG A 1 279 ? 34.350 0.236 -7.526 1.00 62.09 279 ARG A O 1
ATOM 2093 N N . ALA A 1 280 ? 34.644 2.440 -7.879 1.00 70.94 280 ALA A N 1
ATOM 2094 C CA . ALA A 1 280 ? 35.698 2.620 -6.903 1.00 70.94 280 ALA A CA 1
ATOM 2095 C C . ALA A 1 280 ? 35.083 2.918 -5.530 1.00 70.94 280 ALA A C 1
ATOM 2097 O O . ALA A 1 280 ? 34.300 3.856 -5.380 1.00 70.94 280 ALA A O 1
ATOM 2098 N N . PHE A 1 281 ? 35.478 2.147 -4.525 1.00 74.19 281 PHE A N 1
ATOM 2099 C CA . PHE A 1 281 ? 35.178 2.374 -3.118 1.00 74.19 281 PHE A CA 1
ATOM 2100 C C . PHE A 1 281 ? 36.478 2.609 -2.360 1.00 74.19 281 PHE A C 1
ATOM 2102 O O . PHE A 1 281 ? 37.446 1.891 -2.585 1.00 74.19 281 PHE A O 1
ATOM 2109 N N . LEU A 1 282 ? 36.511 3.578 -1.450 1.00 75.69 282 LEU A N 1
ATOM 2110 C CA . LEU A 1 282 ? 37.661 3.884 -0.604 1.00 75.69 282 LEU A CA 1
ATOM 2111 C C . LEU A 1 282 ? 37.443 3.323 0.804 1.00 75.69 282 LEU A C 1
ATOM 2113 O O . LEU A 1 282 ? 36.374 3.500 1.384 1.00 75.69 282 LEU A O 1
ATOM 2117 N N . GLY A 1 283 ? 38.454 2.656 1.358 1.00 76.94 283 GLY A N 1
ATOM 2118 C CA . GLY A 1 283 ? 38.401 2.071 2.695 1.00 76.94 283 GLY A CA 1
ATOM 2119 C C . GLY A 1 283 ? 38.240 3.139 3.775 1.00 76.94 283 GLY A C 1
ATOM 2120 O O . GLY A 1 283 ? 39.077 4.031 3.904 1.00 76.94 283 GLY A O 1
ATOM 2121 N N . VAL A 1 284 ? 37.177 3.020 4.570 1.00 73.19 284 VAL A N 1
ATOM 2122 C CA . VAL A 1 284 ? 36.898 3.869 5.739 1.00 73.19 284 VAL A CA 1
ATOM 2123 C C . VAL A 1 284 ? 37.644 3.332 6.955 1.00 73.19 284 VAL A C 1
ATOM 2125 O O . VAL A 1 284 ? 38.330 4.079 7.645 1.00 73.19 284 VAL A O 1
ATOM 2128 N N . THR A 1 285 ? 37.560 2.018 7.191 1.00 72.38 285 THR A N 1
ATOM 2129 C CA . THR A 1 285 ? 38.209 1.357 8.336 1.00 72.38 285 THR A CA 1
ATOM 2130 C C . THR A 1 285 ? 39.723 1.204 8.136 1.00 72.38 285 THR A C 1
ATOM 2132 O O . THR A 1 285 ? 40.480 1.154 9.102 1.00 72.38 285 THR A O 1
ATOM 2135 N N . ARG A 1 286 ? 40.183 1.149 6.878 1.00 68.69 286 ARG A N 1
ATOM 2136 C CA . ARG A 1 286 ? 41.604 1.115 6.500 1.00 68.69 286 ARG A CA 1
ATOM 2137 C C . ARG A 1 286 ? 41.880 2.167 5.412 1.00 68.69 286 ARG A C 1
ATOM 2139 O O . ARG A 1 286 ? 41.754 1.855 4.225 1.00 68.69 286 ARG A O 1
ATOM 2146 N N . PRO A 1 287 ? 42.247 3.405 5.792 1.00 68.06 287 PRO A N 1
ATOM 2147 C CA . PRO A 1 287 ? 42.614 4.446 4.837 1.00 68.06 287 PRO A CA 1
ATOM 2148 C C . PRO A 1 287 ? 43.747 3.982 3.908 1.00 68.06 287 PRO A C 1
ATOM 2150 O O . PRO A 1 287 ? 44.698 3.344 4.354 1.00 68.06 287 PRO A O 1
ATOM 2153 N N . GLY A 1 288 ? 43.650 4.297 2.613 1.00 64.81 288 GLY A N 1
ATOM 2154 C CA . GLY A 1 288 ? 44.655 3.930 1.601 1.00 64.81 288 GLY A CA 1
ATOM 2155 C C . GLY A 1 288 ? 44.374 2.635 0.828 1.00 64.81 288 GLY A C 1
ATOM 2156 O O . GLY A 1 288 ? 45.141 2.301 -0.077 1.00 64.81 288 GLY A O 1
ATOM 2157 N N . TYR A 1 289 ? 43.277 1.942 1.144 1.00 68.56 289 TYR A N 1
ATOM 2158 C CA . TYR A 1 289 ? 42.754 0.820 0.363 1.00 68.56 289 TYR A CA 1
ATOM 2159 C C . TYR A 1 289 ? 41.610 1.280 -0.536 1.00 68.56 289 TYR A C 1
ATOM 2161 O O . TYR A 1 289 ? 40.793 2.104 -0.122 1.00 68.56 289 TYR A O 1
ATOM 2169 N N . ALA A 1 290 ? 41.515 0.719 -1.740 1.00 70.81 290 ALA A N 1
ATOM 2170 C CA . ALA A 1 290 ? 40.336 0.866 -2.582 1.00 70.81 290 ALA A CA 1
ATOM 2171 C C . ALA A 1 290 ? 39.871 -0.467 -3.159 1.00 70.81 290 ALA A C 1
ATOM 2173 O O . ALA A 1 290 ? 40.669 -1.373 -3.397 1.00 70.81 290 ALA A O 1
ATOM 2174 N N . ILE A 1 291 ? 38.569 -0.562 -3.407 1.00 74.56 291 ILE A N 1
ATOM 2175 C CA . ILE A 1 291 ? 37.950 -1.679 -4.109 1.00 74.56 291 ILE A CA 1
ATOM 2176 C C . ILE A 1 291 ? 37.365 -1.170 -5.414 1.00 74.56 291 ILE A C 1
ATOM 2178 O O . ILE A 1 291 ? 36.568 -0.240 -5.415 1.00 74.56 291 ILE A O 1
ATOM 2182 N N . PHE A 1 292 ? 37.723 -1.818 -6.516 1.00 74.12 292 PHE A N 1
ATOM 2183 C CA . PHE A 1 292 ? 37.090 -1.625 -7.813 1.00 74.12 292 PHE A CA 1
ATOM 2184 C C . PHE A 1 292 ? 36.116 -2.772 -8.046 1.00 74.12 292 PHE A C 1
ATOM 2186 O O . PHE A 1 292 ? 36.522 -3.884 -8.378 1.00 74.12 292 PHE A O 1
ATOM 2193 N N . TYR A 1 293 ? 34.830 -2.518 -7.837 1.00 67.38 293 TYR A N 1
ATOM 2194 C CA . TYR A 1 293 ? 33.764 -3.495 -8.019 1.00 67.38 293 TYR A CA 1
ATOM 2195 C C . TYR A 1 293 ? 33.215 -3.425 -9.445 1.00 67.38 293 TYR A C 1
ATOM 2197 O O . TYR A 1 293 ? 32.824 -2.355 -9.904 1.00 67.38 293 TYR A O 1
ATOM 2205 N N . ALA A 1 294 ? 33.162 -4.557 -10.141 1.00 62.31 294 ALA A N 1
ATOM 2206 C CA . ALA A 1 294 ? 32.506 -4.709 -11.435 1.00 62.31 294 ALA A CA 1
ATOM 2207 C C . ALA A 1 294 ? 31.104 -5.308 -11.227 1.00 62.31 294 ALA A C 1
ATOM 2209 O O . ALA A 1 294 ? 30.987 -6.528 -11.070 1.00 62.31 294 ALA A O 1
ATOM 2210 N N . PRO A 1 295 ? 30.024 -4.501 -11.282 1.00 52.38 295 PRO A N 1
ATOM 2211 C CA . PRO A 1 295 ? 28.672 -4.993 -11.003 1.00 52.38 295 PRO A CA 1
ATOM 2212 C C . PRO A 1 295 ? 28.227 -6.085 -11.979 1.00 52.38 295 PRO A C 1
ATOM 2214 O O . PRO A 1 295 ? 27.494 -6.994 -11.617 1.00 52.38 295 PRO A O 1
ATOM 2217 N N . TRP A 1 296 ? 28.706 -6.015 -13.223 1.00 48.59 296 TRP A N 1
ATOM 2218 C CA . TRP A 1 296 ? 28.346 -6.935 -14.302 1.00 48.59 296 TRP A CA 1
ATOM 2219 C C . TRP A 1 296 ? 28.999 -8.321 -14.187 1.00 48.59 296 TRP A C 1
ATOM 2221 O O . TRP A 1 296 ? 28.525 -9.256 -14.824 1.00 48.59 296 TRP A O 1
ATOM 2231 N N . ALA A 1 297 ? 30.072 -8.457 -13.402 1.00 50.81 297 ALA A N 1
ATOM 2232 C CA . ALA A 1 297 ? 30.797 -9.716 -13.206 1.00 50.81 297 ALA A CA 1
ATOM 2233 C C . ALA A 1 297 ? 30.679 -10.262 -11.779 1.00 50.81 297 ALA A C 1
ATOM 2235 O O . ALA A 1 297 ? 31.226 -11.325 -11.494 1.00 50.81 297 ALA A O 1
ATOM 2236 N N . SER A 1 298 ? 30.061 -9.501 -10.867 1.00 53.41 298 SER A N 1
ATOM 2237 C CA . SER A 1 298 ? 30.138 -9.744 -9.420 1.00 53.41 298 SER A CA 1
ATOM 2238 C C . SER A 1 298 ? 31.584 -9.937 -8.928 1.00 53.41 298 SER A C 1
ATOM 2240 O O . SER A 1 298 ? 31.836 -10.680 -7.984 1.00 53.41 298 SER A O 1
ATOM 2242 N N . ALA A 1 299 ? 32.542 -9.269 -9.577 1.00 56.66 299 ALA A N 1
ATOM 2243 C CA . ALA A 1 299 ? 33.970 -9.382 -9.303 1.00 56.66 299 ALA A CA 1
ATOM 2244 C C . ALA A 1 299 ? 34.502 -8.078 -8.705 1.00 56.66 299 ALA A C 1
ATOM 2246 O O . ALA A 1 299 ? 33.979 -6.997 -8.986 1.00 56.66 299 ALA A O 1
ATOM 2247 N N . TYR A 1 300 ? 35.559 -8.165 -7.904 1.00 61.09 300 TYR A N 1
ATOM 2248 C CA . TYR A 1 300 ? 36.215 -6.994 -7.338 1.00 61.09 300 TYR A CA 1
ATOM 2249 C C . TYR A 1 300 ? 37.735 -7.113 -7.422 1.00 61.09 300 TYR A C 1
ATOM 2251 O O . TYR A 1 300 ? 38.292 -8.207 -7.358 1.00 61.09 300 TYR A O 1
ATOM 2259 N N . VAL A 1 301 ? 38.402 -5.971 -7.565 1.00 70.38 301 VAL A N 1
ATOM 2260 C CA . VAL A 1 301 ? 39.859 -5.855 -7.461 1.00 70.38 301 VAL A CA 1
ATOM 2261 C C . VAL A 1 301 ? 40.172 -5.010 -6.238 1.00 70.38 301 VAL A C 1
ATOM 2263 O O . VAL A 1 301 ? 39.661 -3.897 -6.108 1.00 70.38 301 VAL A O 1
ATOM 2266 N N . LEU A 1 302 ? 40.995 -5.543 -5.339 1.00 62.91 302 LEU A N 1
ATOM 2267 C CA . LEU A 1 302 ? 41.452 -4.837 -4.149 1.00 62.91 302 LEU A CA 1
ATOM 2268 C C . LEU A 1 302 ? 42.805 -4.188 -4.456 1.00 62.91 302 LEU A C 1
ATOM 2270 O O . LEU A 1 302 ? 43.749 -4.872 -4.844 1.00 62.91 302 LEU A O 1
ATOM 2274 N N . ALA A 1 303 ? 42.894 -2.872 -4.301 1.00 65.38 303 ALA A N 1
ATOM 2275 C CA . ALA A 1 303 ? 44.133 -2.121 -4.434 1.00 65.38 303 ALA A CA 1
ATOM 2276 C C . ALA A 1 303 ? 44.595 -1.689 -3.040 1.00 65.38 303 ALA A C 1
ATOM 2278 O O . ALA A 1 303 ? 43.965 -0.846 -2.396 1.00 65.38 303 ALA A O 1
ATOM 2279 N N . SER A 1 304 ? 45.690 -2.278 -2.564 1.00 55.16 304 SER A N 1
ATOM 2280 C CA . SER A 1 304 ? 46.399 -1.819 -1.371 1.00 55.16 304 SER A CA 1
ATOM 2281 C C . SER A 1 304 ? 47.399 -0.726 -1.760 1.00 55.16 304 SER A C 1
ATOM 2283 O O . SER A 1 304 ? 48.118 -0.889 -2.739 1.00 55.16 304 SER A O 1
ATOM 2285 N N . SER A 1 305 ? 47.450 0.360 -0.985 1.00 54.06 305 SER A N 1
ATOM 2286 C CA . SER A 1 305 ? 48.344 1.522 -1.142 1.00 54.06 305 SER A CA 1
ATOM 2287 C C . SER A 1 305 ? 48.082 2.409 -2.369 1.00 54.06 305 SER A C 1
ATOM 2289 O O . SER A 1 305 ? 48.845 2.438 -3.334 1.00 54.06 305 SER A O 1
ATOM 2291 N N . LEU A 1 306 ? 47.024 3.219 -2.297 1.00 50.19 306 LEU A N 1
ATOM 2292 C CA . LEU A 1 306 ? 46.822 4.355 -3.201 1.00 50.19 306 LEU A CA 1
ATOM 2293 C C . LEU A 1 306 ? 47.717 5.546 -2.815 1.00 50.19 306 LEU A C 1
ATOM 2295 O O . LEU A 1 306 ? 47.256 6.536 -2.253 1.00 50.19 306 LEU A O 1
ATOM 2299 N N . THR A 1 307 ? 49.008 5.479 -3.133 1.00 42.09 307 THR A N 1
ATOM 2300 C CA . THR A 1 307 ? 49.884 6.663 -3.142 1.00 42.09 307 THR A CA 1
ATOM 2301 C C . THR A 1 307 ? 49.984 7.203 -4.566 1.00 42.09 307 THR A C 1
ATOM 2303 O O . THR A 1 307 ? 50.883 6.835 -5.312 1.00 42.09 307 THR A O 1
ATOM 2306 N N . GLY A 1 308 ? 49.036 8.066 -4.947 1.00 40.38 308 GLY A N 1
ATOM 2307 C CA . GLY A 1 308 ? 49.053 8.802 -6.218 1.00 40.38 308 GLY A CA 1
ATOM 2308 C C . GLY A 1 308 ? 48.343 8.087 -7.370 1.00 40.38 308 GLY A C 1
ATOM 2309 O O . GLY A 1 308 ? 48.948 7.337 -8.127 1.00 40.38 308 GLY A O 1
ATOM 2310 N N . LEU A 1 309 ? 47.051 8.368 -7.542 1.00 37.19 309 LEU A N 1
ATOM 2311 C CA . LEU A 1 309 ? 46.266 7.916 -8.692 1.00 37.19 309 LEU A CA 1
ATOM 2312 C C . LEU A 1 309 ? 46.438 8.952 -9.819 1.00 37.19 309 LEU A C 1
ATOM 2314 O O . LEU A 1 309 ? 45.708 9.940 -9.865 1.00 37.19 309 LEU A O 1
ATOM 2318 N N . SER A 1 310 ? 47.430 8.780 -10.701 1.00 35.25 310 SER A N 1
ATOM 2319 C CA . SER A 1 310 ? 47.464 9.516 -11.973 1.00 35.25 310 SER A CA 1
ATOM 2320 C C . SER A 1 310 ? 46.802 8.653 -13.049 1.00 35.25 310 SER A C 1
ATOM 2322 O O . SER A 1 310 ? 47.200 7.519 -13.312 1.00 35.25 310 SER A O 1
ATOM 2324 N N . ALA A 1 311 ? 45.707 9.152 -13.620 1.00 31.92 311 ALA A N 1
ATOM 2325 C CA . ALA A 1 311 ? 44.953 8.439 -14.641 1.00 31.92 311 ALA A CA 1
ATOM 2326 C C . ALA A 1 311 ? 45.765 8.394 -15.948 1.00 31.92 311 ALA A C 1
ATOM 2328 O O . ALA A 1 311 ? 45.814 9.376 -16.686 1.00 31.92 311 ALA A O 1
ATOM 2329 N N . ALA A 1 312 ? 46.409 7.262 -16.234 1.00 29.61 312 ALA A N 1
ATOM 2330 C CA . ALA A 1 312 ? 46.997 6.988 -17.542 1.00 29.61 312 ALA A CA 1
ATOM 2331 C C . ALA A 1 312 ? 45.955 6.328 -18.475 1.00 29.61 312 ALA A C 1
ATOM 2333 O O . ALA A 1 312 ? 45.130 5.533 -18.011 1.00 29.61 312 ALA A O 1
ATOM 2334 N N . PRO A 1 313 ? 45.956 6.641 -19.786 1.00 30.98 313 PRO A N 1
ATOM 2335 C CA . PRO A 1 313 ? 44.929 6.181 -20.716 1.00 30.98 313 PRO A CA 1
ATOM 2336 C C . PRO A 1 313 ? 44.974 4.661 -20.960 1.00 30.98 313 PRO A C 1
ATOM 2338 O O . PRO A 1 313 ? 46.027 4.098 -21.233 1.00 30.98 313 PRO A O 1
ATOM 2341 N N . ALA A 1 314 ? 43.785 4.051 -20.860 1.00 36.16 314 ALA A N 1
ATOM 2342 C CA . ALA A 1 314 ? 43.215 2.793 -21.384 1.00 36.16 314 ALA A CA 1
ATOM 2343 C C . ALA A 1 314 ? 44.038 1.497 -21.609 1.00 36.16 314 ALA A C 1
ATOM 2345 O O . ALA A 1 314 ? 43.428 0.432 -21.633 1.00 36.16 314 ALA A O 1
ATOM 2346 N N . SER A 1 315 ? 45.360 1.499 -21.769 1.00 30.44 315 SER A N 1
ATOM 2347 C CA . SER A 1 315 ? 46.089 0.339 -22.322 1.00 30.44 315 SER A CA 1
ATOM 2348 C C . SER A 1 315 ? 46.700 -0.646 -21.310 1.00 30.44 315 SER A C 1
ATOM 2350 O O . SER A 1 315 ? 47.349 -1.595 -21.737 1.00 30.44 315 SER A O 1
ATOM 2352 N N . TYR A 1 316 ? 46.493 -0.480 -19.995 1.00 30.69 316 TYR A N 1
ATOM 2353 C CA . TYR A 1 316 ? 47.209 -1.271 -18.970 1.00 30.69 316 TYR A CA 1
ATOM 2354 C C . TYR A 1 316 ? 46.350 -2.038 -17.951 1.00 30.69 316 TYR A C 1
ATOM 2356 O O . TYR A 1 316 ? 46.857 -2.467 -16.919 1.00 30.69 316 TYR A O 1
ATOM 2364 N N . TRP A 1 317 ? 45.072 -2.290 -18.235 1.00 32.53 317 TRP A N 1
ATOM 2365 C CA . TRP A 1 317 ? 44.253 -3.168 -17.387 1.00 32.53 317 TRP A CA 1
ATOM 2366 C C . TRP A 1 317 ? 44.272 -4.597 -17.938 1.00 32.53 317 TRP A C 1
ATOM 2368 O O . TRP A 1 317 ? 43.305 -5.064 -18.532 1.00 32.53 317 TRP A O 1
ATOM 2378 N N . GLN A 1 318 ? 45.406 -5.287 -17.795 1.00 29.94 318 GLN A N 1
ATOM 2379 C CA . GLN A 1 318 ? 45.442 -6.737 -17.992 1.00 29.94 318 GLN A CA 1
ATOM 2380 C C . GLN A 1 318 ? 44.868 -7.424 -16.749 1.00 29.94 318 GLN A C 1
ATOM 2382 O O . GLN A 1 318 ? 45.208 -7.071 -15.623 1.00 29.94 318 GLN A O 1
ATOM 2387 N N . SER A 1 319 ? 44.026 -8.441 -16.948 1.00 33.09 319 SER A N 1
ATOM 2388 C CA . SER A 1 319 ? 43.678 -9.425 -15.919 1.00 33.09 319 SER A CA 1
ATOM 2389 C C . SER A 1 319 ? 44.906 -10.300 -15.632 1.00 33.09 319 SER A C 1
ATOM 2391 O O . SER A 1 319 ? 44.996 -11.451 -16.054 1.00 33.09 319 SER A O 1
ATOM 2393 N N . GLY A 1 320 ? 45.912 -9.711 -15.005 1.00 31.73 320 GLY A N 1
ATOM 2394 C CA . GLY A 1 320 ? 47.196 -10.316 -14.700 1.00 31.73 320 GLY A CA 1
ATOM 2395 C C . GLY A 1 320 ? 47.831 -9.527 -13.567 1.00 31.73 320 GLY A C 1
ATOM 2396 O O . GLY A 1 320 ? 47.657 -8.314 -13.497 1.00 31.73 320 GLY A O 1
ATOM 2397 N N . ALA A 1 321 ? 48.483 -10.239 -12.647 1.00 31.22 321 ALA A N 1
ATOM 2398 C CA . ALA A 1 321 ? 49.031 -9.703 -11.407 1.00 31.22 321 ALA A CA 1
ATOM 2399 C C . ALA A 1 321 ? 49.690 -8.325 -11.602 1.00 31.22 321 ALA A C 1
ATOM 2401 O O . ALA A 1 321 ? 50.626 -8.176 -12.387 1.00 31.22 321 ALA A O 1
ATOM 2402 N N . VAL A 1 322 ? 49.187 -7.326 -10.874 1.00 30.17 322 VAL A N 1
ATOM 2403 C CA . VAL A 1 322 ? 49.780 -5.991 -10.814 1.00 30.17 322 VAL A CA 1
ATOM 2404 C C . VAL A 1 322 ? 51.132 -6.122 -10.119 1.00 30.17 322 VAL A C 1
ATOM 2406 O O . VAL A 1 322 ? 51.203 -6.310 -8.906 1.00 30.17 322 VAL A O 1
ATOM 2409 N N . THR A 1 323 ? 52.222 -6.038 -10.876 1.00 29.38 323 THR A N 1
ATOM 2410 C CA . THR A 1 323 ? 53.562 -5.873 -10.312 1.00 29.38 323 THR A CA 1
ATOM 2411 C C . THR A 1 323 ? 53.715 -4.438 -9.816 1.00 29.38 323 THR A C 1
ATOM 2413 O O . THR A 1 323 ? 53.967 -3.506 -10.575 1.00 29.38 323 THR A O 1
ATOM 2416 N N . SER A 1 324 ? 53.527 -4.266 -8.509 1.00 31.42 324 SER A N 1
ATOM 2417 C CA . SER A 1 324 ? 53.890 -3.060 -7.763 1.00 31.42 324 SER A CA 1
ATOM 2418 C C . SER A 1 324 ? 55.415 -2.831 -7.808 1.00 31.42 324 SER A C 1
ATOM 2420 O O . SER A 1 324 ? 56.169 -3.801 -7.697 1.00 31.42 324 SER A O 1
ATOM 2422 N N . PRO A 1 325 ? 55.905 -1.576 -7.895 1.00 27.39 325 PRO A N 1
ATOM 2423 C CA . PRO A 1 325 ? 57.326 -1.258 -7.737 1.00 27.39 325 PRO A CA 1
ATOM 2424 C C . PRO A 1 325 ? 57.824 -1.368 -6.281 1.00 27.39 325 PRO A C 1
ATOM 2426 O O . PRO A 1 325 ? 58.993 -1.103 -6.009 1.00 27.39 325 PRO A O 1
ATOM 2429 N N . LEU A 1 326 ? 56.974 -1.795 -5.343 1.00 29.42 326 LEU A N 1
ATOM 2430 C CA . LEU A 1 326 ? 57.340 -2.141 -3.972 1.00 29.42 326 LEU A CA 1
ATOM 2431 C C . LEU A 1 326 ? 57.120 -3.639 -3.736 1.00 29.42 326 LEU A C 1
ATOM 2433 O O . LEU A 1 326 ? 56.106 -4.025 -3.168 1.00 29.42 326 LEU A O 1
ATOM 2437 N N . GLY A 1 327 ? 58.086 -4.458 -4.162 1.00 26.05 327 GLY A N 1
ATOM 2438 C CA . GLY A 1 327 ? 58.218 -5.865 -3.764 1.00 26.05 327 GLY A CA 1
ATOM 2439 C C . GLY A 1 327 ? 57.158 -6.816 -4.333 1.00 26.05 327 GLY A C 1
ATOM 2440 O O . GLY A 1 327 ? 55.960 -6.555 -4.313 1.00 26.05 327 GLY A O 1
ATOM 2441 N N . GLY A 1 328 ? 57.604 -7.961 -4.851 1.00 25.09 328 GLY A N 1
ATOM 2442 C CA . GLY A 1 328 ? 56.704 -9.004 -5.333 1.00 25.09 328 GLY A CA 1
ATOM 2443 C C . GLY A 1 328 ? 55.811 -9.534 -4.211 1.00 25.09 328 GLY A C 1
ATOM 2444 O O . GLY A 1 328 ? 56.312 -10.092 -3.240 1.00 25.09 328 GLY A O 1
ATOM 2445 N N . TYR A 1 329 ? 54.498 -9.406 -4.378 1.00 29.73 329 TYR A N 1
ATOM 2446 C CA . TYR A 1 329 ? 53.543 -10.262 -3.689 1.00 29.73 329 TYR A CA 1
ATOM 2447 C C . TYR A 1 329 ? 53.399 -11.539 -4.517 1.00 29.73 329 TYR A C 1
ATOM 2449 O O . TYR A 1 329 ? 52.798 -11.540 -5.592 1.00 29.73 329 TYR A O 1
ATOM 2457 N N . SER A 1 330 ? 53.992 -12.632 -4.040 1.00 28.39 330 SER A N 1
ATOM 2458 C CA . SER A 1 330 ? 53.511 -13.964 -4.390 1.00 28.39 330 SER A CA 1
ATOM 2459 C C . SER A 1 330 ? 52.079 -14.107 -3.865 1.00 28.39 330 SER A C 1
ATOM 2461 O O . SER A 1 330 ? 51.719 -13.513 -2.850 1.00 28.39 330 SER A O 1
ATOM 2463 N N . ASN A 1 331 ? 51.255 -14.894 -4.561 1.00 30.75 331 ASN A N 1
ATOM 2464 C CA . ASN A 1 331 ? 49.955 -15.360 -4.074 1.00 30.75 331 ASN A CA 1
ATOM 2465 C C . ASN A 1 331 ? 50.145 -16.263 -2.835 1.00 30.75 331 ASN A C 1
ATOM 2467 O O . ASN A 1 331 ? 49.917 -17.469 -2.897 1.00 30.75 331 ASN A O 1
ATOM 2471 N N . GLU A 1 332 ? 50.597 -15.709 -1.714 1.00 27.44 332 GLU A N 1
ATOM 2472 C CA . GLU A 1 332 ? 50.563 -16.371 -0.416 1.00 27.44 332 GLU A CA 1
ATOM 2473 C C . GLU A 1 332 ? 49.321 -15.902 0.334 1.00 27.44 332 GLU A C 1
ATOM 2475 O O . GLU A 1 332 ? 49.212 -14.757 0.763 1.00 27.44 332 GLU A O 1
ATOM 2480 N N . GLY A 1 333 ? 48.363 -16.820 0.457 1.00 30.95 333 GLY A N 1
ATOM 2481 C CA . GLY A 1 333 ? 47.143 -16.621 1.229 1.00 30.95 333 GLY A CA 1
ATOM 2482 C C . GLY A 1 333 ? 45.917 -16.355 0.367 1.00 30.95 333 GLY A C 1
ATOM 2483 O O . GLY A 1 333 ? 45.322 -15.283 0.435 1.00 30.95 333 GLY A O 1
ATOM 2484 N N . SER A 1 334 ? 45.468 -17.364 -0.386 1.00 35.03 334 SER A N 1
ATOM 2485 C CA . SER A 1 334 ? 44.066 -17.453 -0.794 1.00 35.03 334 SER A CA 1
ATOM 2486 C C . SER A 1 334 ? 43.191 -17.633 0.456 1.00 35.03 334 SER A C 1
ATOM 2488 O O . SER A 1 334 ? 42.765 -18.739 0.784 1.00 35.03 334 SER A O 1
ATOM 2490 N N . ALA A 1 335 ? 42.940 -16.555 1.193 1.00 31.14 335 ALA A N 1
ATOM 2491 C CA . ALA A 1 335 ? 41.802 -16.516 2.088 1.00 31.14 335 ALA A CA 1
ATOM 2492 C C . ALA A 1 335 ? 40.569 -16.338 1.199 1.00 31.14 335 ALA A C 1
ATOM 2494 O O . ALA A 1 335 ? 40.314 -15.258 0.667 1.00 31.14 335 ALA A O 1
ATOM 2495 N N . THR A 1 336 ? 39.826 -17.421 0.983 1.00 33.66 336 THR A N 1
ATOM 2496 C CA . THR A 1 336 ? 38.451 -17.382 0.480 1.00 33.66 336 THR A CA 1
ATOM 2497 C C . THR A 1 336 ? 37.581 -16.662 1.511 1.00 33.66 336 THR A C 1
ATOM 2499 O O . THR A 1 336 ? 36.893 -17.294 2.307 1.00 33.66 336 THR A O 1
ATOM 2502 N N . GLY A 1 337 ? 37.670 -15.334 1.550 1.00 36.72 337 GLY A N 1
ATOM 2503 C CA . GLY A 1 337 ? 36.739 -14.484 2.276 1.00 36.72 337 GLY A CA 1
ATOM 2504 C C . GLY A 1 337 ? 35.476 -14.303 1.443 1.00 36.72 337 GLY A C 1
ATOM 2505 O O . GLY A 1 337 ? 35.544 -13.980 0.257 1.00 36.72 337 GLY A O 1
ATOM 2506 N N . THR A 1 338 ? 34.315 -14.529 2.042 1.00 37.06 338 THR A N 1
ATOM 2507 C CA . THR A 1 338 ? 33.028 -14.209 1.425 1.00 37.06 338 THR A CA 1
ATOM 2508 C C . THR A 1 338 ? 32.817 -12.701 1.518 1.00 37.06 338 THR A C 1
ATOM 2510 O O . THR A 1 338 ? 32.685 -12.161 2.615 1.00 37.06 338 THR A O 1
ATOM 2513 N N . VAL A 1 339 ? 32.771 -12.003 0.382 1.00 36.94 339 VAL A N 1
ATOM 2514 C CA . VAL A 1 339 ? 32.309 -10.608 0.349 1.00 36.94 339 VAL A CA 1
ATOM 2515 C C . VAL A 1 339 ? 30.789 -10.614 0.395 1.00 36.94 339 VAL A C 1
ATOM 2517 O O . VAL A 1 339 ? 30.135 -10.977 -0.581 1.00 36.94 339 VAL A O 1
ATOM 2520 N N . SER A 1 340 ? 30.229 -10.216 1.533 1.00 39.75 340 SER A N 1
ATOM 2521 C CA . SER A 1 340 ? 28.790 -10.004 1.669 1.00 39.75 340 SER A CA 1
ATOM 2522 C C . SER A 1 340 ? 28.481 -8.549 1.339 1.00 39.75 340 SER A C 1
ATOM 2524 O O . SER A 1 340 ? 28.680 -7.660 2.162 1.00 39.75 340 SER A O 1
ATOM 2526 N N . VAL A 1 341 ? 28.014 -8.293 0.118 1.00 39.56 341 VAL A N 1
ATOM 2527 C CA . VAL A 1 341 ? 27.550 -6.960 -0.280 1.00 39.56 341 VAL A CA 1
ATOM 2528 C C . VAL A 1 341 ? 26.217 -6.701 0.420 1.00 39.56 341 VAL A C 1
ATOM 2530 O O . VAL A 1 341 ? 25.180 -7.189 -0.017 1.00 39.56 341 VAL A O 1
ATOM 2533 N N . MET A 1 342 ? 26.240 -5.972 1.536 1.00 36.72 342 MET A N 1
ATOM 2534 C CA . MET A 1 342 ? 25.021 -5.488 2.181 1.00 36.72 342 MET A CA 1
ATOM 2535 C C . MET A 1 342 ? 24.680 -4.111 1.615 1.00 36.72 342 MET A C 1
ATOM 2537 O O . MET A 1 342 ? 25.340 -3.124 1.926 1.00 36.72 342 MET A O 1
ATOM 2541 N N . THR A 1 343 ? 23.655 -4.042 0.768 1.00 38.03 343 THR A N 1
ATOM 2542 C CA . THR A 1 343 ? 23.046 -2.771 0.368 1.00 38.03 343 THR A CA 1
ATOM 2543 C C . THR A 1 343 ? 22.271 -2.228 1.566 1.00 38.03 343 THR A C 1
ATOM 2545 O O . THR A 1 343 ? 21.247 -2.790 1.957 1.00 38.03 343 THR A O 1
ATOM 2548 N N . SER A 1 344 ? 22.771 -1.170 2.201 1.00 33.41 344 SER A N 1
ATOM 2549 C CA . SER A 1 344 ? 22.056 -0.506 3.290 1.00 33.41 344 SER A CA 1
ATOM 2550 C C . SER A 1 344 ? 20.957 0.386 2.714 1.00 33.41 344 SER A C 1
ATOM 2552 O O . SER A 1 344 ? 21.160 1.589 2.581 1.00 33.41 344 SER A O 1
ATOM 2554 N N . ASP A 1 345 ? 19.808 -0.193 2.372 1.00 36.44 345 ASP A N 1
ATOM 2555 C CA . ASP A 1 345 ? 18.586 0.577 2.136 1.00 36.44 345 ASP A CA 1
ATOM 2556 C C . ASP A 1 345 ? 17.512 0.151 3.142 1.00 36.44 345 ASP A C 1
ATOM 2558 O O . ASP A 1 345 ? 16.990 -0.963 3.118 1.00 36.44 345 ASP A O 1
ATOM 2562 N N . SER A 1 346 ? 17.225 1.047 4.090 1.00 31.53 346 SER A N 1
ATOM 2563 C CA . SER A 1 346 ? 16.257 0.862 5.178 1.00 31.53 346 SER A CA 1
ATOM 2564 C C . SER A 1 346 ? 14.961 1.662 4.974 1.00 31.53 346 SER A C 1
ATOM 2566 O O . SER A 1 346 ? 14.254 1.937 5.941 1.00 31.53 346 SER A O 1
ATOM 2568 N N . GLY A 1 347 ? 14.634 2.059 3.742 1.00 28.27 347 GLY A N 1
ATOM 2569 C CA . GLY A 1 347 ? 13.442 2.850 3.420 1.00 28.27 347 GLY A CA 1
ATOM 2570 C C . GLY A 1 347 ? 12.610 2.191 2.327 1.00 28.27 347 GLY A C 1
ATOM 2571 O O . GLY A 1 347 ? 13.126 1.839 1.272 1.00 28.27 347 GLY A O 1
ATOM 2572 N N . GLY A 1 348 ? 11.318 1.986 2.584 1.00 33.28 348 GLY A N 1
ATOM 2573 C CA . GLY A 1 348 ? 10.422 1.269 1.681 1.00 33.28 348 GLY A CA 1
ATOM 2574 C C . GLY A 1 348 ? 10.379 1.866 0.272 1.00 33.28 348 GLY A C 1
ATOM 2575 O O . GLY A 1 348 ? 9.979 3.008 0.092 1.00 33.28 348 GLY A O 1
ATOM 2576 N N . GLY A 1 349 ? 10.719 1.053 -0.730 1.00 33.53 349 GLY A N 1
ATOM 2577 C CA . GLY A 1 349 ? 10.444 1.334 -2.142 1.00 33.53 349 GLY A CA 1
ATOM 2578 C C . GLY A 1 349 ? 11.652 1.609 -3.040 1.00 33.53 349 GLY A C 1
ATOM 2579 O O . GLY A 1 349 ? 11.456 1.645 -4.249 1.00 33.53 349 GLY A O 1
ATOM 2580 N N . ALA A 1 350 ? 12.868 1.744 -2.507 1.00 31.66 350 ALA A N 1
ATOM 2581 C CA . ALA A 1 350 ? 14.083 1.853 -3.317 1.00 31.66 350 ALA A CA 1
ATOM 2582 C C . ALA A 1 350 ? 14.750 0.476 -3.410 1.00 31.66 350 ALA A C 1
ATOM 2584 O O . ALA A 1 350 ? 15.220 -0.072 -2.415 1.00 31.66 350 ALA A O 1
ATOM 2585 N N . GLY A 1 351 ? 14.664 -0.141 -4.587 1.00 32.47 351 GLY A N 1
ATOM 2586 C CA . GLY A 1 351 ? 15.189 -1.476 -4.815 1.00 32.47 351 GLY A CA 1
ATOM 2587 C C . GLY A 1 351 ? 16.701 -1.464 -5.001 1.00 32.47 351 GLY A C 1
ATOM 2588 O O . GLY A 1 351 ? 17.277 -0.540 -5.573 1.00 32.47 351 GLY A O 1
ATOM 2589 N N . ASP A 1 352 ? 17.309 -2.552 -4.538 1.00 34.75 352 ASP A N 1
ATOM 2590 C CA . ASP A 1 352 ? 18.633 -3.033 -4.912 1.00 34.75 352 ASP A CA 1
ATOM 2591 C C . ASP A 1 352 ? 18.960 -2.696 -6.385 1.00 34.75 352 ASP A C 1
ATOM 2593 O O . ASP A 1 352 ? 18.110 -2.876 -7.267 1.00 34.75 352 ASP A O 1
ATOM 2597 N N . PRO A 1 353 ? 20.164 -2.207 -6.712 1.00 37.91 353 PRO A N 1
ATOM 2598 C CA . PRO A 1 353 ? 20.628 -2.122 -8.091 1.00 37.91 353 PRO A CA 1
ATOM 2599 C C . PRO A 1 353 ? 20.678 -3.471 -8.795 1.00 37.91 353 PRO A C 1
ATOM 2601 O O . PRO A 1 353 ? 21.689 -4.163 -8.857 1.00 37.91 353 PRO A O 1
ATOM 2604 N N . GLY A 1 354 ? 19.539 -3.814 -9.362 1.00 42.41 354 GLY A N 1
ATOM 2605 C CA . GLY A 1 354 ? 19.189 -5.198 -9.601 1.00 42.41 354 GLY A CA 1
ATOM 2606 C C . GLY A 1 354 ? 17.685 -5.414 -9.601 1.00 42.41 354 GLY A C 1
ATOM 2607 O O . GLY A 1 354 ? 17.285 -6.528 -9.915 1.00 42.41 354 GLY A O 1
ATOM 2608 N N . THR A 1 355 ? 16.862 -4.382 -9.326 1.00 56.66 355 THR A N 1
ATOM 2609 C CA . THR A 1 355 ? 15.406 -4.410 -9.502 1.00 56.66 355 THR A CA 1
ATOM 2610 C C . THR A 1 355 ? 15.084 -5.009 -10.863 1.00 56.66 355 THR A C 1
ATOM 2612 O O . THR A 1 355 ? 15.208 -4.374 -11.915 1.00 56.66 355 THR A O 1
ATOM 2615 N N . VAL A 1 356 ? 14.741 -6.293 -10.835 1.00 56.44 356 VAL A N 1
ATOM 2616 C CA . VAL A 1 356 ? 14.374 -7.043 -12.021 1.00 56.44 356 VAL A CA 1
ATOM 2617 C C . VAL A 1 356 ? 13.052 -6.459 -12.467 1.00 56.44 356 VAL A C 1
ATOM 2619 O O . VAL A 1 356 ? 12.098 -6.386 -11.688 1.00 56.44 356 VAL A O 1
ATOM 2622 N N . ILE A 1 357 ? 13.000 -6.009 -13.718 1.00 61.47 357 ILE A N 1
ATOM 2623 C CA . ILE A 1 357 ? 11.743 -5.563 -14.303 1.00 61.47 357 ILE A CA 1
ATOM 2624 C C . ILE A 1 357 ? 10.800 -6.773 -14.229 1.00 61.47 357 ILE A C 1
ATOM 2626 O O . ILE A 1 357 ? 11.175 -7.838 -14.721 1.00 61.47 357 ILE A O 1
ATOM 2630 N N . PRO A 1 358 ? 9.606 -6.664 -13.615 1.00 64.06 358 PRO A N 1
ATOM 2631 C CA . PRO A 1 358 ? 8.724 -7.806 -13.352 1.00 64.06 358 PRO A CA 1
ATOM 2632 C C . PRO A 1 358 ? 7.973 -8.249 -14.622 1.00 64.06 358 PRO A C 1
ATOM 2634 O O . PRO A 1 358 ? 6.764 -8.470 -14.622 1.00 64.06 358 PRO A O 1
ATOM 2637 N N . ILE A 1 359 ? 8.692 -8.325 -15.738 1.00 69.25 359 ILE A N 1
ATOM 2638 C CA . ILE A 1 359 ? 8.231 -8.664 -17.075 1.00 69.25 359 ILE A CA 1
ATOM 2639 C C . ILE A 1 359 ? 9.273 -9.619 -17.664 1.00 69.25 359 ILE A C 1
ATOM 2641 O O . ILE A 1 359 ? 10.471 -9.430 -17.481 1.00 69.25 359 ILE A O 1
ATOM 2645 N N . VAL A 1 360 ? 8.819 -10.648 -18.381 1.00 75.06 360 VAL A N 1
ATOM 2646 C CA . VAL A 1 360 ? 9.716 -11.588 -19.070 1.00 75.06 360 VAL A CA 1
ATOM 2647 C C . VAL A 1 360 ? 10.651 -10.855 -20.039 1.00 75.06 360 VAL A C 1
ATOM 2649 O O . VAL A 1 360 ? 10.216 -9.941 -20.736 1.00 75.06 360 VAL A O 1
ATOM 2652 N N . ASP A 1 361 ? 11.910 -11.287 -20.127 1.00 72.19 361 ASP A N 1
ATOM 2653 C CA . ASP A 1 361 ? 12.992 -10.615 -20.873 1.00 72.19 361 ASP A CA 1
ATOM 2654 C C . ASP A 1 361 ? 12.577 -10.196 -22.289 1.00 72.19 361 ASP A C 1
ATOM 2656 O O . ASP A 1 361 ? 12.751 -9.048 -22.696 1.00 72.19 361 ASP A O 1
ATOM 2660 N N . ALA A 1 362 ? 11.925 -11.107 -23.017 1.00 74.38 362 ALA A N 1
ATOM 2661 C CA . ALA A 1 362 ? 11.457 -10.855 -24.376 1.00 74.38 362 ALA A CA 1
ATOM 2662 C C . ALA A 1 362 ? 10.426 -9.715 -24.454 1.00 74.38 362 ALA A C 1
ATOM 2664 O O . ALA A 1 362 ? 10.384 -8.977 -25.434 1.00 74.38 362 ALA A O 1
ATOM 2665 N N . ALA A 1 363 ? 9.587 -9.549 -23.432 1.00 80.62 363 ALA A N 1
ATOM 2666 C CA . ALA A 1 363 ? 8.620 -8.460 -23.374 1.00 80.62 363 ALA A CA 1
ATOM 2667 C C . ALA A 1 363 ? 9.258 -7.137 -22.928 1.00 80.62 363 ALA A C 1
ATOM 2669 O O . ALA A 1 363 ? 8.743 -6.078 -23.282 1.00 80.62 363 ALA A O 1
ATOM 2670 N N . VAL A 1 364 ? 10.406 -7.154 -22.243 1.00 82.50 364 VAL A N 1
ATOM 2671 C CA . VAL A 1 364 ? 11.148 -5.915 -21.980 1.00 82.50 364 VAL A CA 1
ATOM 2672 C C . VAL A 1 364 ? 11.630 -5.298 -23.293 1.00 82.50 364 VAL A C 1
ATOM 2674 O O . VAL A 1 364 ? 11.335 -4.137 -23.570 1.00 82.50 364 VAL A O 1
ATOM 2677 N N . GLU A 1 365 ? 12.283 -6.082 -24.148 1.00 86.06 365 GLU A N 1
ATOM 2678 C CA . GLU A 1 365 ? 12.809 -5.585 -25.426 1.00 86.06 365 GLU A CA 1
ATOM 2679 C C . GLU A 1 365 ? 11.715 -5.296 -26.461 1.00 86.06 365 GLU A C 1
ATOM 2681 O O . GLU A 1 365 ? 11.790 -4.305 -27.184 1.00 86.06 365 GLU A O 1
ATOM 2686 N N . LEU A 1 366 ? 10.683 -6.144 -26.538 1.00 89.31 366 LEU A N 1
ATOM 2687 C CA . LEU A 1 366 ? 9.651 -6.035 -27.574 1.00 89.31 366 LEU A CA 1
ATOM 2688 C C . LEU A 1 366 ? 8.490 -5.105 -27.211 1.00 89.31 366 LEU A C 1
ATOM 2690 O O . LEU A 1 366 ? 7.752 -4.708 -28.114 1.00 89.31 366 LEU A O 1
ATOM 2694 N N . ILE A 1 367 ? 8.282 -4.814 -25.923 1.00 90.06 367 ILE A N 1
ATOM 2695 C CA . ILE A 1 367 ? 7.139 -4.026 -25.442 1.00 90.06 367 ILE A CA 1
ATOM 2696 C C . ILE A 1 367 ? 7.620 -2.831 -24.623 1.00 90.06 367 ILE A C 1
ATOM 2698 O O . ILE A 1 367 ? 7.383 -1.691 -25.023 1.00 90.06 367 ILE A O 1
ATOM 2702 N N . LEU A 1 368 ? 8.322 -3.065 -23.509 1.00 90.25 368 LEU A N 1
ATOM 2703 C CA . LEU A 1 368 ? 8.650 -1.987 -22.573 1.00 90.25 368 LEU A CA 1
ATOM 2704 C C . LEU A 1 368 ? 9.585 -0.935 -23.186 1.00 90.25 368 LEU A C 1
ATOM 2706 O O . LEU A 1 368 ? 9.292 0.253 -23.081 1.00 90.25 368 LEU A O 1
ATOM 2710 N N . ILE A 1 369 ? 10.679 -1.345 -23.837 1.00 92.19 369 ILE A N 1
ATOM 2711 C CA . ILE A 1 369 ? 11.657 -0.415 -24.425 1.00 92.19 369 ILE A CA 1
ATOM 2712 C C . ILE A 1 369 ? 11.013 0.471 -25.510 1.00 92.19 369 ILE A C 1
ATOM 2714 O O . ILE A 1 369 ? 11.137 1.691 -25.396 1.00 92.19 369 ILE A O 1
ATOM 2718 N N . PRO A 1 370 ? 10.280 -0.059 -26.512 1.00 94.50 370 PRO A N 1
ATOM 2719 C CA . PRO A 1 370 ? 9.576 0.774 -27.490 1.00 94.50 370 PRO A CA 1
ATOM 2720 C C . PRO A 1 370 ? 8.593 1.772 -26.866 1.00 94.50 370 PRO A C 1
ATOM 2722 O O . PRO A 1 370 ? 8.520 2.923 -27.298 1.00 94.50 370 PRO A O 1
ATOM 2725 N N . MET A 1 371 ? 7.851 1.356 -25.834 1.00 94.88 371 MET A N 1
ATOM 2726 C CA . MET A 1 371 ? 6.913 2.236 -25.130 1.00 94.88 371 MET A CA 1
ATOM 2727 C C . MET A 1 371 ? 7.636 3.329 -24.344 1.00 94.88 371 MET A C 1
ATOM 2729 O O . MET A 1 371 ? 7.257 4.498 -24.423 1.00 94.88 371 MET A O 1
ATOM 2733 N N . ALA A 1 372 ? 8.714 2.979 -23.645 1.00 93.94 372 ALA A N 1
ATOM 2734 C CA . ALA A 1 372 ? 9.528 3.932 -22.906 1.00 93.94 372 ALA A CA 1
ATOM 2735 C C . ALA A 1 372 ? 10.231 4.923 -23.840 1.00 93.94 372 ALA A C 1
ATOM 2737 O O . ALA A 1 372 ? 10.230 6.116 -23.557 1.00 93.94 372 ALA A O 1
ATOM 2738 N N . LEU A 1 373 ? 10.744 4.473 -24.991 1.00 93.94 373 LEU A N 1
ATOM 2739 C CA . LEU A 1 373 ? 11.314 5.349 -26.018 1.00 93.94 373 LEU A CA 1
ATOM 2740 C C . LEU A 1 373 ? 10.283 6.348 -26.538 1.00 93.94 373 LEU A C 1
ATOM 2742 O O . LEU A 1 373 ? 10.581 7.537 -26.620 1.00 93.94 373 LEU A O 1
ATOM 2746 N N . TRP A 1 374 ? 9.063 5.897 -26.841 1.00 96.00 374 TRP A N 1
ATOM 2747 C CA . TRP A 1 374 ? 7.992 6.787 -27.287 1.00 96.00 374 TRP A CA 1
ATOM 2748 C C . TRP A 1 374 ? 7.665 7.861 -26.248 1.00 96.00 374 TRP A C 1
ATOM 2750 O O . TRP A 1 374 ? 7.625 9.044 -26.587 1.00 96.00 374 TRP A O 1
ATOM 2760 N N . ARG A 1 375 ? 7.529 7.484 -24.970 1.00 94.62 375 ARG A N 1
ATOM 2761 C CA . ARG A 1 375 ? 7.344 8.444 -23.868 1.00 94.62 375 ARG A CA 1
ATOM 2762 C C . ARG A 1 375 ? 8.529 9.396 -23.746 1.00 94.62 375 ARG A C 1
ATOM 2764 O O . ARG A 1 375 ? 8.335 10.605 -23.629 1.00 94.62 375 ARG A O 1
ATOM 2771 N N . PHE A 1 376 ? 9.745 8.879 -23.884 1.00 93.44 376 PHE A N 1
ATOM 2772 C CA . PHE A 1 376 ? 10.964 9.673 -23.831 1.00 93.44 376 PHE A CA 1
ATOM 2773 C C . PHE A 1 376 ? 11.025 10.739 -24.937 1.00 93.44 376 PHE A C 1
ATOM 2775 O O . PHE A 1 376 ? 11.490 11.843 -24.664 1.00 93.44 376 PHE A O 1
ATOM 2782 N N . THR A 1 377 ? 10.455 10.496 -26.130 1.00 93.38 377 THR A N 1
ATOM 2783 C CA . THR A 1 377 ? 10.408 11.496 -27.225 1.00 93.38 377 THR A CA 1
ATOM 2784 C C . THR A 1 377 ? 9.662 12.795 -26.892 1.00 93.38 377 THR A C 1
ATOM 2786 O O . THR A 1 377 ? 9.819 13.790 -27.612 1.00 93.38 377 THR A O 1
ATOM 2789 N N . SER A 1 378 ? 8.839 12.780 -25.837 1.00 90.56 378 SER A N 1
ATOM 2790 C CA . SER A 1 378 ? 8.108 13.946 -25.326 1.00 90.56 378 SER A CA 1
ATOM 2791 C C . SER A 1 378 ? 8.876 14.733 -24.259 1.00 90.56 378 SER A C 1
ATOM 2793 O O . SER A 1 378 ? 8.443 15.814 -23.868 1.00 90.56 378 SER A O 1
ATOM 2795 N N . THR A 1 379 ? 10.015 14.214 -23.794 1.00 88.75 379 THR A N 1
ATOM 2796 C CA . THR A 1 379 ? 10.835 14.872 -22.773 1.00 88.75 379 THR A CA 1
ATOM 2797 C C . THR A 1 379 ? 11.780 15.906 -23.394 1.00 88.75 379 THR A C 1
ATOM 2799 O O . THR A 1 379 ? 12.228 15.722 -24.530 1.00 88.75 379 THR A O 1
ATOM 2802 N N . PRO A 1 380 ? 12.157 16.968 -22.656 1.00 85.75 380 PRO A N 1
ATOM 2803 C CA . PRO A 1 380 ? 13.144 17.946 -23.123 1.00 85.75 380 PRO A CA 1
ATOM 2804 C C . PRO A 1 380 ? 14.532 17.348 -23.402 1.00 85.75 380 PRO A C 1
ATOM 2806 O O . PRO A 1 380 ? 15.294 17.906 -24.187 1.00 85.75 380 PRO A O 1
ATOM 2809 N N . SER A 1 381 ? 14.864 16.212 -22.779 1.00 84.69 381 SER A N 1
ATOM 2810 C CA . SER A 1 381 ? 16.143 15.514 -22.968 1.00 84.69 381 SER A CA 1
ATOM 2811 C C . SER A 1 381 ? 16.267 14.813 -24.321 1.00 84.69 381 SER A C 1
ATOM 2813 O O . SER A 1 381 ? 17.371 14.447 -24.719 1.00 84.69 381 SER A O 1
ATOM 2815 N N . PHE A 1 382 ? 15.164 14.612 -25.047 1.00 87.50 382 PHE A N 1
ATOM 2816 C CA . PHE A 1 382 ? 15.196 13.906 -26.320 1.00 87.50 382 PHE A CA 1
ATOM 2817 C C . PHE A 1 382 ? 15.641 14.811 -27.475 1.00 87.50 382 PHE A C 1
ATOM 2819 O O . PHE A 1 382 ? 14.928 15.730 -27.878 1.00 87.50 382 PHE A O 1
ATOM 2826 N N . ARG A 1 383 ? 16.812 14.513 -28.049 1.00 84.25 383 ARG A N 1
ATOM 2827 C CA . ARG A 1 383 ? 17.471 15.353 -29.070 1.00 84.25 383 ARG A CA 1
ATOM 2828 C C . ARG A 1 383 ? 17.377 14.814 -30.499 1.00 84.25 383 ARG A C 1
ATOM 2830 O O . ARG A 1 383 ? 17.531 15.574 -31.447 1.00 84.25 383 ARG A O 1
ATOM 2837 N N . ASN A 1 384 ? 17.102 13.522 -30.672 1.00 86.69 384 ASN A N 1
ATOM 2838 C CA . ASN A 1 384 ? 17.137 12.855 -31.974 1.00 86.69 384 ASN A CA 1
ATOM 2839 C C . ASN A 1 384 ? 15.768 12.888 -32.681 1.00 86.69 384 ASN A C 1
ATOM 2841 O O . ASN A 1 384 ? 15.040 11.895 -32.720 1.00 86.69 384 ASN A O 1
ATOM 2845 N N . SER A 1 385 ? 15.382 14.047 -33.221 1.00 88.06 385 SER A N 1
ATOM 2846 C CA . SER A 1 385 ? 14.074 14.230 -33.874 1.00 88.06 385 SER A CA 1
ATOM 2847 C C . SER A 1 385 ? 13.851 13.306 -35.080 1.00 88.06 385 SER A C 1
ATOM 2849 O O . SER A 1 385 ? 12.720 12.868 -35.298 1.00 88.06 385 SER A O 1
ATOM 2851 N N . GLU A 1 386 ? 14.911 12.954 -35.811 1.00 89.56 386 GLU A N 1
ATOM 2852 C CA . GLU A 1 386 ? 14.861 12.077 -36.988 1.00 89.56 386 GLU A CA 1
ATOM 2853 C C . GLU A 1 386 ? 14.446 10.640 -36.641 1.00 89.56 386 GLU A C 1
ATOM 2855 O O . GLU A 1 386 ? 13.788 9.972 -37.439 1.00 89.56 386 GLU A O 1
ATOM 2860 N N . ALA A 1 387 ? 14.749 10.170 -35.426 1.00 88.12 387 ALA A N 1
ATOM 2861 C CA . ALA A 1 387 ? 14.364 8.838 -34.968 1.00 88.12 387 ALA A CA 1
ATOM 2862 C C . ALA A 1 387 ? 12.870 8.713 -34.598 1.00 88.12 387 ALA A C 1
ATOM 2864 O O . ALA A 1 387 ? 12.364 7.590 -34.493 1.00 88.12 387 ALA A O 1
ATOM 2865 N N . LYS A 1 388 ? 12.135 9.826 -34.414 1.00 92.12 388 LYS A N 1
ATOM 2866 C CA . LYS A 1 388 ? 10.742 9.803 -33.916 1.00 92.12 388 LYS A CA 1
ATOM 2867 C C . LYS A 1 388 ? 9.790 8.928 -34.746 1.00 92.12 388 LYS A C 1
ATOM 2869 O O . LYS A 1 388 ? 9.090 8.126 -34.128 1.00 92.12 388 LYS A O 1
ATOM 2874 N N . PRO A 1 389 ? 9.758 8.991 -36.094 1.00 94.38 389 PRO A N 1
ATOM 2875 C CA . PRO A 1 389 ? 8.850 8.152 -36.883 1.00 94.38 389 PRO A CA 1
ATOM 2876 C C . PRO A 1 389 ? 9.138 6.650 -36.729 1.00 94.38 389 PRO A C 1
ATOM 2878 O O . PRO A 1 389 ? 8.220 5.828 -36.698 1.00 94.38 389 PRO A O 1
ATOM 2881 N N . GLY A 1 390 ? 10.418 6.281 -36.599 1.00 92.88 390 GLY A N 1
ATOM 2882 C CA . GLY A 1 390 ? 10.835 4.900 -36.352 1.00 92.88 390 GLY A CA 1
ATOM 2883 C C . GLY A 1 390 ? 10.388 4.404 -34.976 1.00 92.88 390 GLY A C 1
ATOM 2884 O O . GLY A 1 390 ? 9.813 3.318 -34.873 1.00 92.88 390 GLY A O 1
ATOM 2885 N N . ILE A 1 391 ? 10.584 5.229 -33.943 1.00 93.81 391 ILE A N 1
ATOM 2886 C CA . ILE A 1 391 ? 10.145 4.947 -32.569 1.00 93.81 391 ILE A CA 1
ATOM 2887 C C . ILE A 1 391 ? 8.619 4.812 -32.508 1.00 93.81 391 ILE A C 1
ATOM 2889 O O . ILE A 1 391 ? 8.113 3.866 -31.909 1.00 93.81 391 ILE A O 1
ATOM 2893 N N . GLU A 1 392 ? 7.871 5.691 -33.180 1.00 96.25 392 GLU A N 1
ATOM 2894 C CA . GLU A 1 392 ? 6.407 5.614 -33.231 1.00 96.25 392 GLU A CA 1
ATOM 2895 C C . GLU A 1 392 ? 5.927 4.292 -33.844 1.00 96.25 392 GLU A C 1
ATOM 2897 O O . GLU A 1 392 ? 5.030 3.632 -33.313 1.00 96.25 392 GLU A O 1
ATOM 2902 N N . LYS A 1 393 ? 6.548 3.862 -34.951 1.00 96.69 393 LYS A N 1
ATOM 2903 C CA . LYS A 1 393 ? 6.228 2.579 -35.586 1.00 96.69 393 LYS A CA 1
ATOM 2904 C C . LYS A 1 393 ? 6.475 1.407 -34.631 1.00 96.69 393 LYS A C 1
ATOM 2906 O O . LYS A 1 393 ? 5.627 0.520 -34.535 1.00 96.69 393 LYS A O 1
ATOM 2911 N N . GLN A 1 394 ? 7.604 1.402 -33.921 1.00 94.81 394 GLN A N 1
ATOM 2912 C CA . GLN A 1 394 ? 7.922 0.366 -32.931 1.00 94.81 394 GLN A CA 1
ATOM 2913 C C . GLN A 1 394 ? 6.933 0.375 -31.760 1.00 94.81 394 GLN A C 1
ATOM 2915 O O . GLN A 1 394 ? 6.463 -0.688 -31.359 1.00 94.81 394 GLN A O 1
ATOM 2920 N N . TYR A 1 395 ? 6.553 1.556 -31.266 1.00 96.06 395 TYR A N 1
ATOM 2921 C CA . TYR A 1 395 ? 5.541 1.719 -30.224 1.00 96.06 395 TYR A CA 1
ATOM 2922 C C . TYR A 1 395 ? 4.185 1.140 -30.634 1.00 96.06 395 TYR A C 1
ATOM 2924 O O . TYR A 1 395 ? 3.589 0.375 -29.879 1.00 96.06 395 TYR A O 1
ATOM 2932 N N . ARG A 1 396 ? 3.710 1.428 -31.852 1.00 95.94 396 ARG A N 1
ATOM 2933 C CA . ARG A 1 396 ? 2.439 0.875 -32.351 1.00 95.94 396 ARG A CA 1
ATOM 2934 C C . ARG A 1 396 ? 2.474 -0.653 -32.436 1.00 95.94 396 ARG A C 1
ATOM 2936 O O . ARG A 1 396 ? 1.501 -1.296 -32.052 1.00 95.94 396 ARG A O 1
ATOM 2943 N N . ILE A 1 397 ? 3.591 -1.232 -32.887 1.00 94.75 397 ILE A N 1
ATOM 2944 C CA . ILE A 1 397 ? 3.786 -2.692 -32.922 1.00 94.75 397 ILE A CA 1
ATOM 2945 C C . ILE A 1 397 ? 3.787 -3.272 -31.501 1.00 94.75 397 ILE A C 1
ATOM 2947 O O . ILE A 1 397 ? 3.141 -4.288 -31.259 1.00 94.75 397 ILE A O 1
ATOM 2951 N N . ALA A 1 398 ? 4.489 -2.637 -30.560 1.00 92.75 398 ALA A N 1
ATOM 2952 C CA . ALA A 1 398 ? 4.520 -3.041 -29.156 1.00 92.75 398 ALA A CA 1
ATOM 2953 C C . ALA A 1 398 ? 3.124 -3.005 -28.515 1.00 92.75 398 ALA A C 1
ATOM 2955 O O . ALA A 1 398 ? 2.722 -3.967 -27.862 1.00 92.75 398 ALA A O 1
ATOM 2956 N N . LEU A 1 399 ? 2.361 -1.935 -28.752 1.00 92.25 399 LEU A N 1
ATOM 2957 C CA . LEU A 1 399 ? 1.006 -1.767 -28.233 1.00 92.25 399 LEU A CA 1
ATOM 2958 C C . LEU A 1 399 ? 0.036 -2.800 -28.820 1.00 92.25 399 LEU A C 1
ATOM 2960 O O . LEU A 1 399 ? -0.783 -3.355 -28.088 1.00 92.25 399 LEU A O 1
ATOM 2964 N N . ASP A 1 400 ? 0.128 -3.079 -30.120 1.00 91.88 400 ASP A N 1
ATOM 2965 C CA . ASP A 1 400 ? -0.670 -4.123 -30.766 1.00 91.88 400 ASP A CA 1
ATOM 2966 C C . ASP A 1 400 ? -0.329 -5.511 -30.206 1.00 91.88 400 ASP A C 1
ATOM 2968 O O . ASP A 1 400 ? -1.221 -6.252 -29.791 1.00 91.88 400 ASP A O 1
ATOM 2972 N N . LYS A 1 401 ? 0.966 -5.831 -30.069 1.00 89.94 401 LYS A N 1
ATOM 2973 C CA . LYS A 1 401 ? 1.418 -7.071 -29.421 1.00 89.94 401 LYS A CA 1
ATOM 2974 C C . LYS A 1 401 ? 0.896 -7.194 -27.998 1.00 89.94 401 LYS A C 1
ATOM 2976 O O . LYS A 1 401 ? 0.439 -8.266 -27.625 1.00 89.94 401 LYS A O 1
ATOM 2981 N N . LEU A 1 402 ? 0.940 -6.119 -27.216 1.00 87.12 402 LEU A N 1
ATOM 2982 C CA . LEU A 1 402 ? 0.450 -6.113 -25.843 1.00 87.12 402 LEU A CA 1
ATOM 2983 C C . LEU A 1 402 ? -1.059 -6.392 -25.788 1.00 87.12 402 LEU A C 1
ATOM 2985 O O . LEU A 1 402 ? -1.486 -7.274 -25.046 1.00 87.12 402 LEU A O 1
ATOM 2989 N N . LYS A 1 403 ? -1.852 -5.714 -26.626 1.00 87.00 403 LYS A N 1
ATOM 2990 C CA . LYS A 1 403 ? -3.308 -5.917 -26.724 1.00 87.00 403 LYS A CA 1
ATOM 2991 C C . LYS A 1 403 ? -3.686 -7.322 -27.204 1.00 87.00 403 LYS A C 1
ATOM 2993 O O . LYS A 1 403 ? -4.669 -7.881 -26.725 1.00 87.00 403 LYS A O 1
ATOM 2998 N N . ASN A 1 404 ? -2.905 -7.890 -28.123 1.00 85.12 404 ASN A N 1
ATOM 2999 C CA . ASN A 1 404 ? -3.168 -9.197 -28.731 1.00 85.12 404 ASN A CA 1
ATOM 3000 C C . ASN A 1 404 ? -2.507 -10.364 -27.982 1.00 85.12 404 ASN A C 1
ATOM 3002 O O . ASN A 1 404 ? -2.818 -11.529 -28.246 1.00 85.12 404 ASN A O 1
ATOM 3006 N N . SER A 1 405 ? -1.599 -10.088 -27.042 1.00 77.19 405 SER A N 1
ATOM 3007 C CA . SER A 1 405 ? -0.954 -11.120 -26.237 1.00 77.19 405 SER A CA 1
ATOM 3008 C C . SER A 1 405 ? -1.974 -11.770 -25.299 1.00 77.19 405 SER A C 1
ATOM 3010 O O . SER A 1 405 ? -2.419 -11.192 -24.307 1.00 77.19 405 SER A O 1
ATOM 3012 N N . ARG A 1 406 ? -2.365 -13.012 -25.612 1.00 57.72 406 ARG A N 1
ATOM 3013 C CA . ARG A 1 406 ? -3.074 -13.885 -24.668 1.00 57.72 406 ARG A CA 1
ATOM 3014 C C . ARG A 1 406 ? -2.154 -14.122 -23.481 1.00 57.72 406 ARG A C 1
ATOM 3016 O O . ARG A 1 406 ? -1.275 -14.961 -23.584 1.00 57.72 406 ARG A O 1
ATOM 3023 N N . ALA A 1 407 ? -2.373 -13.360 -22.412 1.00 53.66 407 ALA A N 1
ATOM 3024 C CA . ALA A 1 407 ? -1.613 -13.379 -21.173 1.00 53.66 407 ALA A CA 1
ATOM 3025 C C . ALA A 1 407 ? -0.095 -13.438 -21.397 1.00 53.66 407 ALA A C 1
ATOM 3027 O O . ALA A 1 407 ? 0.480 -14.507 -21.570 1.00 53.66 407 ALA A O 1
ATOM 3028 N N . LEU A 1 408 ? 0.581 -12.289 -21.304 1.00 52.53 408 LEU A N 1
ATOM 3029 C CA . LEU A 1 408 ? 1.946 -12.271 -20.778 1.00 52.53 408 LEU A CA 1
ATOM 3030 C C . LEU A 1 408 ? 1.889 -13.016 -19.442 1.00 52.53 408 LEU A C 1
ATOM 3032 O O . LEU A 1 408 ? 1.450 -12.448 -18.440 1.00 52.53 408 LEU A O 1
ATOM 3036 N N . THR A 1 409 ? 2.157 -14.321 -19.483 1.00 47.19 409 THR A N 1
ATOM 3037 C CA . THR A 1 409 ? 1.961 -15.238 -18.371 1.00 47.19 409 THR A CA 1
ATOM 3038 C C . THR A 1 409 ? 2.811 -14.696 -17.246 1.00 47.19 409 THR A C 1
ATOM 3040 O O . THR A 1 409 ? 4.039 -14.709 -17.358 1.00 47.19 409 THR A O 1
ATOM 3043 N N . ALA A 1 410 ? 2.174 -14.151 -16.206 1.00 43.34 410 ALA A N 1
ATOM 3044 C CA . ALA A 1 410 ? 2.904 -13.750 -15.021 1.00 43.34 410 ALA A CA 1
ATOM 3045 C C . ALA A 1 410 ? 3.774 -14.943 -14.599 1.00 43.34 410 ALA A C 1
ATOM 3047 O O . ALA A 1 410 ? 3.287 -16.085 -14.646 1.00 43.34 410 ALA A O 1
ATOM 3048 N N . PRO A 1 411 ? 5.052 -14.728 -14.241 1.00 44.03 411 PRO A N 1
ATOM 3049 C CA . PRO A 1 411 ? 5.837 -15.790 -13.638 1.00 44.03 411 PRO A CA 1
ATOM 3050 C C . PRO A 1 411 ? 4.999 -16.363 -12.494 1.00 44.03 411 PRO A C 1
ATOM 3052 O O . PRO A 1 411 ? 4.497 -15.601 -11.667 1.00 44.03 411 PRO A O 1
ATOM 3055 N N . ARG A 1 412 ? 4.758 -17.685 -12.519 1.00 38.12 412 ARG A N 1
ATOM 3056 C CA . ARG A 1 412 ? 4.014 -18.395 -11.468 1.00 38.12 412 ARG A CA 1
ATOM 3057 C C . ARG A 1 412 ? 4.544 -17.888 -10.132 1.00 38.12 412 ARG A C 1
ATOM 3059 O O . ARG A 1 412 ? 5.710 -18.132 -9.828 1.00 38.12 412 ARG A O 1
ATOM 3066 N N . GLN A 1 413 ? 3.719 -17.151 -9.387 1.00 37.00 413 GLN A N 1
ATOM 3067 C CA . GLN A 1 413 ? 4.087 -16.724 -8.047 1.00 37.00 413 GLN A CA 1
ATOM 3068 C C . GLN A 1 413 ? 4.491 -17.977 -7.273 1.00 37.00 413 GLN A C 1
ATOM 3070 O O . GLN A 1 413 ? 3.751 -18.962 -7.245 1.00 37.00 413 GLN A O 1
ATOM 3075 N N . VAL A 1 414 ? 5.697 -17.950 -6.711 1.00 29.84 414 VAL A N 1
ATOM 3076 C CA . VAL A 1 414 ? 6.125 -18.925 -5.717 1.00 29.84 414 VAL A CA 1
ATOM 3077 C C . VAL A 1 414 ? 5.137 -18.786 -4.566 1.00 29.84 414 VAL A C 1
ATOM 3079 O O . VAL A 1 414 ? 5.076 -17.742 -3.920 1.00 29.84 414 VAL A O 1
ATOM 3082 N N . THR A 1 415 ? 4.293 -19.797 -4.382 1.00 25.45 415 THR A N 1
ATOM 3083 C CA . THR A 1 415 ? 3.374 -19.881 -3.252 1.00 25.45 415 THR A CA 1
ATOM 3084 C C . THR A 1 415 ? 4.217 -19.917 -1.983 1.00 25.45 415 THR A C 1
ATOM 3086 O O . THR A 1 415 ? 4.834 -20.937 -1.680 1.00 25.45 415 THR A O 1
ATOM 3089 N N . TYR A 1 416 ? 4.287 -18.803 -1.259 1.00 25.78 416 TYR A N 1
ATOM 3090 C CA . TYR A 1 416 ? 4.722 -18.833 0.130 1.00 25.78 416 TYR A CA 1
ATOM 3091 C C . TYR A 1 416 ? 3.536 -19.365 0.937 1.00 25.78 416 TYR A C 1
ATOM 3093 O O . TYR A 1 416 ? 2.493 -18.712 1.002 1.00 25.78 416 TYR A O 1
ATOM 3101 N N . TYR A 1 417 ? 3.678 -20.603 1.414 1.00 29.48 417 TYR A N 1
ATOM 3102 C CA . TYR A 1 417 ? 2.745 -21.263 2.328 1.00 29.48 417 TYR A CA 1
ATOM 3103 C C . TYR A 1 417 ? 2.827 -20.666 3.729 1.00 29.48 417 TYR A C 1
ATOM 3105 O O . TYR A 1 417 ? 3.964 -20.356 4.159 1.00 29.48 417 TYR A O 1
#

Radius of gyration: 28.95 Å; chains: 1; bounding box: 93×44×72 Å

pLDDT: mean 73.44, std 21.92, range [25.09, 98.31]

Foldseek 3Di:
DFDALQNLLCLLVVLLQANDADDDPPPDPRDHDDVCNLQLLLVLLLVLLVVLQVLADVVSFKDKDWDKWAAKDKWWWFAAAQDQFIHPIPPDDQLLAQWWKAWPQAQFIWGHNDSTGIPGGGHGHGDGRTMMITFSQKDWDPPQFPFWDDQKDWPPDDTAEEDPDPVRQCVQLVHDQPQPPVRDSPPPVVSRHHYADEDDWRYWYWDFDDDVVDPGGTIMIGTPDGYNHMIMMITMTGGDRAGGGSCLNVPPLQKFWFDFPDPDPIWIWGWDDDDPQWTWTATPPDGQKIWTARPVVRDIDIDHGPPDDDDDDDDPPDPDDPDDPPDDDDPDDPRPGDRDGDDPDPDPDRDGNGPRPQAPPVLCVQASSLSSSQSSCPDPSRDCPVCNVVSVVSNVRNVVCSNPDPDSDRDPPPDPD

Secondary structure (DSSP, 8-state):
-PPBHHHHHHHHHHTTT--BSSPPPTT-SS-BPPTTHHHHHHHHHHHHHHHHHHHS-HHHHEEEEEEEEP--EEEEEEE-TT--BEEEEES--GGGTT-EEEETT-SSEEEEEETTEESS---S--EEEEEEEEE--EEEPPTTEEEEEEEEE-TTSPPBPEESSHHHHHHHTT------TTS------GGGTSPPPEES--EEEEEE---TTSSS-PEEEEEESEESS-EEEEEEEEEPPP---HHHHS----EEEEPPSSSPPPEEEEEEEEETTEEEEEESSSTTEEEEEETTTTEEEEEE--S------SS---SS----SS--------------------STT---TT-B-SS-HHHIIIIIHHHHHHHHTTSTT---GGGHHHHHHHHHHHHHHHHH-S-----------

Organism: NCBI:txid497964